Protein AF-0000000072271870 (afdb_homodimer)

Foldseek 3Di:
DPPPPPPDPLCQVVLVVPDDPLLVLLLVLQLVPQVFDFLVSSCVVVVHDSVVSVVSLVVCVVSVQKDWDFDPDPDDDDTGITIHGPDHDPVVVVQVVQVVVVVVLVVVCVVVVPCSLVVLLVLLLVVLCVVCVPVQQLPAAQVRLVVVVQVVCVVVPQPWDWDDDPDNQKIKTKRPAAPQQPHDVGPQSSNQSSNVSSQVNSCVRHQKHKDKDPCPDRRMIMIMIGHHPCPVVPPCPVPPPPPPPDD/DPPPPPPDPLCQVVLVVPDDPLLVLLLVLQLVPQVFDFLVSSCVVVVHDSVVSVVSLVVCVVSVQKDWDFDPDPDDDDTGITIHGPDHDPVVVLVVVLVVLVVVLVVCCVVVVPCSLVVLLVVLLVVLCVVCVPVQQLPAAQVRLVVVVQVVCVVVPQPWDWDDDPDNQKIKTKRPAAPSLVHDPVSVSSNQSSPVSSQVNSCVRHQKHKDKDPCPDRRMIMIMIGHHPCPVPPPPPVPPPPPPPDD

pLDDT: mean 76.89, std 19.09, range [25.81, 96.06]

Nearest PDB structures (foldseek):
  6pln-assembly2_B  TM=5.979E-01  e=1.619E-03  Pyrococcus furiosus
  3fm5-assembly3_B  TM=7.911E-01  e=1.709E-02  Rhodococcus jostii RHA1
  6xjf-assembly3_C  TM=6.102E-01  e=4.676E-03  Pyrococcus furiosus DSM 3638
  3r0a-assembly1_A  TM=6.113E-01  e=4.960E-03  Methanosarcina mazei
  6kf9-assembly1_G  TM=6.231E-01  e=2.164E-02  Thermococcus kodakarensis KOD1

Sequence (494 aa):
MGTHTEAMPSTTFAQTAVLSQRQRATLNALSAFPQGAQVSEIAASLGLHVNTVRGHLEELVTKNLVRTAPLPSTGRGRPVLMYHATSATPETVAQEYLSLISLLIQHIDLRQPDEIDEVAKVLGKQWAHSIFADHHLEELNGEQTLITLINYLRHLGFDPEVEKTQDPTTSMLQLRTCPFGSMAHAPLSFVCRAHEGMLSAVEKTGGISFELTPLSAPHQCSIVAQLHGNETIHRQRGEEHPHAGHRMGTHTEAMPSTTFAQTAVLSQRQRATLNALSAFPQGAQVSEIAASLGLHVNTVRGHLEELVTKNLVRTAPLPSTGRGRPVLMYHATSATPETVAQEYLSLISLLIQHIDLRQPDEIDEVAKVLGKQWAHSIFADHHLEELNGEQTLITLINYLRHLGFDPEVEKTQDPTTSMLQLRTCPFGSMAHAPLSFVCRAHEGMLSAVEKTGGISFELTPLSAPHQCSIVAQLHGNETIHRQRGEEHPHAGHR

Secondary structure (DSSP, 8-state):
-----------HHHHGGG--HHHHHHHHHHHT-TT-B-HHHHHHHHT--HHHHHHHHHHHHHTTSEEEEE----SSS-PPEEEEE-S--HHHHHHHHHHHHHHHHHHHHHHSGGGHHHHHHHHHHHHHHHHSGGGTGGGS-HHHHHHHHHHHHHHHT--EEEEE-SSTTEEEEEE---TTTTSTT--HHHHHHHHHHHHHHHHHHHTEEEEEEEEEETTEEEEEEEE--------------------/-----------HHHHGGG--HHHHHHHHHHHT-TT-B-HHHHHHHHT--HHHHHHHHHHHHHTTSEEEEE----SSS-PPEEEEE-S--HHHHHHHHHHHHHHHHHHHHHHSGGGHHHHHHHHHHHHHHHHHGGGTGGGS-HHHHHHHHHHHHHHHT--EEEEE-SSTTEEEEEE---TTTTS-HHHHHHHHHHHHHHHHHHHHHHTEEEEEEEEEETTEEEEEEEE--------------------

Solvent-accessible surface area (backbone atoms only — not comparable to full-atom values): 26876 Å² total; per-residue (Å²): 135,80,80,75,75,72,76,72,73,88,43,58,80,65,47,58,72,72,49,51,55,68,42,46,38,52,48,53,55,34,56,73,28,88,89,31,38,38,55,59,56,48,10,62,75,69,72,46,52,47,69,59,43,44,54,40,48,51,51,32,37,74,65,61,44,28,45,77,43,72,42,93,63,93,65,97,64,82,61,53,54,29,39,27,48,37,54,34,51,61,66,49,42,44,51,52,49,50,53,52,42,44,51,52,51,49,57,50,32,76,77,34,64,92,41,42,63,57,50,23,22,53,51,14,28,52,49,35,50,68,71,42,60,86,61,52,46,69,78,31,50,24,66,56,39,49,53,51,50,48,52,50,38,38,54,48,10,22,3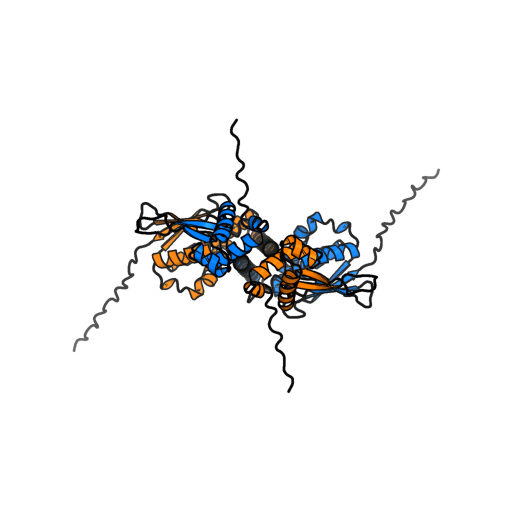5,61,40,80,38,83,49,93,49,87,51,35,38,35,33,40,23,67,31,42,76,67,53,67,43,85,85,43,58,51,69,48,54,49,33,14,51,47,17,22,47,53,48,52,27,77,40,12,46,28,44,70,47,76,41,75,61,74,39,93,47,15,32,35,35,41,37,38,52,43,76,80,71,67,75,64,69,71,70,67,74,71,65,78,73,74,77,72,133,134,81,81,74,76,71,78,71,76,85,44,54,71,64,46,58,72,71,48,50,55,67,42,45,33,50,48,53,54,35,54,73,28,87,90,30,39,39,57,61,55,48,10,61,74,67,72,50,55,48,69,59,43,45,54,40,49,52,52,33,36,75,62,60,44,28,43,76,42,69,42,93,61,91,65,98,65,80,61,52,54,29,39,27,49,37,54,35,52,61,66,50,45,43,50,51,48,50,51,52,42,40,51,53,51,50,55,49,32,74,76,34,64,92,41,42,63,58,51,23,23,53,52,13,29,53,49,35,49,69,71,43,60,86,62,52,47,70,77,32,50,25,68,55,39,49,51,52,49,48,52,50,38,38,54,49,11,24,34,62,40,83,41,84,48,93,49,88,50,35,37,35,32,39,23,68,32,43,78,61,51,86,46,58,67,71,54,33,53,44,49,50,36,13,51,48,18,22,45,53,50,53,25,76,39,13,48,28,46,72,47,75,42,74,61,75,40,93,46,15,32,36,36,40,36,38,55,44,76,80,70,69,77,66,70,73,72,69,77,71,71,76,77,76,73,84,122

Organism: Corynebacterium diphtheriae (strain ATCC 700971 / NCTC 13129 / Biotype gravis) (NCBI:txid257309)

Structure (mmCIF, N/CA/C/O backbone):
data_AF-0000000072271870-model_v1
#
loop_
_entity.id
_entity.type
_entity.pdbx_description
1 polymer 'HTH iclR-type domain-containing protein'
#
loop_
_atom_site.group_PDB
_atom_site.id
_atom_site.type_symbol
_atom_site.label_atom_id
_atom_site.label_alt_id
_atom_site.label_comp_id
_atom_site.label_asym_id
_atom_site.label_entity_id
_atom_site.label_seq_id
_atom_site.pdbx_PDB_ins_code
_atom_site.Cartn_x
_atom_site.Cartn_y
_atom_site.Cartn_z
_atom_site.occupancy
_atom_site.B_iso_or_equiv
_atom_site.auth_seq_id
_atom_site.auth_comp_id
_atom_site.auth_asym_id
_atom_site.auth_atom_id
_atom_site.pdbx_PDB_model_num
ATOM 1 N N . MET A 1 1 ? 20.297 26.078 -28.953 1 26.8 1 MET A N 1
ATOM 2 C CA . MET A 1 1 ? 20.266 24.625 -28.922 1 26.8 1 MET A CA 1
ATOM 3 C C . MET A 1 1 ? 19.828 24.125 -27.547 1 26.8 1 MET A C 1
ATOM 5 O O . MET A 1 1 ? 20.625 24.141 -26.594 1 26.8 1 MET A O 1
ATOM 9 N N . GLY A 1 2 ? 18.641 24.516 -27.031 1 28.64 2 GLY A N 1
ATOM 10 C CA . GLY A 1 2 ? 18.109 24.578 -25.672 1 28.64 2 GLY A CA 1
ATOM 11 C C . GLY A 1 2 ? 17.906 23.203 -25.062 1 28.64 2 GLY A C 1
ATOM 12 O O . GLY A 1 2 ? 17.156 22.375 -25.609 1 28.64 2 GLY A O 1
ATOM 13 N N . THR A 1 3 ? 19 22.609 -24.422 1 32.72 3 THR A N 1
ATOM 14 C CA . THR A 1 3 ? 19.062 21.266 -23.844 1 32.72 3 THR A CA 1
ATOM 15 C C . THR A 1 3 ? 17.906 21.047 -22.859 1 32.72 3 THR A C 1
ATOM 17 O O . THR A 1 3 ? 17.781 21.797 -21.891 1 32.72 3 THR A O 1
ATOM 20 N N . HIS A 1 4 ? 16.734 20.688 -23.375 1 29.8 4 HIS A N 1
ATOM 21 C CA . HIS A 1 4 ? 15.523 20.312 -22.641 1 29.8 4 HIS A CA 1
ATOM 22 C C . HIS A 1 4 ? 15.82 19.234 -21.609 1 29.8 4 HIS A C 1
ATOM 24 O O . HIS A 1 4 ? 16.016 18.062 -21.953 1 29.8 4 HIS A O 1
ATOM 30 N N . THR A 1 5 ? 16.516 19.609 -20.531 1 30.42 5 THR A N 1
ATOM 31 C CA . THR A 1 5 ? 16.797 18.672 -19.453 1 30.42 5 THR A CA 1
ATOM 32 C C . THR A 1 5 ? 15.5 18.031 -18.953 1 30.42 5 THR A C 1
ATOM 34 O O . THR A 1 5 ? 14.602 18.719 -18.484 1 30.42 5 THR A O 1
ATOM 37 N N . GLU A 1 6 ? 15.031 17.016 -19.625 1 28.62 6 GLU A N 1
ATOM 38 C CA . GLU A 1 6 ? 13.883 16.188 -19.297 1 28.62 6 GLU A CA 1
ATOM 39 C C . GLU A 1 6 ? 13.867 15.812 -17.828 1 28.62 6 GLU A C 1
ATOM 41 O O . GLU A 1 6 ? 14.836 15.234 -17.312 1 28.62 6 GLU A O 1
ATOM 46 N N . ALA A 1 7 ? 13.234 16.688 -17.047 1 31.2 7 ALA A N 1
ATOM 47 C CA . ALA A 1 7 ? 13.039 16.5 -15.609 1 31.2 7 ALA A CA 1
ATOM 48 C C . ALA A 1 7 ? 12.664 15.047 -15.297 1 31.2 7 ALA A C 1
ATOM 50 O O . ALA A 1 7 ? 11.719 14.508 -15.883 1 31.2 7 ALA A O 1
ATOM 51 N N . MET A 1 8 ? 13.672 14.156 -14.984 1 28.06 8 MET A N 1
ATOM 52 C CA . MET A 1 8 ? 13.539 12.75 -14.625 1 28.06 8 MET A CA 1
ATOM 53 C C . MET A 1 8 ? 12.359 12.539 -13.68 1 28.06 8 MET A C 1
ATOM 55 O O . MET A 1 8 ? 12.117 13.352 -12.789 1 28.06 8 MET A O 1
ATOM 59 N N . PRO A 1 9 ? 11.273 11.828 -13.922 1 30.44 9 PRO A N 1
ATOM 60 C CA . PRO A 1 9 ? 10.07 11.547 -13.141 1 30.44 9 PRO A CA 1
ATOM 61 C C . PRO A 1 9 ? 10.375 11.25 -11.672 1 30.44 9 PRO A C 1
ATOM 63 O O . PRO A 1 9 ? 11.461 10.766 -11.352 1 30.44 9 PRO A O 1
ATOM 66 N N . SER A 1 10 ? 9.977 12.047 -10.773 1 32.31 10 SER A N 1
ATOM 67 C CA . SER A 1 10 ? 10.188 11.977 -9.328 1 32.31 10 SER A CA 1
ATOM 68 C C . SER A 1 10 ? 10.047 10.547 -8.82 1 32.31 10 SER A C 1
ATOM 70 O O . SER A 1 10 ? 8.961 9.961 -8.883 1 32.31 10 SER A O 1
ATOM 72 N N . THR A 1 11 ? 10.984 9.664 -8.969 1 34.06 11 THR A N 1
ATOM 73 C CA . THR A 1 11 ? 11.469 8.328 -8.617 1 34.06 11 THR A CA 1
ATOM 74 C C . THR A 1 11 ? 11.281 8.055 -7.129 1 34.06 11 THR A C 1
ATOM 76 O O . THR A 1 11 ? 11.844 7.102 -6.594 1 34.06 11 THR A O 1
ATOM 79 N N . THR A 1 12 ? 10.516 8.781 -6.504 1 37.75 12 THR A N 1
ATOM 80 C CA . THR A 1 12 ? 10.727 8.68 -5.062 1 37.75 12 THR A CA 1
ATOM 81 C C . THR A 1 12 ? 10.438 7.27 -4.57 1 37.75 12 THR A C 1
ATOM 83 O O . THR A 1 12 ? 11.234 6.68 -3.844 1 37.75 12 THR A O 1
ATOM 86 N N . PHE A 1 13 ? 9.195 6.781 -4.742 1 37.28 13 PHE A N 1
ATOM 87 C CA . PHE A 1 13 ? 8.938 5.449 -4.207 1 37.28 13 PHE A CA 1
ATOM 88 C C . PHE A 1 13 ? 9.82 4.41 -4.883 1 37.28 13 PHE A C 1
ATOM 90 O O . PHE A 1 13 ? 10.352 3.512 -4.227 1 37.28 13 PHE A O 1
ATOM 97 N N . ALA A 1 14 ? 9.922 4.602 -6.258 1 39.66 14 ALA A N 1
ATOM 98 C CA . ALA A 1 14 ? 10.805 3.717 -7.012 1 39.66 14 ALA A CA 1
ATOM 99 C C . ALA A 1 14 ? 12.25 3.84 -6.527 1 39.66 14 ALA A C 1
ATOM 101 O O . ALA A 1 14 ? 13.023 2.883 -6.609 1 39.66 14 ALA A O 1
ATOM 102 N N . GLN A 1 15 ? 12.5 4.965 -6.141 1 40.19 15 GLN A N 1
ATOM 103 C CA . GLN A 1 15 ? 13.898 5.246 -5.82 1 40.19 15 GLN A CA 1
ATOM 104 C C . GLN A 1 15 ? 14.336 4.492 -4.57 1 40.19 15 GLN A C 1
ATOM 106 O O . GLN A 1 15 ? 15.531 4.23 -4.387 1 40.19 15 GLN A O 1
ATOM 111 N N . THR A 1 16 ? 13.391 4.191 -3.773 1 41.16 16 THR A N 1
ATOM 112 C CA . THR A 1 16 ? 13.852 3.43 -2.617 1 41.16 16 THR A CA 1
ATOM 113 C C . THR A 1 16 ? 14.367 2.059 -3.045 1 41.16 16 THR A C 1
ATOM 115 O O . THR A 1 16 ? 15.102 1.405 -2.301 1 41.16 16 THR A O 1
ATOM 118 N N . ALA A 1 17 ? 13.906 1.67 -4.215 1 43.19 17 ALA A N 1
ATOM 119 C CA . ALA A 1 17 ? 14.32 0.366 -4.727 1 43.19 17 ALA A CA 1
ATOM 120 C C . ALA A 1 17 ? 15.836 0.289 -4.875 1 43.19 17 ALA A C 1
ATOM 122 O O . ALA A 1 17 ? 16.422 -0.783 -4.727 1 43.19 17 ALA A O 1
ATOM 123 N N . VAL A 1 18 ? 16.453 1.408 -5.004 1 49.72 18 VAL A N 1
ATOM 124 C CA . VAL A 1 18 ? 17.875 1.332 -5.355 1 49.72 18 VAL A CA 1
ATOM 125 C C . VAL A 1 18 ? 18.719 1.724 -4.148 1 49.72 18 VAL A C 1
ATOM 127 O O . VAL A 1 18 ? 19.906 2.053 -4.293 1 49.72 18 VAL A O 1
ATOM 130 N N . LEU A 1 19 ? 18.172 1.54 -3.021 1 58.78 19 LEU A N 1
ATOM 131 C CA . LEU A 1 19 ? 18.984 1.944 -1.88 1 58.78 19 LEU A CA 1
ATOM 132 C C . LEU A 1 19 ? 19.844 0.788 -1.392 1 58.78 19 LEU A C 1
ATOM 134 O O . LEU A 1 19 ? 19.422 -0.368 -1.416 1 58.78 19 LEU A O 1
ATOM 138 N N . SER A 1 20 ? 21.125 1.148 -1.208 1 59.25 20 SER A N 1
ATOM 139 C CA . SER A 1 20 ? 21.953 0.177 -0.499 1 59.25 20 SER A CA 1
ATOM 140 C C . SER A 1 20 ? 21.359 -0.166 0.862 1 59.25 20 SER A C 1
ATOM 142 O O . SER A 1 20 ? 20.484 0.547 1.362 1 59.25 20 SER A O 1
ATOM 144 N N . GLN A 1 21 ? 21.781 -1.23 1.36 1 59.72 21 GLN A N 1
ATOM 145 C CA . GLN A 1 21 ? 21.328 -1.675 2.672 1 59.72 21 GLN A CA 1
ATOM 146 C C . GLN A 1 21 ? 21.594 -0.613 3.736 1 59.72 21 GLN A C 1
ATOM 148 O O . GLN A 1 21 ? 20.734 -0.368 4.594 1 59.72 21 GLN A O 1
ATOM 153 N N . ARG A 1 22 ? 22.766 -0.097 3.693 1 67.5 22 ARG A N 1
ATOM 154 C CA . ARG A 1 22 ? 23.156 0.912 4.676 1 67.5 22 ARG A CA 1
ATOM 155 C C . ARG A 1 22 ? 22.297 2.168 4.535 1 67.5 22 ARG A C 1
ATOM 157 O O . ARG A 1 22 ? 21.906 2.771 5.535 1 67.5 22 ARG A O 1
ATOM 164 N N . GLN A 1 23 ? 21.969 2.479 3.314 1 72.88 23 GLN A N 1
ATOM 165 C CA . GLN A 1 23 ? 21.109 3.627 3.055 1 72.88 23 GLN A CA 1
ATOM 166 C C . GLN A 1 23 ? 19.688 3.377 3.562 1 72.88 23 GLN A C 1
ATOM 168 O O . GLN A 1 23 ? 19.078 4.254 4.188 1 72.88 23 GLN A O 1
ATOM 173 N N . ARG A 1 24 ? 19.328 2.213 3.367 1 70.06 24 ARG A N 1
ATOM 174 C CA . ARG A 1 24 ? 17.984 1.857 3.838 1 70.06 24 ARG A CA 1
ATOM 175 C C . ARG A 1 24 ? 17.922 1.897 5.359 1 70.06 24 ARG A C 1
ATOM 177 O O . ARG A 1 24 ? 16.953 2.414 5.93 1 70.06 24 ARG A O 1
ATOM 184 N N . ALA A 1 25 ? 18.969 1.398 5.98 1 70.56 25 ALA A N 1
ATOM 185 C CA . ALA A 1 25 ? 19.016 1.412 7.438 1 70.56 25 ALA A CA 1
ATOM 186 C C . ALA A 1 25 ? 19 2.842 7.973 1 70.56 25 ALA A C 1
ATOM 188 O O . ALA A 1 25 ? 18.312 3.139 8.953 1 70.56 25 ALA A O 1
ATOM 189 N N . THR A 1 26 ? 19.734 3.625 7.312 1 81.69 26 THR A N 1
ATOM 190 C CA . THR A 1 26 ? 19.797 5.023 7.723 1 81.69 26 THR A CA 1
ATOM 191 C C . THR A 1 26 ? 18.438 5.707 7.551 1 81.69 26 THR A C 1
ATOM 193 O O . THR A 1 26 ? 17.984 6.43 8.438 1 81.69 26 THR A O 1
ATOM 196 N N . LEU A 1 27 ? 17.812 5.387 6.484 1 78.62 27 LEU A N 1
ATOM 197 C CA . LEU A 1 27 ? 16.5 5.973 6.203 1 78.62 27 LEU A CA 1
ATOM 198 C C . LEU A 1 27 ? 15.461 5.492 7.211 1 78.62 27 LEU A C 1
ATOM 200 O O . LEU A 1 27 ? 14.672 6.289 7.719 1 78.62 27 LEU A O 1
ATOM 204 N N . ASN A 1 28 ? 15.586 4.293 7.504 1 72.19 28 ASN A N 1
ATOM 205 C CA . ASN A 1 28 ? 14.672 3.732 8.492 1 72.19 28 ASN A CA 1
ATOM 206 C C . ASN A 1 28 ? 14.891 4.352 9.867 1 72.19 28 ASN A C 1
ATOM 208 O O . ASN A 1 28 ? 13.93 4.676 10.57 1 72.19 28 ASN A O 1
ATOM 212 N N . ALA A 1 29 ? 16.109 4.434 10.234 1 77.25 29 ALA A N 1
ATOM 213 C CA . ALA A 1 29 ? 16.422 5.062 11.516 1 77.25 29 ALA A CA 1
ATOM 214 C C . ALA A 1 29 ? 15.883 6.488 11.578 1 77.25 29 ALA A C 1
ATOM 216 O O . ALA A 1 29 ? 15.297 6.895 12.586 1 77.25 29 ALA A O 1
ATOM 217 N N . LEU A 1 30 ? 16.031 7.121 10.477 1 82.75 30 LEU A N 1
ATOM 218 C CA . LEU A 1 30 ? 15.594 8.508 10.422 1 82.75 30 LEU A CA 1
ATOM 219 C C . LEU A 1 30 ? 14.07 8.602 10.516 1 82.75 30 LEU A C 1
ATOM 221 O O . LEU A 1 30 ? 13.539 9.555 11.078 1 82.75 30 LEU A O 1
ATOM 225 N N . SER A 1 31 ? 13.406 7.594 10.008 1 73.81 31 SER A N 1
ATOM 226 C CA . SER A 1 31 ? 11.945 7.586 10 1 73.81 31 SER A CA 1
ATOM 227 C C . SER A 1 31 ? 11.391 7.5 11.414 1 73.81 31 SER A C 1
ATOM 229 O O . SER A 1 31 ? 10.234 7.836 11.656 1 73.81 31 SER A O 1
ATOM 231 N N . ALA A 1 32 ? 12.242 7.129 12.312 1 70.38 32 ALA A N 1
ATOM 232 C CA . ALA A 1 32 ? 11.828 7.031 13.711 1 70.38 32 ALA A CA 1
ATOM 233 C C . ALA A 1 32 ? 11.844 8.398 14.383 1 70.38 32 ALA A C 1
ATOM 235 O O . ALA A 1 32 ? 11.375 8.547 15.516 1 70.38 32 ALA A O 1
ATOM 236 N N . PHE A 1 33 ? 12.336 9.359 13.672 1 75.81 33 PHE A N 1
ATOM 237 C CA . PHE A 1 33 ? 12.391 10.727 14.172 1 75.81 33 PHE A CA 1
ATOM 238 C C . PHE A 1 33 ? 11.461 11.633 13.367 1 75.81 33 PHE A C 1
ATOM 240 O O . PHE A 1 33 ? 11.906 12.312 12.438 1 75.81 33 PHE A O 1
ATOM 247 N N . PRO A 1 34 ? 10.211 11.727 13.773 1 66.62 34 PRO A N 1
ATOM 248 C CA . PRO A 1 34 ? 9.242 12.5 12.992 1 66.62 34 PRO A CA 1
ATOM 249 C C . PRO A 1 34 ? 9.609 13.984 12.898 1 66.62 34 PRO A C 1
ATOM 251 O O . PRO A 1 34 ? 9.25 14.648 11.93 1 66.62 34 PRO A O 1
ATOM 254 N N . GLN A 1 35 ? 10.266 14.492 13.883 1 70.81 35 GLN A N 1
ATOM 255 C CA . GLN A 1 35 ? 10.648 15.898 13.867 1 70.81 35 GLN A CA 1
ATOM 256 C C . GLN A 1 35 ? 12.047 16.094 13.305 1 70.81 35 GLN A C 1
ATOM 258 O O . GLN A 1 35 ? 12.609 17.188 13.375 1 70.81 35 GLN A O 1
ATOM 263 N N . GLY A 1 36 ? 12.57 14.992 12.773 1 81.12 36 GLY A N 1
ATOM 264 C CA . GLY A 1 36 ? 13.945 15.039 12.289 1 81.12 36 GLY A CA 1
ATOM 265 C C . GLY A 1 36 ? 14.969 14.68 13.352 1 81.12 36 GLY A C 1
ATOM 266 O O . GLY A 1 36 ? 14.625 14.531 14.523 1 81.12 36 GLY A O 1
ATOM 267 N N . ALA A 1 37 ? 16.234 14.445 12.93 1 89.25 37 ALA A N 1
ATOM 268 C CA . ALA A 1 37 ? 17.297 14.055 13.844 1 89.25 37 ALA A CA 1
ATOM 269 C C . ALA A 1 37 ? 18.641 14.586 13.375 1 89.25 37 ALA A C 1
ATOM 271 O O . ALA A 1 37 ? 18.844 14.828 12.18 1 89.25 37 ALA A O 1
ATOM 272 N N . GLN A 1 38 ? 19.422 14.875 14.383 1 92.81 38 GLN A N 1
ATOM 273 C CA . GLN A 1 38 ? 20.812 15.188 14.078 1 92.81 38 GLN A CA 1
ATOM 274 C C . GLN A 1 38 ? 21.594 13.922 13.703 1 92.81 38 GLN A C 1
ATOM 276 O O . GLN A 1 38 ? 21.203 12.82 14.086 1 92.81 38 GLN A O 1
ATOM 281 N N . VAL A 1 39 ? 22.656 14.211 12.961 1 93.5 39 VAL A N 1
ATOM 282 C CA . VAL A 1 39 ? 23.469 13.094 12.508 1 93.5 39 VAL A CA 1
ATOM 283 C C . VAL A 1 39 ? 23.906 12.258 13.711 1 93.5 39 VAL A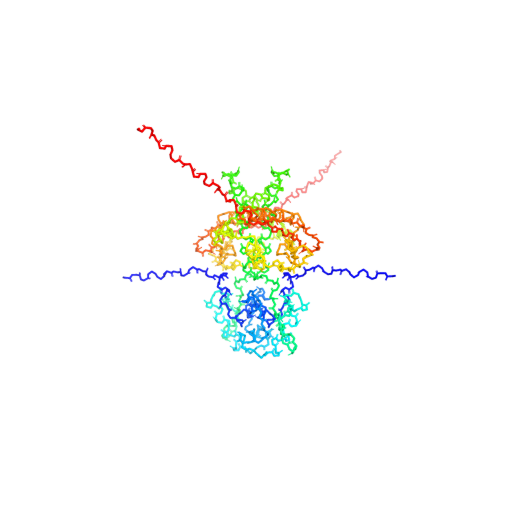 C 1
ATOM 285 O O . VAL A 1 39 ? 23.969 11.031 13.633 1 93.5 39 VAL A O 1
ATOM 288 N N . SER A 1 40 ? 24.141 12.859 14.836 1 93.62 40 SER A N 1
ATOM 289 C CA . SER A 1 40 ? 24.625 12.156 16.031 1 93.62 40 SER A CA 1
ATOM 290 C C . SER A 1 40 ? 23.547 11.234 16.594 1 93.62 40 SER A C 1
ATOM 292 O O . SER A 1 40 ? 23.844 10.125 17.031 1 93.62 40 SER A O 1
ATOM 294 N N . GLU A 1 41 ? 22.328 11.633 16.531 1 92.5 41 GLU A N 1
ATOM 295 C CA . GLU A 1 41 ? 21.219 10.836 17.016 1 92.5 41 GLU A CA 1
ATOM 296 C C . GLU A 1 41 ? 20.984 9.609 16.156 1 92.5 41 GLU A C 1
ATOM 298 O O . GLU A 1 41 ? 20.75 8.508 16.656 1 92.5 41 GLU A O 1
ATOM 303 N N . ILE A 1 42 ? 21.094 9.828 14.922 1 90.31 42 ILE A N 1
ATOM 304 C CA . ILE A 1 42 ? 20.891 8.734 13.969 1 90.31 42 ILE A CA 1
ATOM 305 C C . ILE A 1 42 ? 22.031 7.723 14.109 1 90.31 42 ILE A C 1
ATOM 307 O O . ILE A 1 42 ? 21.781 6.516 14.133 1 90.31 42 ILE A O 1
ATOM 311 N N . ALA A 1 43 ? 23.25 8.297 14.281 1 91.88 43 ALA A N 1
ATOM 312 C CA . ALA A 1 43 ? 24.422 7.441 14.453 1 91.88 43 ALA A CA 1
ATOM 313 C C . ALA A 1 43 ? 24.297 6.586 15.711 1 91.88 43 ALA A C 1
ATOM 315 O O . ALA A 1 43 ? 24.578 5.387 15.688 1 91.88 43 ALA A O 1
ATOM 316 N N . ALA A 1 44 ? 23.875 7.199 16.75 1 89.94 44 ALA A N 1
ATOM 317 C CA . ALA A 1 44 ? 23.688 6.496 18.016 1 89.94 44 ALA A CA 1
ATOM 318 C C . ALA A 1 44 ? 22.656 5.379 17.875 1 89.94 44 ALA A C 1
ATOM 320 O O . ALA A 1 44 ? 22.859 4.273 18.391 1 89.94 44 ALA A O 1
ATOM 321 N N . SER A 1 45 ? 21.625 5.656 17.188 1 83.31 45 SER A N 1
ATOM 322 C CA . SER A 1 45 ? 20.547 4.68 17.031 1 83.31 45 SER A CA 1
ATOM 323 C C . SER A 1 45 ? 21.016 3.48 16.203 1 83.31 45 SER A C 1
ATOM 325 O O . SER A 1 45 ? 20.516 2.367 16.391 1 83.31 45 SER A O 1
ATOM 327 N N . LEU A 1 46 ? 21.953 3.686 15.305 1 81.06 46 LEU A N 1
ATOM 328 C CA . LEU A 1 46 ? 22.422 2.635 14.406 1 81.06 46 LEU A CA 1
ATOM 329 C C . LEU A 1 46 ? 23.688 1.983 14.93 1 81.06 46 LEU A C 1
ATOM 331 O O . LEU A 1 46 ? 24.109 0.942 14.43 1 81.06 46 LEU A O 1
ATOM 335 N N . GLY A 1 47 ? 24.234 2.602 15.93 1 82.94 47 GLY A N 1
ATOM 336 C CA . GLY A 1 47 ? 25.516 2.117 16.422 1 82.94 47 GLY A CA 1
ATOM 337 C C . GLY A 1 47 ? 26.641 2.299 15.438 1 82.94 47 GLY A C 1
ATOM 338 O O . GLY A 1 47 ? 27.516 1.433 15.312 1 82.94 47 GLY A O 1
ATOM 339 N N . LEU A 1 48 ? 26.594 3.289 14.719 1 85.69 48 LEU A N 1
ATOM 340 C CA . LEU A 1 48 ? 27.609 3.607 13.727 1 85.69 48 LEU A CA 1
ATOM 341 C C . LEU A 1 48 ? 28.297 4.93 14.055 1 85.69 48 LEU A C 1
ATOM 343 O O . LEU A 1 48 ? 27.797 5.699 14.883 1 85.69 48 LEU A O 1
ATOM 347 N N . HIS A 1 49 ? 29.422 5.086 13.445 1 92.06 49 HIS A N 1
ATOM 348 C CA . HIS A 1 49 ? 30.109 6.355 13.602 1 92.06 49 HIS A CA 1
ATOM 349 C C . HIS A 1 49 ? 29.391 7.477 12.859 1 92.06 49 HIS A C 1
ATOM 351 O O . HIS A 1 49 ? 28.844 7.262 11.773 1 92.06 49 HIS A O 1
ATOM 357 N N . VAL A 1 50 ? 29.516 8.703 13.422 1 94.38 50 VAL A N 1
ATOM 358 C CA . VAL A 1 50 ? 28.812 9.875 12.898 1 94.38 50 VAL A CA 1
ATOM 359 C C . VAL A 1 50 ? 29.25 10.125 11.445 1 94.38 50 VAL A C 1
ATOM 361 O O . VAL A 1 50 ? 28.422 10.484 10.609 1 94.38 50 VAL A O 1
ATOM 364 N N . ASN A 1 51 ? 30.469 9.898 11.133 1 92.19 51 ASN A N 1
ATOM 365 C CA . ASN A 1 51 ? 30.969 10.156 9.789 1 92.19 51 ASN A CA 1
ATOM 366 C C . ASN A 1 51 ? 30.406 9.172 8.773 1 92.19 51 ASN A C 1
ATOM 368 O O . ASN A 1 51 ? 30.125 9.539 7.629 1 92.19 51 ASN A O 1
ATOM 372 N N . THR A 1 52 ? 30.266 8.031 9.203 1 88.88 52 THR A N 1
ATOM 373 C CA . THR A 1 52 ? 29.656 7.016 8.352 1 88.88 52 THR A CA 1
ATOM 374 C C . THR A 1 52 ? 28.203 7.363 8.039 1 88.88 52 THR A C 1
ATOM 376 O O . THR A 1 52 ? 27.781 7.316 6.883 1 88.88 52 THR A O 1
ATOM 379 N N . VAL A 1 53 ? 27.5 7.695 9.078 1 91.94 53 VAL A N 1
ATOM 380 C CA . VAL A 1 53 ? 26.094 8.031 8.938 1 91.94 53 VAL A CA 1
ATOM 381 C C . VAL A 1 53 ? 25.938 9.289 8.086 1 91.94 53 VAL A C 1
ATOM 383 O O . VAL A 1 53 ? 25.031 9.375 7.25 1 91.94 53 VAL A O 1
ATOM 386 N N . ARG A 1 54 ? 26.812 10.18 8.281 1 92.5 54 ARG A N 1
ATOM 387 C CA . ARG A 1 54 ? 26.781 11.406 7.492 1 92.5 54 ARG A CA 1
ATOM 388 C C . ARG A 1 54 ? 26.891 11.102 6.004 1 92.5 54 ARG A C 1
ATOM 390 O O . ARG A 1 54 ? 26.172 11.68 5.188 1 92.5 54 ARG A O 1
ATOM 397 N N . GLY A 1 55 ? 27.797 10.203 5.688 1 92.25 55 GLY A N 1
ATOM 398 C CA . GLY A 1 55 ? 27.938 9.781 4.301 1 92.25 55 GLY A CA 1
ATOM 399 C C . GLY A 1 55 ? 26.656 9.211 3.73 1 92.25 55 GLY A C 1
ATOM 400 O O . GLY A 1 55 ? 26.25 9.562 2.619 1 92.25 55 GLY A O 1
ATOM 401 N N . HIS A 1 56 ? 26.047 8.406 4.52 1 89.25 56 HIS A N 1
ATOM 402 C CA . HIS A 1 56 ? 24.781 7.816 4.086 1 89.25 56 HIS A CA 1
ATOM 403 C C . HIS A 1 56 ? 23.703 8.875 3.926 1 89.25 56 HIS A C 1
ATOM 405 O O . HIS A 1 56 ? 22.938 8.852 2.955 1 89.25 56 HIS A O 1
ATOM 411 N N . LEU A 1 57 ? 23.672 9.758 4.871 1 91.31 57 LEU A N 1
ATOM 412 C CA . LEU A 1 57 ? 22.672 10.82 4.844 1 91.31 57 LEU A CA 1
ATOM 413 C C . LEU A 1 57 ? 22.859 11.711 3.619 1 91.31 57 LEU A C 1
ATOM 415 O O . LEU A 1 57 ? 21.875 12.094 2.971 1 91.31 57 LEU A O 1
ATOM 419 N N . GLU A 1 58 ? 24.031 11.977 3.293 1 90.56 58 GLU A N 1
ATOM 420 C CA . GLU A 1 58 ? 24.312 12.797 2.115 1 90.56 58 GLU A CA 1
ATOM 421 C C . GLU A 1 58 ? 23.828 12.109 0.842 1 90.56 58 GLU A C 1
ATOM 423 O O . GLU A 1 58 ? 23.266 12.758 -0.047 1 90.56 58 GLU A O 1
ATOM 428 N N . GLU A 1 59 ? 24.031 10.859 0.838 1 86.81 59 GLU A N 1
ATOM 429 C CA . GLU A 1 59 ? 23.547 10.094 -0.309 1 86.81 59 GLU A CA 1
ATOM 430 C C . GLU A 1 59 ? 22.031 10.102 -0.38 1 86.81 59 GLU A C 1
ATOM 432 O O . GLU A 1 59 ? 21.453 10.258 -1.46 1 86.81 59 GLU A O 1
ATOM 437 N N . LEU A 1 60 ? 21.453 9.969 0.745 1 84.94 60 LEU A N 1
ATOM 438 C CA . LEU A 1 60 ? 20 9.938 0.814 1 84.94 60 LEU A CA 1
ATOM 439 C C . LEU A 1 60 ? 19.422 11.305 0.474 1 84.94 60 LEU A C 1
ATOM 441 O O . LEU A 1 60 ? 18.344 11.391 -0.12 1 84.94 60 LEU A O 1
ATOM 445 N N . VAL A 1 61 ? 20.141 12.344 0.798 1 82.44 61 VAL A N 1
ATOM 446 C CA . VAL A 1 61 ? 19.734 13.695 0.435 1 82.44 61 VAL A CA 1
ATOM 447 C C . VAL A 1 61 ? 19.781 13.859 -1.081 1 82.44 61 VAL A C 1
ATOM 449 O O . VAL A 1 61 ? 18.859 14.398 -1.689 1 82.44 61 VAL A O 1
ATOM 452 N N . THR A 1 62 ? 20.781 13.25 -1.636 1 79.88 62 THR A N 1
ATOM 453 C CA . THR A 1 62 ? 20.938 13.328 -3.084 1 79.88 62 THR A CA 1
ATOM 454 C C . THR A 1 62 ? 19.812 12.586 -3.791 1 79.88 62 THR A C 1
ATOM 456 O O . THR A 1 62 ? 19.359 13 -4.863 1 79.88 62 THR A O 1
ATOM 459 N N . LYS A 1 63 ? 19.344 11.594 -3.086 1 70.31 63 LYS A N 1
ATOM 460 C CA . LYS A 1 63 ? 18.266 10.789 -3.662 1 70.31 63 LYS A CA 1
ATOM 461 C C . LYS A 1 63 ? 16.906 11.344 -3.279 1 70.31 63 LYS A C 1
ATOM 463 O O . LYS A 1 63 ? 15.875 10.719 -3.553 1 70.31 63 LYS A O 1
ATOM 468 N N . ASN A 1 64 ? 16.859 12.445 -2.527 1 71.81 64 ASN A N 1
ATOM 469 C CA . ASN A 1 64 ? 15.656 13.148 -2.096 1 71.81 64 ASN A CA 1
ATOM 470 C C . ASN A 1 64 ? 14.82 12.289 -1.151 1 71.81 64 ASN A C 1
ATOM 472 O O . ASN A 1 64 ? 13.594 12.406 -1.12 1 71.81 64 ASN A O 1
ATOM 476 N N . LEU A 1 65 ? 15.492 11.438 -0.483 1 75.5 65 LEU A N 1
ATOM 477 C CA . LEU A 1 65 ? 14.82 10.625 0.521 1 75.5 65 LEU A CA 1
ATOM 478 C C . LEU A 1 65 ? 14.953 11.25 1.907 1 75.5 65 LEU A C 1
ATOM 480 O O . LEU A 1 65 ? 14.211 10.891 2.826 1 75.5 65 LEU A O 1
ATOM 484 N N . VAL A 1 66 ? 15.945 12.109 1.982 1 82.62 66 VAL A N 1
ATOM 485 C CA . VAL A 1 66 ? 16.203 12.844 3.217 1 82.62 66 VAL A CA 1
ATOM 486 C C . VAL A 1 66 ? 16.375 14.328 2.908 1 82.62 66 VAL A C 1
ATOM 488 O O . VAL A 1 66 ? 16.984 14.695 1.903 1 82.62 66 VAL A O 1
ATOM 491 N N . ARG A 1 67 ? 15.758 15.18 3.645 1 83.38 67 ARG A N 1
ATOM 492 C CA . ARG A 1 67 ? 15.977 16.625 3.564 1 83.38 67 ARG A CA 1
ATOM 493 C C . ARG A 1 67 ? 16.703 17.141 4.801 1 83.38 67 ARG A C 1
ATOM 495 O O . ARG A 1 67 ? 16.625 16.531 5.871 1 83.38 67 ARG A O 1
ATOM 502 N N . THR A 1 68 ? 17.438 18.25 4.543 1 86.19 68 THR A N 1
ATOM 503 C CA . THR A 1 68 ? 18.156 18.875 5.645 1 86.19 68 THR A CA 1
ATOM 504 C C . THR A 1 68 ? 17.547 20.25 5.965 1 86.19 68 THR A C 1
ATOM 506 O O . THR A 1 68 ? 17.016 20.922 5.082 1 86.19 68 THR A O 1
ATOM 509 N N . ALA A 1 69 ? 17.406 20.5 7.176 1 80.25 69 ALA A N 1
ATOM 510 C CA . ALA A 1 69 ? 17.031 21.844 7.633 1 80.25 69 ALA A CA 1
ATOM 511 C C . ALA A 1 69 ? 17.922 22.297 8.773 1 80.25 69 ALA A C 1
ATOM 513 O O . ALA A 1 69 ? 18.297 21.516 9.641 1 80.25 69 ALA A O 1
ATOM 514 N N . PRO A 1 70 ? 18.312 23.578 8.656 1 81.69 70 PRO A N 1
ATOM 515 C CA . PRO A 1 70 ? 19.141 24.078 9.766 1 81.69 70 PRO A CA 1
ATOM 516 C C . PRO A 1 70 ? 18.344 24.203 11.07 1 81.69 70 PRO A C 1
ATOM 518 O O . PRO A 1 70 ? 17.172 24.547 11.047 1 81.69 70 PRO A O 1
ATOM 521 N N . LEU A 1 71 ? 18.891 23.703 12.141 1 75.81 71 LEU A N 1
ATOM 522 C CA . LEU A 1 71 ? 18.328 24.016 13.453 1 75.81 71 LEU A CA 1
ATOM 523 C C . LEU A 1 71 ? 18.516 25.5 13.797 1 75.81 71 LEU A C 1
ATOM 525 O O . LEU A 1 71 ? 19.594 26.047 13.594 1 75.81 71 LEU A O 1
ATOM 529 N N . PRO A 1 72 ? 17.297 26.141 14.234 1 64.38 72 PRO A N 1
ATOM 530 C CA . PRO A 1 72 ? 17.469 27.547 14.602 1 64.38 72 PRO A CA 1
ATOM 531 C C . PRO A 1 72 ? 18.484 27.734 15.727 1 64.38 72 PRO A C 1
ATOM 533 O O . PRO A 1 72 ? 18.422 27.047 16.734 1 64.38 72 PRO A O 1
ATOM 536 N N . SER A 1 73 ? 19.656 27.891 15.516 1 64.25 73 SER A N 1
ATOM 537 C CA . SER A 1 73 ? 20.609 28.141 16.609 1 64.25 73 SER A CA 1
ATOM 538 C C . SER A 1 73 ? 20.953 29.625 16.719 1 64.25 73 SER A C 1
ATOM 540 O O . SER A 1 73 ? 20.984 30.328 15.711 1 64.25 73 SER A O 1
ATOM 542 N N . THR A 1 74 ? 20.641 30.203 17.922 1 59.5 74 THR A N 1
ATOM 543 C CA . THR A 1 74 ? 20.969 31.578 18.297 1 59.5 74 THR A CA 1
ATOM 544 C C . THR A 1 74 ? 22.484 31.797 18.297 1 59.5 74 THR A C 1
ATOM 546 O O . THR A 1 74 ? 22.953 32.938 18.359 1 59.5 74 THR A O 1
ATOM 549 N N . GLY A 1 75 ? 23.234 30.891 18.438 1 60.38 75 GLY A N 1
ATOM 550 C CA . GLY A 1 75 ? 24.625 31.234 18.719 1 60.38 75 GLY A CA 1
ATOM 551 C C . GLY A 1 75 ? 25.516 31.188 17.5 1 60.38 75 GLY A C 1
ATOM 552 O O . GLY A 1 75 ? 25.031 30.984 16.375 1 60.38 75 GLY A O 1
ATOM 553 N N . ARG A 1 76 ? 26.875 31.672 17.672 1 64.94 76 ARG A N 1
ATOM 554 C CA . ARG A 1 76 ? 28.031 31.688 16.781 1 64.94 76 ARG A CA 1
ATOM 555 C C . ARG A 1 76 ? 28.5 30.281 16.484 1 64.94 76 ARG A C 1
ATOM 557 O O . ARG A 1 76 ? 28.688 29.469 17.391 1 64.94 76 ARG A O 1
ATOM 564 N N . GLY A 1 77 ? 28.047 29.547 15.273 1 64.75 77 GLY A N 1
ATOM 565 C CA . GLY A 1 77 ? 28.562 28.266 14.828 1 64.75 77 GLY A CA 1
ATOM 566 C C . GLY A 1 77 ? 27.797 27.688 13.664 1 64.75 77 GLY A C 1
ATOM 567 O O . GLY A 1 77 ? 26.766 28.234 13.25 1 64.75 77 GLY A O 1
ATOM 568 N N . ARG A 1 78 ? 28.422 26.781 13.078 1 67.88 78 ARG A N 1
ATOM 569 C CA . ARG A 1 78 ? 27.797 26.094 11.945 1 67.88 78 ARG A CA 1
ATOM 570 C C . ARG A 1 78 ? 26.422 25.547 12.32 1 67.88 78 ARG A C 1
ATOM 572 O O . ARG A 1 78 ? 26.266 24.922 13.375 1 67.88 78 ARG A O 1
ATOM 579 N N . PRO A 1 79 ? 25.484 26.031 11.766 1 75.12 79 PRO A N 1
ATOM 580 C CA . PRO A 1 79 ? 24.125 25.578 12.109 1 75.12 79 PRO A CA 1
ATOM 581 C C . PRO A 1 79 ? 24.016 24.047 12.148 1 75.12 79 PRO A C 1
ATOM 583 O O . PRO A 1 79 ? 24.609 23.359 11.312 1 75.12 79 PRO A O 1
ATOM 586 N N . VAL A 1 80 ? 23.625 23.578 13.219 1 81.56 80 VAL A N 1
ATOM 587 C CA . VAL A 1 80 ? 23.344 22.156 13.344 1 81.56 80 VAL A CA 1
ATOM 588 C C . VAL A 1 80 ? 22.219 21.75 12.383 1 81.56 80 VAL A C 1
ATOM 590 O O . VAL A 1 80 ? 21.188 22.422 12.312 1 81.56 80 VAL A O 1
ATOM 593 N N . LEU A 1 81 ? 22.609 20.766 11.484 1 87.94 81 LEU A N 1
ATOM 594 C CA . LEU A 1 81 ? 21.641 20.328 10.484 1 87.94 81 LEU A CA 1
ATOM 595 C C . LEU A 1 81 ? 20.734 19.25 11.047 1 87.94 81 LEU A C 1
ATOM 597 O O . LEU A 1 81 ? 21.172 18.375 11.781 1 87.94 81 LEU A O 1
ATOM 601 N N . MET A 1 82 ? 19.484 19.484 10.812 1 89.12 82 MET A N 1
ATOM 602 C CA . MET A 1 82 ? 18.484 18.453 11.07 1 89.12 82 MET A CA 1
ATOM 603 C C . MET A 1 82 ? 18.125 17.703 9.789 1 89.12 82 MET A C 1
ATOM 605 O O . MET A 1 82 ? 17.953 18.328 8.734 1 89.12 82 MET A O 1
ATOM 609 N N . TYR A 1 83 ? 18.156 16.344 9.969 1 89.25 83 TYR A N 1
ATOM 610 C CA . TYR A 1 83 ? 17.781 15.492 8.844 1 89.25 83 TYR A CA 1
ATOM 611 C C . TYR A 1 83 ? 16.359 14.984 9 1 89.25 83 TYR A C 1
ATOM 613 O O . TYR A 1 83 ? 15.938 14.609 10.094 1 89.25 83 TYR A O 1
ATOM 621 N N . HIS A 1 84 ? 15.57 15.062 7.875 1 81.69 84 HIS A N 1
ATOM 622 C CA . HIS A 1 84 ? 14.188 14.594 7.855 1 81.69 84 HIS A CA 1
ATOM 623 C C . HIS A 1 84 ? 13.969 13.555 6.758 1 81.69 84 HIS A C 1
ATOM 625 O O . HIS A 1 84 ? 14.414 13.742 5.625 1 81.69 84 HIS A O 1
ATOM 631 N N . ALA A 1 85 ? 13.406 12.461 7.266 1 77.5 85 ALA A N 1
ATOM 632 C CA . ALA A 1 85 ? 12.969 11.555 6.211 1 77.5 85 ALA A CA 1
ATOM 633 C C . ALA A 1 85 ? 11.844 12.164 5.387 1 77.5 85 ALA A C 1
ATOM 635 O O . ALA A 1 85 ? 10.914 12.758 5.938 1 77.5 85 ALA A O 1
ATOM 636 N N . THR A 1 86 ? 12.008 12.188 4.043 1 69 86 THR A N 1
ATOM 637 C CA . THR A 1 86 ? 10.992 12.789 3.182 1 69 86 THR A CA 1
ATOM 638 C C . THR A 1 86 ? 9.922 11.766 2.816 1 69 86 THR A C 1
ATOM 640 O O . THR A 1 86 ? 8.891 12.117 2.232 1 69 86 THR A O 1
ATOM 643 N N . SER A 1 87 ? 10.242 10.469 3.232 1 65.12 87 SER A N 1
ATOM 644 C CA . SER A 1 87 ? 9.297 9.461 2.758 1 65.12 87 SER A CA 1
ATOM 645 C C . SER A 1 87 ? 8.664 8.703 3.922 1 65.12 87 SER A C 1
ATOM 647 O O . SER A 1 87 ? 9.305 8.516 4.961 1 65.12 87 SER A O 1
ATOM 649 N N . ALA A 1 88 ? 7.34 8.547 3.832 1 68.88 88 ALA A N 1
ATOM 650 C CA . ALA A 1 88 ? 6.637 7.676 4.762 1 68.88 88 ALA A CA 1
ATOM 651 C C . ALA A 1 88 ? 7.188 6.254 4.703 1 68.88 88 ALA A C 1
ATOM 653 O O . ALA A 1 88 ? 7.809 5.859 3.713 1 68.88 88 ALA A O 1
ATOM 654 N N . THR A 1 89 ? 7.078 5.625 5.836 1 69.12 89 THR A N 1
ATOM 655 C CA . THR A 1 89 ? 7.438 4.211 5.816 1 69.12 89 THR A CA 1
ATOM 656 C C . THR A 1 89 ? 6.52 3.432 4.879 1 69.12 89 THR A C 1
ATOM 658 O O . THR A 1 89 ? 5.371 3.822 4.66 1 69.12 89 THR A O 1
ATOM 661 N N . PRO A 1 90 ? 7.008 2.385 4.344 1 70.44 90 PRO A N 1
ATOM 662 C CA . PRO A 1 90 ? 6.164 1.539 3.496 1 70.44 90 PRO A CA 1
ATOM 663 C C . PRO A 1 90 ? 4.906 1.057 4.211 1 70.44 90 PRO A C 1
ATOM 665 O O . PRO A 1 90 ? 3.84 0.962 3.598 1 70.44 90 PRO A O 1
ATOM 668 N N . GLU A 1 91 ? 5.039 0.861 5.449 1 72.31 91 GLU A N 1
ATOM 669 C CA . GLU A 1 91 ? 3.9 0.398 6.238 1 72.31 91 GLU A CA 1
ATOM 670 C C . GLU A 1 91 ? 2.814 1.467 6.32 1 72.31 91 GLU A C 1
ATOM 672 O O . GLU A 1 91 ? 1.626 1.163 6.199 1 72.31 91 GLU A O 1
ATOM 677 N N . THR A 1 92 ? 3.268 2.613 6.523 1 75.94 92 THR A N 1
ATOM 678 C CA . THR A 1 92 ? 2.32 3.715 6.633 1 75.94 92 THR A CA 1
ATOM 679 C C . THR A 1 92 ? 1.6 3.945 5.309 1 75.94 92 THR A C 1
ATOM 681 O O . THR A 1 92 ? 0.381 4.125 5.281 1 75.94 92 THR A O 1
ATOM 684 N N . VAL A 1 93 ? 2.346 3.898 4.277 1 78.06 93 VAL A N 1
ATOM 685 C CA . VAL A 1 93 ? 1.774 4.086 2.949 1 78.06 93 VAL A CA 1
ATOM 686 C C . VAL A 1 93 ? 0.791 2.961 2.643 1 78.06 93 VAL A C 1
ATOM 688 O O . VAL A 1 93 ? -0.318 3.209 2.164 1 78.06 93 VAL A O 1
ATOM 691 N N . ALA A 1 94 ? 1.182 1.798 2.969 1 79.75 94 ALA A N 1
ATOM 692 C CA . ALA A 1 94 ? 0.32 0.638 2.756 1 79.75 94 ALA A CA 1
ATOM 693 C C . ALA A 1 94 ? -0.988 0.776 3.531 1 79.75 94 ALA A C 1
ATOM 695 O O . ALA A 1 94 ? -2.062 0.471 3.008 1 79.75 94 ALA A O 1
ATOM 696 N N . GLN A 1 95 ? -0.879 1.209 4.699 1 79.69 95 GLN A N 1
ATOM 697 C CA . GLN A 1 95 ? -2.068 1.389 5.527 1 79.69 95 GLN A CA 1
ATOM 698 C C . GLN A 1 95 ? -3.008 2.426 4.918 1 79.69 95 GLN A C 1
ATOM 700 O O . GLN A 1 95 ? -4.23 2.262 4.957 1 79.69 95 GLN A O 1
ATOM 705 N N . GLU A 1 96 ? -2.412 3.455 4.395 1 82.69 96 GLU A N 1
ATOM 706 C CA . GLU A 1 96 ? -3.223 4.488 3.758 1 82.69 96 GLU A CA 1
ATOM 707 C C . GLU A 1 96 ? -3.941 3.945 2.525 1 82.69 96 GLU A C 1
ATOM 709 O O . GLU A 1 96 ? -5.117 4.246 2.303 1 82.69 96 GLU A O 1
ATOM 714 N N . TYR A 1 97 ? -3.252 3.141 1.788 1 86.31 97 TYR A N 1
ATOM 715 C CA . TYR A 1 97 ? -3.861 2.533 0.61 1 86.31 97 TYR A CA 1
ATOM 716 C C . TYR A 1 97 ? -5.004 1.604 1.005 1 86.31 97 TYR A C 1
ATOM 718 O O . TYR A 1 97 ? -6.074 1.634 0.396 1 86.31 97 TYR A O 1
ATOM 726 N N . LEU A 1 98 ? -4.781 0.893 2.029 1 85.5 98 LEU A N 1
ATOM 727 C CA . LEU A 1 98 ? -5.801 -0.04 2.498 1 85.5 98 LEU A CA 1
ATOM 728 C C . LEU A 1 98 ? -7.023 0.707 3.02 1 85.5 98 LEU A C 1
ATOM 730 O O . LEU A 1 98 ? -8.156 0.26 2.83 1 85.5 98 LEU A O 1
ATOM 734 N N . SER A 1 99 ? -6.777 1.809 3.678 1 86.19 99 SER A N 1
ATOM 735 C CA . SER A 1 99 ? -7.887 2.635 4.148 1 86.19 99 SER A CA 1
ATOM 736 C C . SER A 1 99 ? -8.75 3.113 2.988 1 86.19 99 SER A C 1
ATOM 738 O O . SER A 1 99 ? -9.977 3.061 3.059 1 86.19 99 SER A O 1
ATOM 740 N N . LEU A 1 100 ? -8.109 3.574 1.955 1 90 100 LEU A N 1
ATOM 741 C CA . LEU A 1 100 ? -8.859 4.035 0.786 1 90 100 LEU A CA 1
ATOM 742 C C . LEU A 1 100 ? -9.594 2.875 0.119 1 90 100 LEU A C 1
ATOM 744 O O . LEU A 1 100 ? -10.75 3.012 -0.269 1 90 100 LEU A O 1
ATOM 748 N N . ILE A 1 101 ? -8.969 1.724 0.035 1 91.62 101 ILE A N 1
ATOM 749 C CA . ILE A 1 101 ? -9.586 0.529 -0.525 1 91.62 101 ILE A CA 1
ATOM 750 C C . ILE A 1 101 ? -10.852 0.188 0.262 1 91.62 101 ILE A C 1
ATOM 752 O O . ILE A 1 101 ? -11.914 -0.055 -0.324 1 91.62 101 ILE A O 1
ATOM 756 N N . SER A 1 102 ? -10.742 0.24 1.555 1 90.75 102 SER A N 1
ATOM 757 C CA . SER A 1 102 ? -11.875 -0.074 2.42 1 90.75 102 SER A CA 1
ATOM 758 C C . SER A 1 102 ? -13.023 0.9 2.199 1 90.75 102 SER A C 1
ATOM 760 O O . SER A 1 102 ? -14.188 0.49 2.117 1 90.75 102 SER A O 1
ATOM 762 N N . LEU A 1 103 ? -12.75 2.141 2.055 1 91.56 103 LEU A N 1
ATOM 763 C CA . LEU A 1 103 ? -13.773 3.156 1.844 1 91.56 103 LEU A CA 1
ATOM 764 C C . LEU A 1 103 ? -14.453 2.971 0.49 1 91.56 103 LEU A C 1
ATOM 766 O O . LEU A 1 103 ? -15.672 3.105 0.38 1 91.56 103 LEU A O 1
ATOM 770 N N . LEU A 1 104 ? -13.648 2.66 -0.494 1 93.94 104 LEU A N 1
ATOM 771 C CA . LEU A 1 104 ? -14.188 2.443 -1.832 1 93.94 104 L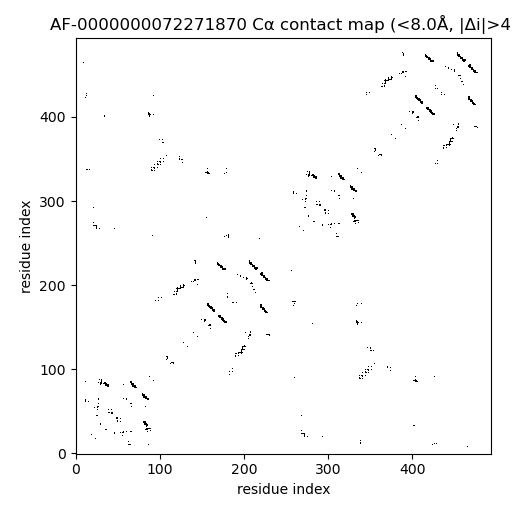EU A CA 1
ATOM 772 C C . LEU A 1 104 ? -15.109 1.226 -1.856 1 93.94 104 LEU A C 1
ATOM 774 O O . LEU A 1 104 ? -16.203 1.274 -2.434 1 93.94 104 LEU A O 1
ATOM 778 N N . ILE A 1 105 ? -14.711 0.18 -1.209 1 93.56 105 ILE A N 1
ATOM 779 C CA . ILE A 1 105 ? -15.5 -1.042 -1.142 1 93.56 105 ILE A CA 1
ATOM 780 C C . ILE A 1 105 ? -16.797 -0.772 -0.387 1 93.56 105 ILE A C 1
ATOM 782 O O . ILE A 1 105 ? -17.875 -1.221 -0.802 1 93.56 105 ILE A O 1
ATOM 786 N N . GLN A 1 106 ? -16.688 -0.045 0.687 1 91.75 106 GLN A N 1
ATOM 787 C CA . GLN A 1 106 ? -17.875 0.304 1.459 1 91.75 106 GLN A CA 1
ATOM 788 C C . GLN A 1 106 ? -18.859 1.127 0.625 1 91.75 106 GLN A C 1
ATOM 790 O O . GLN A 1 106 ? -20.062 0.92 0.697 1 91.75 106 GLN A O 1
ATOM 795 N N . HIS A 1 107 ? -18.328 2.053 -0.104 1 92.94 107 HIS A N 1
ATOM 796 C CA . HIS A 1 107 ? -19.172 2.871 -0.976 1 92.94 107 HIS A CA 1
ATOM 797 C C . HIS A 1 107 ? -19.906 2.012 -1.989 1 92.94 107 HIS A C 1
ATOM 799 O O . HIS A 1 107 ? -21.109 2.219 -2.225 1 92.94 107 HIS A O 1
ATOM 805 N N . ILE A 1 108 ? -19.25 1.035 -2.607 1 93.25 108 ILE A N 1
ATOM 806 C CA . ILE A 1 108 ? -19.859 0.135 -3.582 1 93.25 108 ILE A CA 1
ATOM 807 C C . ILE A 1 108 ? -20.891 -0.755 -2.893 1 93.25 108 ILE A C 1
ATOM 809 O O . ILE A 1 108 ? -22 -0.958 -3.412 1 93.25 108 ILE A O 1
ATOM 813 N N . ASP A 1 109 ? -20.516 -1.252 -1.713 1 91.69 109 ASP A N 1
ATOM 814 C CA . ASP A 1 109 ? -21.391 -2.152 -0.965 1 91.69 109 ASP A CA 1
ATOM 815 C C . ASP A 1 109 ? -22.703 -1.462 -0.59 1 91.69 109 ASP A C 1
ATOM 817 O O . ASP A 1 109 ? -23.766 -2.078 -0.631 1 91.69 109 ASP A O 1
ATOM 821 N N . LEU A 1 110 ? -22.656 -0.206 -0.215 1 89.44 110 LEU A N 1
ATOM 822 C CA . LEU A 1 110 ? -23.844 0.557 0.174 1 89.44 110 LEU A CA 1
ATOM 823 C C . LEU A 1 110 ? -24.781 0.74 -1.01 1 89.44 110 LEU A C 1
ATOM 825 O O . LEU A 1 110 ? -26.016 0.774 -0.837 1 89.44 110 LEU A O 1
ATOM 829 N N . ARG A 1 111 ? -24.297 0.741 -2.164 1 87.81 111 ARG A N 1
ATOM 830 C CA . ARG A 1 111 ? -25.094 1.014 -3.352 1 87.81 111 ARG A CA 1
ATOM 831 C C . ARG A 1 111 ? -25.516 -0.282 -4.039 1 87.81 111 ARG A C 1
ATOM 833 O O . ARG A 1 111 ? -26.5 -0.303 -4.793 1 87.81 111 ARG A O 1
ATOM 840 N N . GLN A 1 112 ? -24.688 -1.32 -3.826 1 86.5 112 GLN A N 1
ATOM 841 C CA . GLN A 1 112 ? -24.938 -2.631 -4.41 1 86.5 112 GLN A CA 1
ATOM 842 C C . GLN A 1 112 ? -24.781 -3.738 -3.369 1 86.5 112 GLN A C 1
ATOM 844 O O . GLN A 1 112 ? -24 -4.664 -3.555 1 86.5 112 GLN A O 1
ATOM 849 N N . PRO A 1 113 ? -25.562 -3.717 -2.324 1 81.69 113 PRO A N 1
ATOM 850 C CA . PRO A 1 113 ? -25.312 -4.629 -1.204 1 81.69 113 PRO A CA 1
ATOM 851 C C . PRO A 1 113 ? -25.469 -6.098 -1.596 1 81.69 113 PRO A C 1
ATOM 853 O O . PRO A 1 113 ? -24.688 -6.941 -1.124 1 81.69 113 PRO A O 1
ATOM 856 N N . ASP A 1 114 ? -26.297 -6.426 -2.436 1 88.75 114 ASP A N 1
ATOM 857 C CA . ASP A 1 114 ? -26.547 -7.824 -2.764 1 88.75 114 ASP A CA 1
ATOM 858 C C . ASP A 1 114 ? -25.641 -8.297 -3.895 1 88.75 114 ASP A C 1
ATOM 860 O O . ASP A 1 114 ? -25.656 -9.469 -4.262 1 88.75 114 ASP A O 1
ATOM 864 N N . GLU A 1 115 ? -24.75 -7.414 -4.34 1 92.44 115 GLU A N 1
ATOM 865 C CA . GLU A 1 115 ? -23.953 -7.766 -5.512 1 92.44 115 GLU A CA 1
ATOM 866 C C . GLU A 1 115 ? -22.469 -7.598 -5.234 1 92.44 115 GLU A C 1
ATOM 868 O O . GLU A 1 115 ? -21.641 -7.746 -6.137 1 92.44 115 GLU A O 1
ATOM 873 N N . ILE A 1 116 ? -22.125 -7.398 -4.031 1 92.81 116 ILE A N 1
ATOM 874 C CA . ILE A 1 116 ? -20.75 -7.027 -3.705 1 92.81 116 ILE A CA 1
ATOM 875 C C . ILE A 1 116 ? -19.812 -8.172 -4.062 1 92.81 116 ILE A C 1
ATOM 877 O O . ILE A 1 116 ? -18.703 -7.945 -4.555 1 92.81 116 ILE A O 1
ATOM 881 N N . ASP A 1 117 ? -20.281 -9.375 -3.842 1 92.81 117 ASP A N 1
ATOM 882 C CA . ASP A 1 117 ? -19.453 -10.531 -4.172 1 92.81 117 ASP A CA 1
ATOM 883 C C . ASP A 1 117 ? -19.219 -10.625 -5.676 1 92.81 117 ASP A C 1
ATOM 885 O O . ASP A 1 117 ? -18.109 -10.906 -6.121 1 92.81 117 ASP A O 1
ATOM 889 N N . GLU A 1 118 ? -20.234 -10.422 -6.371 1 95 118 GLU A N 1
ATOM 890 C CA . GLU A 1 118 ? -20.125 -10.477 -7.828 1 95 118 GLU A CA 1
ATOM 891 C C . GLU A 1 118 ? -19.234 -9.352 -8.359 1 95 118 GLU A C 1
ATOM 893 O O . GLU A 1 118 ? -18.469 -9.555 -9.297 1 95 118 GLU A O 1
ATOM 898 N N . VAL A 1 119 ? -19.406 -8.188 -7.801 1 95.19 119 VAL A N 1
ATOM 899 C CA . VAL A 1 119 ? -18.562 -7.066 -8.18 1 95.19 119 VAL A CA 1
ATOM 900 C C . VAL A 1 119 ? -17.094 -7.422 -7.938 1 95.19 119 VAL A C 1
ATOM 902 O O . VAL A 1 119 ? -16.234 -7.188 -8.797 1 95.19 119 VAL A O 1
ATOM 905 N N . ALA A 1 120 ? -16.828 -8.008 -6.77 1 95.75 120 ALA A N 1
ATOM 906 C CA . ALA A 1 120 ? -15.469 -8.406 -6.43 1 95.75 120 ALA A CA 1
ATOM 907 C C . ALA A 1 120 ? -14.906 -9.383 -7.465 1 95.75 120 ALA A C 1
ATOM 909 O O . ALA A 1 120 ? -13.773 -9.219 -7.926 1 95.75 120 ALA A O 1
ATOM 910 N N . LYS A 1 121 ? -15.711 -10.352 -7.887 1 95.56 121 LYS A N 1
ATOM 911 C CA . LYS A 1 121 ? -15.273 -11.352 -8.852 1 95.56 121 LYS A CA 1
ATOM 912 C C . LYS A 1 121 ? -15 -10.719 -10.219 1 95.56 121 LYS A C 1
ATOM 914 O O . LYS A 1 121 ? -14 -11.031 -10.867 1 95.56 121 LYS A O 1
ATOM 919 N N . VAL A 1 122 ? -15.867 -9.844 -10.594 1 95.38 122 VAL A N 1
ATOM 920 C CA . VAL A 1 122 ? -15.719 -9.172 -11.883 1 95.38 122 VAL A CA 1
ATOM 921 C C . VAL A 1 122 ? -14.453 -8.32 -11.875 1 95.38 122 VAL A C 1
ATOM 923 O O . VAL A 1 122 ? -13.68 -8.352 -12.836 1 95.38 122 VAL A O 1
ATOM 926 N N . LEU A 1 123 ? -14.242 -7.574 -10.836 1 95.25 123 LEU A N 1
ATOM 927 C CA . LEU A 1 123 ? -13.047 -6.754 -10.727 1 95.25 123 LEU A CA 1
ATOM 928 C C . LEU A 1 123 ? -11.797 -7.625 -10.68 1 95.25 123 LEU A C 1
ATOM 930 O O . LEU A 1 123 ? -10.75 -7.258 -11.227 1 95.25 123 LEU A O 1
ATOM 934 N N . GLY A 1 124 ? -11.898 -8.758 -9.961 1 95.69 124 GLY A N 1
ATOM 935 C CA . GLY A 1 124 ? -10.797 -9.711 -9.953 1 95.69 124 GLY A CA 1
ATOM 936 C C . GLY A 1 124 ? -10.414 -10.188 -11.336 1 95.69 124 GLY A C 1
ATOM 937 O O . GLY A 1 124 ? -9.227 -10.305 -11.656 1 95.69 124 GLY A O 1
ATOM 938 N N . LYS A 1 125 ? -11.398 -10.461 -12.172 1 94.75 125 LYS A N 1
ATOM 939 C CA . LYS A 1 125 ? -11.148 -10.883 -13.547 1 94.75 125 LYS A CA 1
ATOM 940 C C . LYS A 1 125 ? -10.43 -9.789 -14.336 1 94.75 125 LYS A C 1
ATOM 942 O O . LYS A 1 125 ? -9.477 -10.062 -15.07 1 94.75 125 LYS A O 1
ATOM 947 N N . GLN A 1 126 ? -10.891 -8.586 -14.141 1 93.19 126 GLN A N 1
ATOM 948 C CA . GLN A 1 126 ? -10.258 -7.449 -14.805 1 93.19 126 GLN A CA 1
ATOM 949 C C . GLN A 1 126 ? -8.812 -7.281 -14.336 1 93.19 126 GLN A C 1
ATOM 951 O O . GLN A 1 126 ? -7.926 -7.004 -15.141 1 93.19 126 GLN A O 1
ATOM 956 N N . TRP A 1 127 ? -8.617 -7.445 -13.078 1 91.31 127 TRP A N 1
ATOM 957 C CA . TRP A 1 127 ? -7.285 -7.348 -12.492 1 91.31 127 TRP A CA 1
ATOM 958 C C . TRP A 1 127 ? -6.336 -8.359 -13.117 1 91.31 127 TRP A C 1
ATOM 960 O O . TRP A 1 127 ? -5.215 -8.016 -13.5 1 91.31 127 TRP A O 1
ATOM 970 N N . ALA A 1 128 ? -6.809 -9.57 -13.281 1 91 128 ALA A N 1
ATOM 971 C CA . ALA A 1 128 ? -6.012 -10.641 -13.875 1 91 128 ALA A CA 1
ATOM 972 C C . ALA A 1 128 ? -5.562 -10.266 -15.289 1 91 128 ALA A C 1
ATOM 974 O O . ALA A 1 128 ? -4.422 -10.523 -15.672 1 91 128 ALA A O 1
ATOM 975 N N . HIS A 1 129 ? -6.469 -9.664 -16.016 1 87.44 129 HIS A N 1
ATOM 976 C CA . HIS A 1 129 ? -6.148 -9.266 -17.375 1 87.44 129 HIS A CA 1
ATOM 977 C C . HIS A 1 129 ? -5.016 -8.242 -17.406 1 87.44 129 HIS A C 1
ATOM 979 O O . HIS A 1 129 ? -4.137 -8.305 -18.266 1 87.44 129 HIS A O 1
ATOM 985 N N . SER A 1 130 ? -5.062 -7.367 -16.438 1 84.25 130 SER A N 1
ATOM 986 C CA . SER A 1 130 ? -4.016 -6.352 -16.375 1 84.25 130 SER A CA 1
ATOM 987 C C . SER A 1 130 ? -2.684 -6.965 -15.945 1 84.25 130 SER A C 1
ATOM 989 O O . SER A 1 130 ? -1.627 -6.574 -16.453 1 84.25 130 SER A O 1
ATOM 991 N N . ILE A 1 131 ? -2.717 -7.93 -15.117 1 83.12 131 ILE A N 1
ATOM 992 C CA . ILE A 1 131 ? -1.523 -8.547 -14.555 1 83.12 131 ILE A CA 1
ATOM 993 C C . ILE A 1 131 ? -0.903 -9.5 -15.57 1 83.12 131 ILE A C 1
ATOM 995 O O . ILE A 1 131 ? 0.319 -9.531 -15.734 1 83.12 131 ILE A O 1
ATOM 999 N N . PHE A 1 132 ? -1.708 -10.234 -16.312 1 85.69 132 PHE A N 1
ATOM 1000 C CA . PHE A 1 132 ? -1.201 -11.32 -17.141 1 85.69 132 PHE A CA 1
ATOM 1001 C C . PHE A 1 132 ? -1.26 -10.945 -18.609 1 85.69 132 PHE A C 1
ATOM 1003 O O . PHE A 1 132 ? -1.106 -11.805 -19.484 1 85.69 132 PHE A O 1
ATOM 1010 N N . ALA A 1 133 ? -1.5 -9.703 -18.828 1 81.56 133 ALA A N 1
ATOM 1011 C CA . ALA A 1 133 ? -1.608 -9.242 -20.219 1 81.56 133 ALA A CA 1
ATOM 1012 C C . ALA A 1 133 ? -0.372 -9.633 -21.016 1 81.56 133 ALA A C 1
ATOM 1014 O O . ALA A 1 133 ? -0.482 -10.062 -22.172 1 81.56 133 ALA A O 1
ATOM 1015 N N . ASP A 1 134 ? 0.771 -9.609 -20.391 1 78.94 134 ASP A N 1
ATOM 1016 C CA . ASP A 1 134 ? 2.014 -9.844 -21.125 1 78.94 134 ASP A CA 1
ATOM 1017 C C . ASP A 1 134 ? 2.479 -11.289 -20.969 1 78.94 134 ASP A C 1
ATOM 1019 O O . ASP A 1 134 ? 3.543 -11.656 -21.469 1 78.94 134 ASP A O 1
ATOM 1023 N N . HIS A 1 135 ? 1.725 -12.039 -20.328 1 82.38 135 HIS A N 1
ATOM 1024 C CA . HIS A 1 135 ? 2.17 -13.406 -20.062 1 82.38 135 HIS A CA 1
ATOM 1025 C C . HIS A 1 135 ? 1.611 -14.375 -21.094 1 82.38 135 HIS A C 1
ATOM 1027 O O . HIS A 1 135 ? 2.002 -15.547 -21.125 1 82.38 135 HIS A O 1
ATOM 1033 N N . HIS A 1 136 ? 0.804 -13.992 -22.047 1 82.5 136 HIS A N 1
ATOM 1034 C CA . HIS A 1 136 ? 0.249 -14.805 -23.125 1 82.5 136 HIS A CA 1
ATOM 1035 C C . HIS A 1 136 ? -0.227 -16.156 -22.594 1 82.5 136 HIS A C 1
ATOM 1037 O O . HIS A 1 136 ? 0.139 -17.203 -23.141 1 82.5 136 HIS A O 1
ATOM 1043 N N . LEU A 1 137 ? -1.066 -16.156 -21.625 1 86.19 137 LEU A N 1
ATOM 1044 C CA . LEU A 1 137 ? -1.529 -17.375 -20.953 1 86.19 137 LEU A CA 1
ATOM 1045 C C . LEU A 1 137 ? -2.195 -18.328 -21.938 1 86.19 137 LEU A C 1
ATOM 1047 O O . LEU A 1 137 ? -2.162 -19.547 -21.75 1 86.19 137 LEU A O 1
ATOM 1051 N N . GLU A 1 138 ? -2.785 -17.766 -22.969 1 83.25 138 GLU A N 1
ATOM 1052 C CA . GLU A 1 138 ? -3.469 -18.578 -23.984 1 83.25 138 GLU A CA 1
ATOM 1053 C C . GLU A 1 138 ? -2.492 -19.5 -24.703 1 83.25 138 GLU A C 1
ATOM 1055 O O . GLU A 1 138 ? -2.902 -20.484 -25.312 1 83.25 138 GLU A O 1
ATOM 1060 N N . GLU A 1 139 ? -1.26 -19.172 -24.641 1 86.88 139 GLU A N 1
ATOM 1061 C CA . GLU A 1 139 ? -0.24 -19.953 -25.328 1 86.88 139 GLU A CA 1
ATOM 1062 C C . GLU A 1 139 ? 0.359 -21.016 -24.391 1 86.88 139 GLU A C 1
ATOM 1064 O O . GLU A 1 139 ? 1.128 -21.859 -24.828 1 86.88 139 GLU A O 1
ATOM 1069 N N . LEU A 1 140 ? -0.049 -20.984 -23.188 1 88.38 140 LEU A N 1
ATOM 1070 C CA . LEU A 1 140 ? 0.54 -21.891 -22.203 1 88.38 140 LEU A CA 1
ATOM 1071 C C . LEU A 1 140 ? -0.369 -23.078 -21.938 1 88.38 140 LEU A C 1
ATOM 1073 O O . LEU A 1 140 ? -1.593 -22.969 -22.031 1 88.38 140 LEU A O 1
ATOM 1077 N N . ASN A 1 141 ? 0.255 -24.219 -21.703 1 88.12 141 ASN A N 1
ATOM 1078 C CA . ASN A 1 141 ? -0.538 -25.344 -21.203 1 88.12 141 ASN A CA 1
ATOM 1079 C C . ASN A 1 141 ? -0.812 -25.219 -19.719 1 88.12 141 ASN A C 1
ATOM 1081 O O . ASN A 1 141 ? -0.383 -24.25 -19.078 1 88.12 141 ASN A O 1
ATOM 1085 N N . GLY A 1 142 ? -1.527 -26.141 -19.156 1 90.12 142 GLY A N 1
ATOM 1086 C CA . GLY A 1 142 ? -1.946 -26.094 -17.766 1 90.12 142 GLY A CA 1
ATOM 1087 C C . GLY A 1 142 ? -0.784 -26 -16.797 1 90.12 142 GLY A C 1
ATOM 1088 O O . GLY A 1 142 ? -0.811 -25.219 -15.859 1 90.12 142 GLY A O 1
ATOM 1089 N N . GLU A 1 143 ? 0.197 -26.812 -17.047 1 88.25 143 GLU A N 1
ATOM 1090 C CA . GLU A 1 143 ? 1.361 -26.828 -16.172 1 88.25 143 GLU A CA 1
ATOM 1091 C C . GLU A 1 143 ? 2.113 -25.5 -16.203 1 88.25 143 GLU A C 1
ATOM 1093 O O . GLU A 1 143 ? 2.529 -25 -15.164 1 88.25 143 GLU A O 1
ATOM 1098 N N . GLN A 1 144 ? 2.264 -25.016 -17.375 1 88.56 144 GLN A N 1
ATOM 1099 C CA . GLN A 1 144 ? 2.943 -23.734 -17.547 1 88.56 144 GLN A CA 1
ATOM 1100 C C . GLN A 1 144 ? 2.156 -22.609 -16.891 1 88.56 144 GLN A C 1
ATOM 1102 O O . GLN A 1 144 ? 2.74 -21.703 -16.281 1 88.56 144 GLN A O 1
ATOM 1107 N N . THR A 1 145 ? 0.856 -22.688 -17.031 1 91.44 145 THR A N 1
ATOM 1108 C CA . THR A 1 145 ? -0.009 -21.703 -16.391 1 91.44 145 THR A CA 1
ATOM 1109 C C . THR A 1 145 ? 0.131 -21.75 -14.875 1 91.44 145 THR A C 1
ATOM 1111 O O . THR A 1 145 ? 0.22 -20.719 -14.219 1 91.44 145 THR A O 1
ATOM 1114 N N . LEU A 1 146 ? 0.191 -22.938 -14.359 1 90.5 146 LEU A N 1
ATOM 1115 C CA . LEU A 1 146 ? 0.342 -23.109 -12.922 1 90.5 146 LEU A CA 1
ATOM 1116 C C . LEU A 1 146 ? 1.654 -22.5 -12.438 1 90.5 146 LEU A C 1
ATOM 1118 O O . LEU A 1 146 ? 1.682 -21.812 -11.422 1 90.5 146 LEU A O 1
ATOM 1122 N N . ILE A 1 147 ? 2.684 -22.734 -13.156 1 88 147 ILE A N 1
ATOM 1123 C CA . ILE A 1 147 ? 3.996 -22.203 -12.797 1 88 147 ILE A CA 1
ATOM 1124 C C . ILE A 1 147 ? 3.967 -20.688 -12.828 1 88 147 ILE A C 1
ATOM 1126 O O . ILE A 1 147 ? 4.484 -20.016 -11.922 1 88 147 ILE A O 1
ATOM 1130 N N . THR A 1 148 ? 3.332 -20.188 -13.867 1 88 148 THR A N 1
ATOM 1131 C CA . THR A 1 148 ? 3.205 -18.734 -14 1 88 148 THR A CA 1
ATOM 1132 C C . THR A 1 148 ? 2.436 -18.156 -12.82 1 88 148 THR A C 1
ATOM 1134 O O . THR A 1 148 ? 2.84 -17.125 -12.258 1 88 148 THR A O 1
ATOM 1137 N N . LEU A 1 149 ? 1.364 -18.797 -12.438 1 90.25 149 LEU A N 1
ATOM 1138 C CA . LEU A 1 149 ? 0.558 -18.328 -11.312 1 90.25 149 LEU A CA 1
ATOM 1139 C C . LEU A 1 149 ? 1.359 -18.375 -10.016 1 90.25 149 LEU A C 1
ATOM 1141 O O . LEU A 1 149 ? 1.335 -17.422 -9.234 1 90.25 149 LEU A O 1
ATOM 1145 N N . ILE A 1 150 ? 2.064 -19.422 -9.789 1 87.56 150 ILE A N 1
ATOM 1146 C CA . ILE A 1 150 ? 2.859 -19.594 -8.578 1 87.56 150 ILE A CA 1
ATOM 1147 C C . ILE A 1 150 ? 3.9 -18.484 -8.477 1 87.56 150 ILE A C 1
ATOM 1149 O O . ILE A 1 150 ? 4.074 -17.875 -7.418 1 87.56 150 ILE A O 1
ATOM 1153 N N . ASN A 1 151 ? 4.512 -18.188 -9.57 1 82.94 151 ASN A N 1
ATOM 1154 C CA . ASN A 1 151 ? 5.52 -17.125 -9.602 1 82.94 151 ASN A CA 1
ATOM 1155 C C . ASN A 1 151 ? 4.91 -15.766 -9.297 1 82.94 151 ASN A C 1
ATOM 1157 O O . ASN A 1 151 ? 5.504 -14.961 -8.578 1 82.94 151 ASN A O 1
ATOM 1161 N N . TYR A 1 152 ? 3.801 -15.617 -9.859 1 84.75 152 TYR A N 1
ATOM 1162 C CA . TYR A 1 152 ? 3.105 -14.359 -9.617 1 84.75 152 TYR A CA 1
ATOM 1163 C C . TYR A 1 152 ? 2.723 -14.227 -8.148 1 84.75 152 TYR A C 1
ATOM 1165 O O . TYR A 1 152 ? 2.943 -13.172 -7.539 1 84.75 152 TYR A O 1
ATOM 1173 N N . LEU A 1 153 ? 2.15 -15.211 -7.574 1 86.19 153 LEU A N 1
ATOM 1174 C CA . LEU A 1 153 ? 1.748 -15.211 -6.172 1 86.19 153 LEU A CA 1
ATOM 1175 C C . LEU A 1 153 ? 2.953 -15.008 -5.262 1 86.19 153 LEU A C 1
ATOM 1177 O O . LEU A 1 153 ? 2.867 -14.289 -4.262 1 86.19 153 LEU A O 1
ATOM 1181 N N . ARG A 1 154 ? 4.008 -15.586 -5.602 1 79.75 154 ARG A N 1
ATOM 1182 C CA . ARG A 1 154 ? 5.246 -15.406 -4.852 1 79.75 154 ARG A CA 1
ATOM 1183 C C . ARG A 1 154 ? 5.715 -13.953 -4.91 1 79.75 154 ARG A C 1
ATOM 1185 O O . ARG A 1 154 ? 6.105 -13.383 -3.893 1 79.75 154 ARG A O 1
ATOM 1192 N N . HIS A 1 155 ? 5.605 -13.461 -6.062 1 75.94 155 HIS A N 1
ATOM 1193 C CA . HIS A 1 155 ? 6.012 -12.078 -6.27 1 75.94 155 HIS A CA 1
ATOM 1194 C C . HIS A 1 155 ? 5.176 -11.125 -5.422 1 75.94 155 HIS A C 1
ATOM 1196 O O . HIS A 1 155 ? 5.695 -10.148 -4.883 1 75.94 155 HIS A O 1
ATOM 1202 N N . LEU A 1 156 ? 4 -11.516 -5.238 1 78.94 156 LEU A N 1
ATOM 1203 C CA . LEU A 1 156 ? 3.088 -10.648 -4.5 1 78.94 156 LEU A CA 1
ATOM 1204 C C . LEU A 1 156 ? 3.215 -10.883 -2.998 1 78.94 156 LEU A C 1
ATOM 1206 O O . LEU A 1 156 ? 2.643 -10.133 -2.201 1 78.94 156 LEU A O 1
ATOM 1210 N N . GLY A 1 157 ? 3.898 -11.891 -2.67 1 77.5 157 GLY A N 1
ATOM 1211 C CA . GLY A 1 157 ? 4.137 -12.125 -1.255 1 77.5 157 GLY A CA 1
ATOM 1212 C C . GLY A 1 157 ? 3.146 -13.094 -0.634 1 77.5 157 GLY A C 1
ATOM 1213 O O . GLY A 1 157 ? 3.02 -13.156 0.59 1 77.5 157 GLY A O 1
ATOM 1214 N N . PHE A 1 158 ? 2.387 -13.891 -1.441 1 85 158 PHE A N 1
ATOM 1215 C CA . PHE A 1 158 ? 1.438 -14.852 -0.895 1 85 158 PHE A CA 1
ATOM 1216 C C . PHE A 1 158 ? 2.16 -16.094 -0.37 1 85 158 PHE A C 1
ATOM 1218 O O . PHE A 1 158 ? 1.585 -16.875 0.382 1 85 158 PHE A O 1
ATOM 1225 N N . ASP A 1 159 ? 3.379 -16.281 -0.818 1 81.31 159 ASP A N 1
ATOM 1226 C CA . ASP A 1 159 ? 4.258 -17.359 -0.365 1 81.31 159 ASP A CA 1
ATOM 1227 C C . ASP A 1 159 ? 3.613 -18.719 -0.58 1 81.31 159 ASP A C 1
ATOM 1229 O O . ASP A 1 159 ? 3.422 -19.484 0.374 1 81.31 159 ASP A O 1
ATOM 1233 N N . PRO A 1 160 ? 3.342 -19.078 -1.879 1 85.94 160 PRO A N 1
ATOM 1234 C CA . PRO A 1 160 ? 2.707 -20.359 -2.189 1 85.94 160 PRO A CA 1
ATOM 1235 C C . PRO A 1 160 ? 3.639 -21.547 -1.965 1 85.94 160 PRO A C 1
ATOM 1237 O O . PRO A 1 160 ? 4.805 -21.5 -2.367 1 85.94 160 PRO A O 1
ATOM 1240 N N . GLU A 1 161 ? 3.162 -22.484 -1.216 1 82.5 161 GLU A N 1
ATOM 1241 C CA . GLU A 1 161 ? 3.824 -23.766 -1.064 1 82.5 161 GLU A CA 1
ATOM 1242 C C . GLU A 1 161 ? 3.07 -24.875 -1.812 1 82.5 161 GLU A C 1
ATOM 1244 O O . GLU A 1 161 ? 1.882 -25.094 -1.567 1 82.5 161 GLU A O 1
ATOM 1249 N N . VAL A 1 162 ? 3.814 -25.531 -2.68 1 85.44 162 VAL A N 1
ATOM 1250 C CA . VAL A 1 162 ? 3.182 -26.547 -3.502 1 85.44 162 VAL A CA 1
ATOM 1251 C C . VAL A 1 162 ? 3.236 -27.891 -2.781 1 85.44 162 VAL A C 1
ATOM 1253 O O . VAL A 1 162 ? 4.301 -28.328 -2.334 1 85.44 162 VAL A O 1
ATOM 1256 N N . GLU A 1 163 ? 2.078 -28.375 -2.58 1 84.06 163 GLU A N 1
ATOM 1257 C CA . GLU A 1 163 ? 1.975 -29.734 -2.037 1 84.06 163 GLU A CA 1
ATOM 1258 C C . GLU A 1 163 ? 1.461 -30.719 -3.086 1 84.06 163 GLU A C 1
ATOM 1260 O O . GLU A 1 163 ? 0.42 -30.484 -3.705 1 84.06 163 GLU A O 1
ATOM 1265 N N . LYS A 1 164 ? 2.252 -31.672 -3.332 1 77.19 164 LYS A N 1
ATOM 1266 C CA . LYS A 1 164 ? 1.799 -32.688 -4.27 1 77.19 164 LYS A CA 1
ATOM 1267 C C . LYS A 1 164 ? 0.738 -33.594 -3.635 1 77.19 164 LYS A C 1
ATOM 1269 O O . LYS A 1 164 ? 0.813 -33.906 -2.443 1 77.19 164 LYS A O 1
ATOM 1274 N N . THR A 1 165 ? -0.202 -33.812 -4.488 1 84.88 165 THR A N 1
ATOM 1275 C CA . THR A 1 165 ? -1.265 -34.719 -4.062 1 84.88 165 THR A CA 1
ATOM 1276 C C . THR A 1 165 ? -1.073 -36.094 -4.68 1 84.88 165 THR A C 1
ATOM 1278 O O . THR A 1 165 ? -0.174 -36.312 -5.5 1 84.88 165 THR A O 1
ATOM 1281 N N . GLN A 1 166 ? -1.874 -37.094 -4.203 1 86.06 166 GLN A N 1
ATOM 1282 C CA . GLN A 1 166 ? -1.836 -38.438 -4.762 1 86.06 166 GLN A CA 1
ATOM 1283 C C . GLN A 1 166 ? -2.23 -38.438 -6.238 1 86.06 166 GLN A C 1
ATOM 1285 O O . GLN A 1 166 ? -1.724 -39.25 -7.023 1 86.06 166 GLN A O 1
ATOM 1290 N N . ASP A 1 167 ? -3.102 -37.562 -6.609 1 88.25 167 ASP A N 1
ATOM 1291 C CA . ASP A 1 167 ? -3.504 -37.344 -8 1 88.25 167 ASP A CA 1
ATOM 1292 C C . ASP A 1 167 ? -2.518 -36.438 -8.734 1 88.25 167 ASP A C 1
ATOM 1294 O O . ASP A 1 167 ? -2.377 -35.281 -8.391 1 88.25 167 ASP A O 1
ATOM 1298 N N . PRO A 1 168 ? -1.812 -37.031 -9.742 1 85.94 168 PRO A N 1
ATOM 1299 C CA . PRO A 1 168 ? -0.783 -36.281 -10.445 1 85.94 168 PRO A CA 1
ATOM 1300 C C . PRO A 1 168 ? -1.35 -35.062 -11.18 1 85.94 168 PRO A C 1
ATOM 1302 O O . PRO A 1 168 ? -0.601 -34.156 -11.547 1 85.94 168 PRO A O 1
ATOM 1305 N N . THR A 1 169 ? -2.602 -35.031 -11.438 1 89.38 169 THR A N 1
ATOM 1306 C CA . THR A 1 169 ? -3.203 -33.938 -12.172 1 89.38 169 THR A CA 1
ATOM 1307 C C . THR A 1 169 ? -3.668 -32.844 -11.211 1 89.38 169 THR A C 1
ATOM 1309 O O . THR A 1 169 ? -4.148 -31.797 -11.641 1 89.38 169 THR A O 1
ATOM 1312 N N . THR A 1 170 ? -3.498 -33.156 -9.922 1 92.56 170 THR A N 1
ATOM 1313 C CA . THR A 1 170 ? -3.969 -32.188 -8.93 1 92.56 170 THR A CA 1
ATOM 1314 C C . THR A 1 170 ? -2.814 -31.703 -8.055 1 92.56 170 THR A C 1
ATOM 1316 O O . THR A 1 170 ? -1.976 -32.5 -7.629 1 92.56 170 THR A O 1
ATOM 1319 N N . SER A 1 171 ? -2.703 -30.422 -7.871 1 92.38 171 SER A N 1
ATOM 1320 C CA . SER A 1 171 ? -1.744 -29.797 -6.957 1 92.38 171 SER A CA 1
ATOM 1321 C C . SER A 1 171 ? -2.443 -28.906 -5.941 1 92.38 171 SER A C 1
ATOM 1323 O O . SER A 1 171 ? -3.439 -28.25 -6.262 1 92.38 171 SER A O 1
ATOM 1325 N N . MET A 1 172 ? -1.944 -28.984 -4.785 1 92.81 172 MET A N 1
ATOM 1326 C CA . MET A 1 172 ? -2.438 -28.078 -3.75 1 92.81 172 MET A CA 1
ATOM 1327 C C . MET A 1 172 ? -1.417 -27 -3.447 1 92.81 172 MET A C 1
ATOM 1329 O O . MET A 1 172 ? -0.245 -27.281 -3.201 1 92.81 172 MET A O 1
ATOM 1333 N N . LEU A 1 173 ? -1.877 -25.766 -3.523 1 92.31 173 LEU A N 1
ATOM 1334 C CA . LEU A 1 173 ? -1.068 -24.609 -3.15 1 92.31 173 LEU A CA 1
ATOM 1335 C C . LEU A 1 173 ? -1.516 -24.047 -1.808 1 92.31 173 LEU A C 1
ATOM 1337 O O . LEU A 1 173 ? -2.66 -23.609 -1.664 1 92.31 173 LEU A O 1
ATOM 1341 N N . GLN A 1 174 ? -0.588 -24.094 -0.877 1 89.38 174 GLN A N 1
ATOM 1342 C CA . GLN A 1 174 ? -0.837 -23.422 0.394 1 89.38 174 GLN A CA 1
ATOM 1343 C C . GLN A 1 174 ? -0.235 -22.016 0.4 1 89.38 174 GLN A C 1
ATOM 1345 O O . GLN A 1 174 ? 0.984 -21.859 0.309 1 89.38 174 GLN A O 1
ATOM 1350 N N . LEU 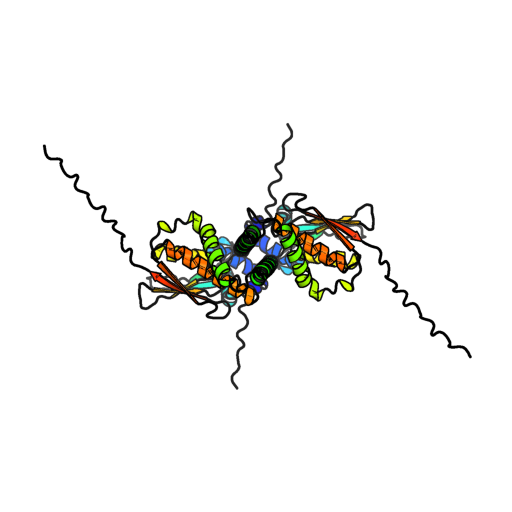A 1 175 ? -1.172 -21.047 0.442 1 88.5 175 LEU A N 1
ATOM 1351 C CA . LEU A 1 175 ? -0.704 -19.672 0.587 1 88.5 175 LEU A CA 1
ATOM 1352 C C . LEU A 1 175 ? -0.461 -19.344 2.055 1 88.5 175 LEU A C 1
ATOM 1354 O O . LEU A 1 175 ? -1.411 -19.188 2.826 1 88.5 175 LEU A O 1
ATOM 1358 N N . ARG A 1 176 ? 0.686 -19.094 2.414 1 80.81 176 ARG A N 1
ATOM 1359 C CA . ARG A 1 176 ? 1.056 -19 3.822 1 80.81 176 ARG A CA 1
ATOM 1360 C C . ARG A 1 176 ? 0.914 -17.578 4.336 1 80.81 176 ARG A C 1
ATOM 1362 O O . ARG A 1 176 ? 0.915 -17.344 5.547 1 80.81 176 ARG A O 1
ATOM 1369 N N . THR A 1 177 ? 0.789 -16.703 3.377 1 77.75 177 THR A N 1
ATOM 1370 C CA . THR A 1 177 ? 0.676 -15.289 3.752 1 77.75 177 THR A CA 1
ATOM 1371 C C . THR A 1 177 ? -0.3 -14.562 2.834 1 77.75 177 THR A C 1
ATOM 1373 O O . THR A 1 177 ? -0.424 -14.898 1.656 1 77.75 177 THR A O 1
ATOM 1376 N N . CYS A 1 178 ? -0.988 -13.625 3.398 1 81.25 178 CYS A N 1
ATOM 1377 C CA . CYS A 1 178 ? -1.794 -12.719 2.594 1 81.25 178 CYS A CA 1
ATOM 1378 C C . CYS A 1 178 ? -1.316 -11.281 2.756 1 81.25 178 CYS A C 1
ATOM 1380 O O . CYS A 1 178 ? -1.396 -10.711 3.848 1 81.25 178 CYS A O 1
ATOM 1382 N N . PRO A 1 179 ? -0.879 -10.695 1.711 1 77.56 179 PRO A N 1
ATOM 1383 C CA . PRO A 1 179 ? -0.409 -9.305 1.771 1 77.56 179 PRO A CA 1
ATOM 1384 C C . PRO A 1 179 ? -1.508 -8.328 2.182 1 77.56 179 PRO A C 1
ATOM 1386 O O . PRO A 1 179 ? -1.216 -7.199 2.582 1 77.56 179 PRO A O 1
ATOM 1389 N N . PHE A 1 180 ? -2.721 -8.727 2.055 1 77.69 180 PHE A N 1
ATOM 1390 C CA . PHE A 1 180 ? -3.838 -7.867 2.43 1 77.69 180 PHE A CA 1
ATOM 1391 C C . PHE A 1 180 ? -4.27 -8.141 3.867 1 77.69 180 PHE A C 1
ATOM 1393 O O . PHE A 1 180 ? -5.168 -7.477 4.387 1 77.69 180 PHE A O 1
ATOM 1400 N N . GLY A 1 181 ? -3.635 -9.094 4.469 1 68 181 GLY A N 1
ATOM 1401 C CA . GLY A 1 181 ? -4.09 -9.602 5.754 1 68 181 GLY A CA 1
ATOM 1402 C C . GLY A 1 181 ? -3.688 -8.711 6.918 1 68 181 GLY A C 1
ATOM 1403 O O . GLY A 1 181 ? -4.223 -8.852 8.023 1 68 181 GLY A O 1
ATOM 1404 N N . SER A 1 182 ? -2.75 -7.945 6.793 1 58.5 182 SER A N 1
ATOM 1405 C CA . SER A 1 182 ? -2.232 -7.195 7.93 1 58.5 182 SER A CA 1
ATOM 1406 C C . SER A 1 182 ? -3.166 -6.055 8.312 1 58.5 182 SER A C 1
ATOM 1408 O O . SER A 1 182 ? -2.98 -5.41 9.352 1 58.5 182 SER A O 1
ATOM 1410 N N . MET A 1 183 ? -4.109 -5.84 7.602 1 52.88 183 MET A N 1
ATOM 1411 C CA . MET A 1 183 ? -4.883 -4.645 7.926 1 52.88 183 MET A CA 1
ATOM 1412 C C . MET A 1 183 ? -6.023 -4.977 8.883 1 52.88 183 MET A C 1
ATOM 1414 O O . MET A 1 183 ? -6.766 -5.934 8.664 1 52.88 183 MET A O 1
ATOM 1418 N N . ALA A 1 184 ? -5.836 -4.453 10.008 1 51.53 184 ALA A N 1
ATOM 1419 C CA . ALA A 1 184 ? -6.992 -4.496 10.898 1 51.53 184 ALA A CA 1
ATOM 1420 C C . ALA A 1 184 ? -8.273 -4.145 10.156 1 51.53 184 ALA A C 1
ATOM 1422 O O . ALA A 1 184 ? -8.336 -3.137 9.445 1 51.53 184 ALA A O 1
ATOM 1423 N N . HIS A 1 185 ? -9.258 -5.094 10.109 1 57.34 185 HIS A N 1
ATOM 1424 C CA . HIS A 1 185 ? -10.586 -4.902 9.547 1 57.34 185 HIS A CA 1
ATOM 1425 C C . HIS A 1 185 ? -10.539 -4.867 8.023 1 57.34 185 HIS A C 1
ATOM 1427 O O . HIS A 1 185 ? -11.398 -4.25 7.383 1 57.34 185 HIS A O 1
ATOM 1433 N N . ALA A 1 186 ? -9.477 -5.359 7.473 1 62.72 186 ALA A N 1
ATOM 1434 C CA . ALA A 1 186 ? -9.367 -5.398 6.016 1 62.72 186 ALA A CA 1
ATOM 1435 C C . ALA A 1 186 ? -10.562 -6.113 5.395 1 62.72 186 ALA A C 1
ATOM 1437 O O . ALA A 1 186 ? -11.133 -7.027 5.996 1 62.72 186 ALA A O 1
ATOM 1438 N N . PRO A 1 187 ? -11.07 -5.367 4.328 1 74.44 187 PRO A N 1
ATOM 1439 C CA . PRO A 1 187 ? -12.18 -6.027 3.641 1 74.44 187 PRO A CA 1
ATOM 1440 C C . PRO A 1 187 ? -11.766 -7.332 2.963 1 74.44 187 PRO A C 1
ATOM 1442 O O . PRO A 1 187 ? -11.906 -7.473 1.744 1 74.44 187 PRO A O 1
ATOM 1445 N N . LEU A 1 188 ? -11.438 -8.281 3.826 1 78.5 188 LEU A N 1
ATOM 1446 C CA . LEU A 1 188 ? -10.82 -9.516 3.361 1 78.5 188 LEU A CA 1
ATOM 1447 C C . LEU A 1 188 ? -11.781 -10.312 2.49 1 78.5 188 LEU A C 1
ATOM 1449 O O . LEU A 1 188 ? -11.375 -10.914 1.491 1 78.5 188 LEU A O 1
ATOM 1453 N N . SER A 1 189 ? -13.047 -10.195 2.848 1 85.94 189 SER A N 1
ATOM 1454 C CA . SER A 1 189 ? -14.016 -10.953 2.07 1 85.94 189 SER A CA 1
ATOM 1455 C C . SER A 1 189 ? -14.047 -10.492 0.618 1 85.94 189 SER A C 1
ATOM 1457 O O . SER A 1 189 ? -14.078 -11.312 -0.302 1 85.94 189 SER A O 1
ATOM 1459 N N . PHE A 1 190 ? -14.031 -9.227 0.471 1 91.38 190 PHE A N 1
ATOM 1460 C CA . PHE A 1 190 ? -14.031 -8.672 -0.878 1 91.38 190 PHE A CA 1
ATOM 1461 C C . PHE A 1 190 ? -12.766 -9.062 -1.626 1 91.38 190 PHE A C 1
ATOM 1463 O O . PHE A 1 190 ? -12.828 -9.5 -2.777 1 91.38 190 PHE A O 1
ATOM 1470 N N . VAL A 1 191 ? -11.648 -8.922 -1.014 1 90.25 191 VAL A N 1
ATOM 1471 C CA . VAL A 1 191 ? -10.352 -9.188 -1.633 1 90.25 191 VAL A CA 1
ATOM 1472 C C . VAL A 1 191 ? -10.25 -10.664 -2 1 90.25 191 VAL A C 1
ATOM 1474 O O . VAL A 1 191 ? -9.781 -11.008 -3.09 1 90.25 191 VAL A O 1
ATOM 1477 N N . CYS A 1 192 ? -10.711 -11.477 -1.144 1 90.69 192 CYS A N 1
ATOM 1478 C CA . CYS A 1 192 ? -10.68 -12.914 -1.412 1 90.69 192 CYS A CA 1
ATOM 1479 C C . CYS A 1 192 ? -11.547 -13.258 -2.615 1 90.69 192 CYS A C 1
ATOM 1481 O O . CYS A 1 192 ? -11.148 -14.07 -3.459 1 90.69 192 CYS A O 1
ATOM 1483 N N . ARG A 1 193 ? -12.703 -12.664 -2.639 1 92.94 193 ARG A N 1
ATOM 1484 C CA . ARG A 1 193 ? -13.586 -12.883 -3.779 1 92.94 193 ARG A CA 1
ATOM 1485 C C . ARG A 1 193 ? -12.969 -12.352 -5.066 1 92.94 193 ARG A C 1
ATOM 1487 O O . ARG A 1 193 ? -13.133 -12.945 -6.133 1 92.94 193 ARG A O 1
ATOM 1494 N N . ALA A 1 194 ? -12.336 -11.211 -4.969 1 94.19 194 ALA A N 1
ATOM 1495 C CA . ALA A 1 194 ? -11.617 -10.688 -6.129 1 94.19 194 ALA A CA 1
ATOM 1496 C C . ALA A 1 194 ? -10.547 -11.664 -6.598 1 94.19 194 ALA A C 1
ATOM 1498 O O . ALA A 1 194 ? -10.383 -11.875 -7.801 1 94.19 194 ALA A O 1
ATOM 1499 N N . HIS A 1 195 ? -9.828 -12.273 -5.645 1 91.81 195 HIS A N 1
ATOM 1500 C CA . HIS A 1 195 ? -8.805 -13.25 -6 1 91.81 195 HIS A CA 1
ATOM 1501 C C . HIS A 1 195 ? -9.43 -14.484 -6.637 1 91.81 195 HIS A C 1
ATOM 1503 O O . HIS A 1 195 ? -8.844 -15.094 -7.539 1 91.81 195 HIS A O 1
ATOM 1509 N N . GLU A 1 196 ? -10.594 -14.852 -6.184 1 93.69 196 GLU A N 1
ATOM 1510 C CA . GLU A 1 196 ? -11.336 -15.914 -6.852 1 93.69 196 GLU A CA 1
ATOM 1511 C C . GLU A 1 196 ? -11.609 -15.562 -8.312 1 93.69 196 GLU A C 1
ATOM 1513 O O . GLU A 1 196 ? -11.461 -16.406 -9.195 1 93.69 196 GLU A O 1
ATOM 1518 N N . GLY A 1 197 ? -12.031 -14.375 -8.484 1 95.06 197 GLY A N 1
ATOM 1519 C CA . GLY A 1 197 ? -12.227 -13.891 -9.844 1 95.06 197 GLY A CA 1
ATOM 1520 C C . GLY A 1 197 ? -10.969 -13.93 -10.68 1 95.06 197 GLY A C 1
ATOM 1521 O O . GLY A 1 197 ? -11 -14.312 -11.852 1 95.06 197 GLY A O 1
ATOM 1522 N N . MET A 1 198 ? -9.891 -13.516 -10.125 1 93.75 198 MET A N 1
ATOM 1523 C CA . MET A 1 198 ? -8.609 -13.547 -10.82 1 93.75 198 MET A CA 1
ATOM 1524 C C . MET A 1 198 ? -8.266 -14.961 -11.273 1 93.75 198 MET A C 1
ATOM 1526 O O . MET A 1 198 ? -7.887 -15.172 -12.43 1 93.75 198 MET A O 1
ATOM 1530 N N . LEU A 1 199 ? -8.453 -15.938 -10.391 1 94.38 199 LEU A N 1
ATOM 1531 C CA . LEU A 1 199 ? -8.156 -17.328 -10.703 1 94.38 199 LEU A CA 1
ATOM 1532 C C . LEU A 1 199 ? -9.055 -17.844 -11.82 1 94.38 199 LEU A C 1
ATOM 1534 O O . LEU A 1 199 ? -8.609 -18.578 -12.703 1 94.38 199 LEU A O 1
ATOM 1538 N N . SER A 1 200 ? -10.273 -17.438 -11.805 1 93.81 200 SER A N 1
ATOM 1539 C CA . SER A 1 200 ? -11.227 -17.844 -12.836 1 93.81 200 SER A CA 1
ATOM 1540 C C . SER A 1 200 ? -10.805 -17.344 -14.211 1 93.81 200 SER A C 1
ATOM 1542 O O . SER A 1 200 ? -10.969 -18.031 -15.211 1 93.81 200 SER A O 1
ATOM 1544 N N . ALA A 1 201 ? -10.281 -16.172 -14.211 1 92.75 201 ALA A N 1
ATOM 1545 C CA . ALA A 1 201 ? -9.797 -15.602 -15.477 1 92.75 201 ALA A CA 1
ATOM 1546 C C . ALA A 1 201 ? -8.602 -16.391 -16 1 92.75 201 ALA A C 1
ATOM 1548 O O . ALA A 1 201 ? -8.492 -16.641 -17.203 1 92.75 201 ALA A O 1
ATOM 1549 N N . VAL A 1 202 ? -7.754 -16.781 -15.148 1 90.12 202 VAL A N 1
ATOM 1550 C CA . VAL A 1 202 ? -6.566 -17.531 -15.516 1 90.12 202 VAL A CA 1
ATOM 1551 C C . VAL A 1 202 ? -6.977 -18.922 -16.016 1 90.12 202 VAL A C 1
ATOM 1553 O O . VAL A 1 202 ? -6.422 -19.422 -17 1 90.12 202 VAL A O 1
ATOM 1556 N N . GLU A 1 203 ? -7.934 -19.516 -15.406 1 89.88 203 GLU A N 1
ATOM 1557 C CA . GLU A 1 203 ? -8.469 -20.828 -15.773 1 89.88 203 GLU A CA 1
ATOM 1558 C C . GLU A 1 203 ? -8.945 -20.844 -17.219 1 89.88 203 GLU A C 1
ATOM 1560 O O . GLU A 1 203 ? -8.711 -21.812 -17.953 1 89.88 203 GLU A O 1
ATOM 1565 N N . LYS A 1 204 ? -9.594 -19.844 -17.625 1 77.94 204 LYS A N 1
ATOM 1566 C CA . LYS A 1 204 ? -10.227 -19.797 -18.938 1 77.94 204 LYS A CA 1
ATOM 1567 C C . LYS A 1 204 ? -9.188 -19.828 -20.062 1 77.94 204 LYS A C 1
ATOM 1569 O O . LYS A 1 204 ? -9.484 -20.25 -21.172 1 77.94 204 LYS A O 1
ATOM 1574 N N . THR A 1 205 ? -7.902 -19.656 -19.797 1 71.5 205 THR A N 1
ATOM 1575 C CA . THR A 1 205 ? -6.922 -19.484 -20.859 1 71.5 205 THR A CA 1
ATOM 1576 C C . THR A 1 205 ? -5.906 -20.625 -20.859 1 71.5 205 THR A C 1
ATOM 1578 O O . THR A 1 205 ? -5.18 -20.828 -21.828 1 71.5 205 THR A O 1
ATOM 1581 N N . GLY A 1 206 ? -5.887 -21.609 -19.875 1 72.38 206 GLY A N 1
ATOM 1582 C CA . GLY A 1 206 ? -4.633 -22.328 -19.734 1 72.38 206 GLY A CA 1
ATOM 1583 C C . GLY A 1 206 ? -4.82 -23.828 -19.578 1 72.38 206 GLY A C 1
ATOM 1584 O O . GLY A 1 206 ? -3.85 -24.562 -19.391 1 72.38 206 GLY A O 1
ATOM 1585 N N . GLY A 1 207 ? -6.117 -24.469 -19.719 1 84.44 207 GLY A N 1
ATOM 1586 C CA . GLY A 1 207 ? -6.27 -25.906 -19.531 1 84.44 207 GLY A CA 1
ATOM 1587 C C . GLY A 1 207 ? -6.141 -26.328 -18.078 1 84.44 207 GLY A C 1
ATOM 1588 O O . GLY A 1 207 ? -5.605 -27.406 -17.781 1 84.44 207 GLY A O 1
ATOM 1589 N N . ILE A 1 208 ? -6.422 -25.453 -17.188 1 92.5 208 ILE A N 1
ATOM 1590 C CA . ILE A 1 208 ? -6.297 -25.688 -15.758 1 92.5 208 ILE A CA 1
ATOM 1591 C C . ILE A 1 208 ? -7.492 -25.062 -15.031 1 92.5 208 ILE A C 1
ATOM 1593 O O . ILE A 1 208 ? -8.07 -24.078 -15.5 1 92.5 208 ILE A O 1
ATOM 1597 N N . SER A 1 209 ? -7.988 -25.719 -13.977 1 94.19 209 SER A N 1
ATOM 1598 C CA . SER A 1 209 ? -9.031 -25.156 -13.133 1 94.19 209 SER A CA 1
ATOM 1599 C C . SER A 1 209 ? -8.531 -24.953 -11.703 1 94.19 209 SER A C 1
ATOM 1601 O O . SER A 1 209 ? -7.621 -25.656 -11.25 1 94.19 209 SER A O 1
ATOM 1603 N N . PHE A 1 210 ? -9.125 -23.953 -11 1 95.38 210 PHE A N 1
ATOM 1604 C CA . PHE A 1 210 ? -8.727 -23.609 -9.641 1 95.38 210 PHE A CA 1
ATOM 1605 C C . PHE A 1 210 ? -9.93 -23.594 -8.711 1 95.38 210 PHE A C 1
ATOM 1607 O O . PHE A 1 210 ? -11.023 -23.188 -9.109 1 95.38 210 PHE A O 1
ATOM 1614 N N . GLU A 1 211 ? -9.719 -24.031 -7.516 1 94.19 211 GLU A N 1
ATOM 1615 C CA . GLU A 1 211 ? -10.656 -23.828 -6.418 1 94.19 211 GLU A CA 1
ATOM 1616 C C . GLU A 1 211 ? -9.977 -23.172 -5.223 1 94.19 211 GLU A C 1
ATOM 1618 O O . GLU A 1 211 ? -9.055 -23.734 -4.633 1 94.19 211 GLU A O 1
ATOM 1623 N N . LEU A 1 212 ? -10.5 -21.984 -4.918 1 95.06 212 LEU A N 1
ATOM 1624 C CA . LEU A 1 212 ? -9.93 -21.234 -3.809 1 95.06 212 LEU A CA 1
ATOM 1625 C C . LEU A 1 212 ? -10.711 -21.484 -2.523 1 95.06 212 LEU A C 1
ATOM 1627 O O . LEU A 1 212 ? -11.945 -21.438 -2.523 1 95.06 212 LEU A O 1
ATOM 1631 N N . THR A 1 213 ? -10.039 -21.828 -1.461 1 93.31 213 THR A N 1
ATOM 1632 C CA . THR A 1 213 ? -10.586 -21.844 -0.109 1 93.31 213 THR A CA 1
ATOM 1633 C C . THR A 1 213 ? -10.008 -20.703 0.722 1 93.31 213 THR A C 1
ATOM 1635 O O . THR A 1 213 ? -8.875 -20.797 1.2 1 93.31 213 THR A O 1
ATOM 1638 N N . PRO A 1 214 ? -10.812 -19.703 0.881 1 88.81 214 PRO A N 1
ATOM 1639 C CA . PRO A 1 214 ? -10.297 -18.516 1.584 1 88.81 214 PRO A CA 1
ATOM 1640 C C . PRO A 1 214 ? -10.125 -18.766 3.082 1 88.81 214 PRO A C 1
ATOM 1642 O O . PRO A 1 214 ? -10.93 -19.469 3.695 1 88.81 214 PRO A O 1
ATOM 1645 N N . LEU A 1 215 ? -9.086 -18.188 3.594 1 83 215 LEU A N 1
ATOM 1646 C CA . LEU A 1 215 ? -8.844 -18.125 5.031 1 83 215 LEU A CA 1
ATOM 1647 C C . LEU A 1 215 ? -8.992 -19.5 5.672 1 83 215 LEU A C 1
ATOM 1649 O O . LEU A 1 215 ? -9.695 -19.641 6.672 1 83 215 LEU A O 1
ATOM 1653 N N . SER A 1 216 ? -8.344 -20.484 5 1 82.69 216 SER A N 1
ATOM 1654 C CA . SER A 1 216 ? -8.297 -21.844 5.551 1 82.69 216 SER A CA 1
ATOM 1655 C C . SER A 1 216 ? -7.562 -21.859 6.887 1 82.69 216 SER A C 1
ATOM 1657 O O . SER A 1 216 ? -7.746 -22.781 7.684 1 82.69 216 SER A O 1
ATOM 1659 N N . ALA A 1 217 ? -6.723 -20.906 7.176 1 79.94 217 ALA A N 1
ATOM 1660 C CA . ALA A 1 217 ? -6.062 -20.531 8.43 1 79.94 217 ALA A CA 1
ATOM 1661 C C . ALA A 1 217 ? -5.867 -19.031 8.523 1 79.94 217 ALA A C 1
ATOM 1663 O O . ALA A 1 217 ? -6.102 -18.297 7.551 1 79.94 217 ALA A O 1
ATOM 1664 N N . PRO A 1 218 ? -5.695 -18.578 9.703 1 75.69 218 PRO A N 1
ATOM 1665 C CA . PRO A 1 218 ? -5.516 -17.125 9.797 1 75.69 218 PRO A CA 1
ATOM 1666 C C . PRO A 1 218 ? -4.52 -16.578 8.773 1 75.69 218 PRO A C 1
ATOM 1668 O O . PRO A 1 218 ? -3.359 -17 8.758 1 75.69 218 PRO A O 1
ATOM 1671 N N . HIS A 1 219 ? -4.965 -15.781 7.84 1 75.5 219 HIS A N 1
ATOM 1672 C CA . HIS A 1 219 ? -4.188 -15.086 6.82 1 75.5 219 HIS A CA 1
ATOM 1673 C C . HIS A 1 219 ? -3.65 -16.062 5.777 1 75.5 219 HIS A C 1
ATOM 1675 O O . HIS A 1 219 ? -2.67 -15.758 5.09 1 75.5 219 HIS A O 1
ATOM 1681 N N . GLN A 1 220 ? -4.25 -17.219 5.801 1 83.38 220 GLN A N 1
ATOM 1682 C CA . GLN A 1 220 ? -3.816 -18.219 4.828 1 83.38 220 GLN A CA 1
ATOM 1683 C C . GLN A 1 220 ? -4.984 -18.703 3.969 1 83.38 220 GLN A C 1
ATOM 1685 O O . GLN A 1 220 ? -6.121 -18.781 4.445 1 83.38 220 GLN A O 1
ATOM 1690 N N . CYS A 1 221 ? -4.648 -18.938 2.775 1 90.31 221 CYS A N 1
ATOM 1691 C CA . CYS A 1 221 ? -5.609 -19.5 1.838 1 90.31 221 CYS A CA 1
ATOM 1692 C C . CYS A 1 221 ? -5.012 -20.703 1.1 1 90.31 221 CYS A C 1
ATOM 1694 O O . CYS A 1 221 ? -3.795 -20.891 1.114 1 90.31 221 CYS A O 1
ATOM 1696 N N . SER A 1 222 ? -5.895 -21.516 0.615 1 94.19 222 SER A N 1
ATOM 1697 C CA . SER A 1 222 ? -5.422 -22.641 -0.179 1 94.19 222 SER A CA 1
ATOM 1698 C C . SER A 1 222 ? -6.086 -22.672 -1.552 1 94.19 222 SER A C 1
ATOM 1700 O O . SER A 1 222 ? -7.227 -22.219 -1.703 1 94.19 222 SER A O 1
ATOM 1702 N N . ILE A 1 223 ? -5.301 -23.109 -2.516 1 95.56 223 ILE A N 1
ATOM 1703 C CA . ILE A 1 223 ? -5.797 -23.266 -3.879 1 95.56 223 ILE A CA 1
ATOM 1704 C C . ILE A 1 223 ? -5.566 -24.703 -4.355 1 95.56 223 ILE A C 1
ATOM 1706 O O . ILE A 1 223 ? -4.461 -25.234 -4.227 1 95.56 223 ILE A O 1
ATOM 1710 N N . VAL A 1 224 ? -6.602 -25.328 -4.836 1 95.31 224 VAL A N 1
ATOM 1711 C CA . VAL A 1 224 ? -6.457 -26.609 -5.527 1 95.31 224 VAL A CA 1
ATOM 1712 C C . VAL A 1 224 ? -6.426 -26.375 -7.039 1 95.31 224 VAL A C 1
ATOM 1714 O O . VAL A 1 224 ? -7.336 -25.766 -7.598 1 95.31 224 VAL A O 1
ATOM 1717 N N . ALA A 1 225 ? -5.352 -26.797 -7.605 1 94.81 225 ALA A N 1
ATOM 1718 C CA . ALA A 1 225 ? -5.191 -26.688 -9.055 1 94.81 225 ALA A CA 1
ATOM 1719 C C . ALA A 1 225 ? -5.367 -28.062 -9.719 1 94.81 225 ALA A C 1
ATOM 1721 O O . ALA A 1 225 ? -4.734 -29.031 -9.32 1 94.81 225 ALA A O 1
ATOM 1722 N N . GLN A 1 226 ? -6.25 -28.125 -10.711 1 93.62 226 GLN A N 1
ATOM 1723 C CA . GLN A 1 226 ? -6.488 -29.344 -11.469 1 93.62 226 GLN A CA 1
ATOM 1724 C C . GLN A 1 226 ? -6.113 -29.172 -12.938 1 93.62 226 GLN A C 1
ATOM 1726 O O . GLN A 1 226 ? -6.691 -28.328 -13.633 1 93.62 226 GLN A O 1
ATOM 1731 N N . LEU A 1 227 ? -5.121 -29.906 -13.414 1 91.12 227 LEU A N 1
ATOM 1732 C CA . LEU A 1 227 ? -4.711 -29.875 -14.812 1 91.12 227 LEU A CA 1
ATOM 1733 C C . LEU A 1 227 ? -5.68 -30.672 -15.68 1 91.12 227 LEU A C 1
ATOM 1735 O O . LEU A 1 227 ? -6.141 -31.75 -15.289 1 91.12 227 LEU A O 1
ATOM 1739 N N . HIS A 1 228 ? -6.102 -29.938 -16.734 1 87.06 228 HIS A N 1
ATOM 1740 C CA . HIS A 1 228 ? -6.988 -30.609 -17.672 1 87.06 228 HIS A CA 1
ATOM 1741 C C . HIS A 1 228 ? -6.234 -31.062 -18.922 1 87.06 228 HIS A C 1
ATOM 1743 O O . HIS A 1 228 ? -5.277 -30.406 -19.344 1 87.06 228 HIS A O 1
ATOM 1749 N N . GLY A 1 229 ? -5.965 -32.281 -19.109 1 67.38 229 GLY A N 1
ATOM 1750 C CA . GLY A 1 229 ? -5.289 -32.812 -20.281 1 67.38 229 GLY A CA 1
ATOM 1751 C C . GLY A 1 229 ? -5.547 -32.031 -21.547 1 67.38 229 GLY A C 1
ATOM 1752 O O . GLY A 1 229 ? -6.531 -31.297 -21.641 1 67.38 229 GLY A O 1
ATOM 1753 N N . ASN A 1 230 ? -4.484 -31.5 -22.188 1 55.38 230 ASN A N 1
ATOM 1754 C CA . ASN A 1 230 ? -4.551 -30.875 -23.516 1 55.38 230 ASN A CA 1
ATOM 1755 C C . ASN A 1 230 ? -5.574 -31.578 -24.406 1 55.38 230 ASN A C 1
ATOM 1757 O O . ASN A 1 230 ? -5.336 -32.688 -24.875 1 55.38 230 ASN A O 1
ATOM 1761 N N . GLU A 1 231 ? -6.785 -31.844 -24 1 45.44 231 GLU A N 1
ATOM 1762 C CA . GLU A 1 231 ? -7.516 -32.281 -25.188 1 45.44 231 GLU A CA 1
ATOM 1763 C C . GLU A 1 231 ? -7.27 -31.328 -26.359 1 45.44 231 GLU A C 1
ATOM 1765 O O . GLU A 1 231 ? -7.535 -30.125 -26.266 1 45.44 231 GLU A O 1
ATOM 1770 N N . THR A 1 232 ? -6.152 -31.453 -27 1 40.34 232 THR A N 1
ATOM 1771 C CA . THR A 1 232 ? -5.941 -30.875 -28.312 1 40.34 232 THR A CA 1
ATOM 1772 C C . THR A 1 232 ? -7.273 -30.688 -29.047 1 40.34 232 THR A C 1
ATOM 1774 O O . THR A 1 232 ? -8 -31.656 -29.266 1 40.34 232 THR A O 1
ATOM 1777 N N . ILE A 1 233 ? -7.945 -29.656 -28.688 1 40.19 233 ILE A N 1
ATOM 1778 C CA . ILE A 1 233 ? -8.984 -29.312 -29.641 1 40.19 233 ILE A CA 1
ATOM 1779 C C . ILE A 1 233 ? -8.469 -29.562 -31.062 1 40.19 233 ILE A C 1
ATOM 1781 O O . ILE A 1 233 ? -7.672 -28.781 -31.578 1 40.19 233 ILE A O 1
ATOM 1785 N N . HIS A 1 234 ? -7.93 -30.703 -31.312 1 37.06 234 HIS A N 1
ATOM 1786 C CA . HIS A 1 234 ? -7.77 -31 -32.719 1 37.06 234 HIS A CA 1
ATOM 1787 C C . HIS A 1 234 ? -9 -30.562 -33.531 1 37.06 234 HIS A C 1
ATOM 1789 O O . HIS A 1 234 ? -10.07 -31.156 -33.375 1 37.06 234 HIS A O 1
ATOM 1795 N N . ARG A 1 235 ? -9.164 -29.25 -33.562 1 36.72 235 ARG A N 1
ATOM 1796 C CA . ARG A 1 235 ? -10.031 -28.875 -34.656 1 36.72 235 ARG A CA 1
ATOM 1797 C C . ARG A 1 235 ? -9.797 -29.766 -35.875 1 36.72 235 ARG A C 1
ATOM 1799 O O . ARG A 1 235 ? -8.695 -29.828 -36.406 1 36.72 235 ARG A O 1
ATOM 1806 N N . GLN A 1 236 ? -10.398 -30.875 -35.844 1 36.88 236 GLN A N 1
ATOM 1807 C CA . GLN A 1 236 ? -10.57 -31.656 -37.062 1 36.88 236 GLN A CA 1
ATOM 1808 C C . GLN A 1 236 ? -10.789 -30.75 -38.281 1 36.88 236 GLN A C 1
ATOM 1810 O O . GLN A 1 236 ? -11.836 -30.094 -38.406 1 36.88 236 GLN A O 1
ATOM 1815 N N . ARG A 1 237 ? -9.789 -29.812 -38.5 1 36 237 ARG A N 1
ATOM 1816 C CA . ARG A 1 237 ? -9.875 -29.297 -39.875 1 36 237 ARG A CA 1
ATOM 1817 C C . ARG A 1 237 ? -10.312 -30.391 -40.844 1 36 237 ARG A C 1
ATOM 1819 O O . ARG A 1 237 ? -9.586 -31.359 -41.062 1 36 237 ARG A O 1
ATOM 1826 N N . GLY A 1 238 ? -11.508 -30.781 -40.625 1 33.59 238 GLY A N 1
ATOM 1827 C CA . GLY A 1 238 ? -12.117 -31.594 -41.656 1 33.59 238 GLY A CA 1
ATOM 1828 C C . GLY A 1 238 ? -11.617 -31.266 -43.031 1 33.59 238 GLY A C 1
ATOM 1829 O O . GLY A 1 238 ? -11.617 -30.094 -43.438 1 33.59 238 GLY A O 1
ATOM 1830 N N . GLU A 1 239 ? -10.414 -31.812 -43.406 1 37.94 239 GLU A N 1
ATOM 1831 C CA . GLU A 1 239 ? -10.008 -31.906 -44.812 1 37.94 239 GLU A CA 1
ATOM 1832 C C . GLU A 1 239 ? -11.219 -32.031 -45.719 1 37.94 239 GLU A C 1
ATOM 1834 O O . GLU A 1 239 ? -11.875 -33.062 -45.75 1 37.94 239 GLU A O 1
ATOM 1839 N N . GLU A 1 240 ? -12.016 -31.016 -45.625 1 38.38 240 GLU A N 1
ATOM 1840 C CA . GLU A 1 240 ? -13.008 -31 -46.688 1 38.38 240 GLU A CA 1
ATOM 1841 C C . GLU A 1 240 ? -12.383 -31.359 -48.031 1 38.38 240 GLU A C 1
ATOM 1843 O O . GLU A 1 240 ? -11.469 -30.688 -48.5 1 38.38 240 GLU A O 1
ATOM 1848 N N . HIS A 1 241 ? -12.141 -32.656 -48.219 1 39.03 241 HIS A N 1
ATOM 1849 C CA . HIS A 1 241 ? -11.836 -33.25 -49.531 1 39.03 241 HIS A CA 1
ATOM 1850 C C . HIS A 1 241 ? -12.586 -32.562 -50.656 1 39.03 241 HIS A C 1
ATOM 1852 O O . HIS A 1 241 ? -13.812 -32.469 -50.625 1 39.03 241 HIS A O 1
ATOM 1858 N N . PRO A 1 242 ? -11.859 -31.547 -51.25 1 41.53 242 PRO A N 1
ATOM 1859 C CA . PRO A 1 242 ? -12.508 -30.953 -52.438 1 41.53 242 PRO A CA 1
ATOM 1860 C C . PRO A 1 242 ? -13.234 -31.984 -53.281 1 41.53 242 PRO A C 1
ATOM 1862 O O . PRO A 1 242 ? -12.695 -33.062 -53.562 1 41.53 242 PRO A O 1
ATOM 1865 N N . HIS A 1 243 ? -14.5 -32.188 -52.938 1 36.12 243 HIS A N 1
ATOM 1866 C CA . HIS A 1 243 ? -15.336 -33.062 -53.781 1 36.12 243 HIS A CA 1
ATOM 1867 C C . HIS A 1 243 ? -14.992 -32.906 -55.25 1 36.12 243 HIS A C 1
ATOM 1869 O O . HIS A 1 243 ? -14.992 -31.797 -55.781 1 36.12 243 HIS A O 1
ATOM 1875 N N . ALA A 1 244 ? -14.125 -33.75 -55.781 1 38.12 244 ALA A N 1
ATOM 1876 C CA . ALA A 1 244 ? -13.852 -34.031 -57.188 1 38.12 244 ALA A CA 1
ATOM 1877 C C . ALA A 1 244 ? -15.133 -33.938 -58.031 1 38.12 244 ALA A C 1
ATOM 1879 O O . ALA A 1 244 ? -16.016 -34.781 -57.844 1 38.12 244 ALA A O 1
ATOM 1880 N N . GLY A 1 245 ? -15.664 -32.75 -58.125 1 28.81 245 GLY A N 1
ATOM 1881 C CA . GLY A 1 245 ? -16.719 -32.688 -59.125 1 28.81 245 GLY A CA 1
ATOM 1882 C C . GLY A 1 245 ? -16.438 -33.562 -60.344 1 28.81 245 GLY A C 1
ATOM 1883 O O . GLY A 1 245 ? -15.383 -33.406 -60.969 1 28.81 245 GLY A O 1
ATOM 1884 N N . HIS A 1 246 ? -16.984 -34.875 -60.344 1 30.94 246 HIS A N 1
ATOM 1885 C CA . HIS A 1 246 ? -17.125 -35.875 -61.375 1 30.94 246 HIS A CA 1
ATOM 1886 C C . HIS A 1 246 ? -17.156 -35.281 -62.781 1 30.94 246 HIS A C 1
ATOM 1888 O O . HIS A 1 246 ? -17.422 -34.094 -62.938 1 30.94 246 HIS A O 1
ATOM 1894 N N . ARG A 1 247 ? -18.188 -35.812 -63.625 1 25.98 247 ARG A N 1
ATOM 1895 C CA . ARG A 1 247 ? -18.453 -35.812 -65.062 1 25.98 247 ARG A CA 1
ATOM 1896 C C . ARG A 1 247 ? -18.734 -34.375 -65.562 1 25.98 247 ARG A C 1
ATOM 1898 O O . ARG A 1 247 ? -19.438 -33.625 -64.875 1 25.98 247 ARG A O 1
ATOM 1905 N N . MET B 1 1 ? -5.238 -31.203 30.844 1 27.31 1 MET B N 1
ATOM 1906 C CA . MET B 1 1 ? -5.043 -29.766 31.016 1 27.31 1 MET B CA 1
ATOM 1907 C C . MET B 1 1 ? -4.445 -29.141 29.766 1 27.31 1 MET B C 1
ATOM 1909 O O . MET B 1 1 ? -3.248 -29.266 29.5 1 27.31 1 MET B O 1
ATOM 1913 N N . GLY B 1 2 ? -5.102 -29.281 28.578 1 28.39 2 GLY B N 1
ATOM 1914 C CA . GLY B 1 2 ? -4.652 -29.141 27.203 1 28.39 2 GLY B CA 1
ATOM 1915 C C . GLY B 1 2 ? -4.254 -27.719 26.844 1 28.39 2 GLY B C 1
ATOM 1916 O O . GLY B 1 2 ? -5.059 -26.797 26.969 1 28.39 2 GLY B O 1
ATOM 1917 N N . THR B 1 3 ? -2.924 -27.344 27.109 1 32.72 3 THR B N 1
ATOM 1918 C CA . THR B 1 3 ? -2.363 -26.016 26.906 1 32.72 3 THR B CA 1
ATOM 1919 C C . THR B 1 3 ? -2.615 -25.516 25.484 1 32.72 3 THR B C 1
ATOM 1921 O O . THR B 1 3 ? -2.195 -26.156 24.516 1 32.72 3 THR B O 1
ATOM 1924 N N . HIS B 1 4 ? -3.795 -24.953 25.25 1 29.52 4 HIS B N 1
ATOM 1925 C CA . HIS B 1 4 ? -4.223 -24.297 24.031 1 29.52 4 HIS B CA 1
ATOM 1926 C C . HIS B 1 4 ? -3.205 -23.25 23.578 1 29.52 4 HIS B C 1
ATOM 1928 O O . HIS B 1 4 ? -3.109 -22.172 24.172 1 29.52 4 HIS B O 1
ATOM 1934 N N . THR B 1 5 ? -2.053 -23.719 23.109 1 30.56 5 THR B N 1
ATOM 1935 C CA . THR B 1 5 ? -1.06 -22.781 22.609 1 30.56 5 THR B CA 1
ATOM 1936 C C . THR B 1 5 ? -1.678 -21.844 21.562 1 30.56 5 THR B C 1
ATOM 1938 O O . THR B 1 5 ? -2.172 -22.297 20.531 1 30.56 5 THR B O 1
ATOM 1941 N N . GLU B 1 6 ? -2.303 -20.812 22 1 28.56 6 GLU B N 1
ATOM 1942 C CA . GLU B 1 6 ? -2.891 -19.719 21.219 1 28.56 6 GLU B CA 1
ATOM 1943 C C . GLU B 1 6 ? -1.953 -19.25 20.109 1 28.56 6 GLU B C 1
ATOM 1945 O O . GLU B 1 6 ? -0.813 -18.859 20.375 1 28.56 6 GLU B O 1
ATOM 1950 N N . ALA B 1 7 ? -2.082 -19.953 18.984 1 31.28 7 ALA B N 1
ATOM 1951 C CA . ALA B 1 7 ? -1.328 -19.609 17.781 1 31.28 7 ALA B CA 1
ATOM 1952 C C . ALA B 1 7 ? -1.282 -18.094 17.578 1 31.28 7 ALA B C 1
ATOM 1954 O O . ALA B 1 7 ? -2.322 -17.438 17.562 1 31.28 7 ALA B O 1
ATOM 1955 N N . MET B 1 8 ? -0.21 -17.391 18.094 1 28.14 8 MET B N 1
ATOM 1956 C CA . MET B 1 8 ? 0.05 -15.961 17.984 1 28.14 8 MET B CA 1
ATOM 1957 C C . MET B 1 8 ? -0.255 -15.461 16.578 1 28.14 8 MET B C 1
ATOM 1959 O O . MET B 1 8 ? 0.017 -16.141 15.602 1 28.14 8 MET B O 1
ATOM 1963 N N . PRO B 1 9 ? -1.16 -14.555 16.25 1 29.84 9 PRO B N 1
ATOM 1964 C CA . PRO B 1 9 ? -1.596 -13.984 14.977 1 29.84 9 PRO B CA 1
ATOM 1965 C C . PRO B 1 9 ? -0.427 -13.633 14.062 1 29.84 9 PRO B C 1
ATOM 1967 O O . PRO B 1 9 ? 0.659 -13.297 14.539 1 29.84 9 PRO B O 1
ATOM 1970 N N . SER B 1 10 ? -0.259 -14.297 12.992 1 31.81 10 SER B N 1
ATOM 1971 C CA . SER B 1 10 ? 0.815 -14.18 12.016 1 31.81 10 SER B CA 1
ATOM 1972 C C . SER B 1 10 ? 1.136 -12.719 11.711 1 31.81 10 SER B C 1
ATOM 1974 O O . SER B 1 10 ? 0.283 -11.977 11.219 1 31.81 10 SER B O 1
ATOM 1976 N N . THR B 1 11 ? 1.899 -12 12.5 1 33.78 11 THR B N 1
ATOM 1977 C CA . THR B 1 11 ? 2.623 -10.742 12.641 1 33.78 11 THR B CA 1
ATOM 1978 C C . THR B 1 11 ? 3.377 -10.398 11.359 1 33.78 11 THR B C 1
ATOM 1980 O O . THR B 1 11 ? 4.254 -9.531 11.359 1 33.78 11 THR B O 1
ATOM 1983 N N . THR B 1 12 ? 3.029 -10.938 10.32 1 36.59 12 THR B N 1
ATOM 1984 C CA . THR B 1 12 ? 4.047 -10.867 9.273 1 36.59 12 THR B CA 1
ATOM 1985 C C . THR B 1 12 ? 4.301 -9.414 8.867 1 36.59 12 THR B C 1
ATOM 1987 O O . THR B 1 12 ? 5.453 -8.984 8.789 1 36.59 12 THR B O 1
ATOM 1990 N N . PHE B 1 13 ? 3.309 -8.711 8.359 1 36.75 13 PHE B N 1
ATOM 1991 C CA . PHE B 1 13 ? 3.604 -7.359 7.902 1 36.75 13 PHE B CA 1
ATOM 1992 C C . PHE B 1 13 ? 4.043 -6.48 9.07 1 36.75 13 PHE B C 1
ATOM 1994 O O . PHE B 1 13 ? 4.973 -5.68 8.938 1 36.75 13 PHE B O 1
ATOM 2001 N N . ALA B 1 14 ? 3.246 -6.645 10.203 1 38.84 14 ALA B N 1
ATOM 2002 C CA . ALA B 1 14 ? 3.619 -5.926 11.422 1 38.84 14 ALA B CA 1
ATOM 2003 C C . ALA B 1 14 ? 5.02 -6.324 11.883 1 38.84 14 ALA B C 1
ATOM 2005 O O . ALA B 1 14 ? 5.734 -5.516 12.477 1 38.84 14 ALA B O 1
ATOM 2006 N N . GLN B 1 15 ? 5.254 -7.484 11.609 1 39.84 15 GLN B N 1
ATOM 2007 C CA . GLN B 1 15 ? 6.5 -8.016 12.156 1 39.84 15 GLN B CA 1
ATOM 2008 C C . GLN B 1 15 ? 7.711 -7.375 11.484 1 39.84 15 GLN B C 1
ATOM 2010 O O . GLN B 1 15 ? 8.805 -7.367 12.047 1 39.84 15 GLN B O 1
ATOM 2015 N N . THR B 1 16 ? 7.477 -6.895 10.297 1 40.69 16 THR B N 1
ATOM 2016 C CA . THR B 1 16 ? 8.641 -6.223 9.727 1 40.69 16 THR B CA 1
ATOM 2017 C C . THR B 1 16 ? 8.984 -4.965 10.523 1 40.69 16 THR B C 1
ATOM 2019 O O . THR B 1 16 ? 10.102 -4.465 10.438 1 40.69 16 THR B O 1
ATOM 2022 N N . ALA B 1 17 ? 7.941 -4.48 11.211 1 43.34 17 ALA B N 1
ATOM 2023 C CA . ALA B 1 17 ? 8.148 -3.275 12.008 1 43.34 17 ALA B CA 1
ATOM 2024 C C . ALA B 1 17 ? 9.242 -3.492 13.047 1 43.34 17 ALA B C 1
ATOM 2026 O O . ALA B 1 17 ? 9.945 -2.551 13.422 1 43.34 17 ALA B O 1
ATOM 2027 N N . VAL B 1 18 ? 9.461 -4.715 13.383 1 49.78 18 VAL B N 1
ATOM 2028 C CA . VAL B 1 18 ? 10.352 -4.898 14.523 1 49.78 18 VAL B CA 1
ATOM 2029 C C . VAL B 1 18 ? 11.68 -5.48 14.047 1 49.78 18 VAL B C 1
ATOM 2031 O O . VAL B 1 18 ? 12.453 -6.023 14.844 1 49.78 18 VAL B O 1
ATOM 2034 N N . LEU B 1 19 ? 11.938 -5.238 12.82 1 58.62 19 LEU B N 1
ATOM 2035 C CA . LEU B 1 19 ? 13.203 -5.82 12.375 1 58.62 19 LEU B CA 1
ATOM 2036 C C . LEU B 1 19 ? 14.359 -4.867 12.641 1 58.62 19 LEU B C 1
ATOM 2038 O O . LEU B 1 19 ? 14.211 -3.65 12.508 1 58.62 19 LEU B O 1
ATOM 2042 N N . SER B 1 20 ? 15.391 -5.473 13.234 1 59.47 20 SER B N 1
ATOM 2043 C CA . SER B 1 20 ? 16.625 -4.695 13.289 1 59.47 20 SER B CA 1
ATOM 2044 C C . SER B 1 20 ? 17.062 -4.273 11.891 1 59.47 20 SER B C 1
ATOM 2046 O O . SER B 1 20 ? 16.594 -4.812 10.891 1 59.47 20 SER B O 1
ATOM 2048 N N . GLN B 1 21 ? 17.875 -3.35 11.891 1 59.81 21 GLN B N 1
ATOM 2049 C CA . GLN B 1 21 ? 18.406 -2.854 10.625 1 59.81 21 GLN B CA 1
ATOM 2050 C C . GLN B 1 21 ? 19.094 -3.973 9.836 1 59.81 21 GLN B C 1
ATOM 2052 O O . GLN B 1 21 ? 18.938 -4.062 8.617 1 59.81 21 GLN B O 1
ATOM 2057 N N . ARG B 1 22 ? 19.844 -4.723 10.547 1 67.19 22 ARG B N 1
ATOM 2058 C CA . ARG B 1 22 ? 20.578 -5.812 9.906 1 67.19 22 ARG B CA 1
ATOM 2059 C C . ARG B 1 22 ? 19.625 -6.867 9.359 1 67.19 22 ARG B C 1
ATOM 2061 O O . ARG B 1 22 ? 19.844 -7.398 8.266 1 67.19 22 ARG B O 1
ATOM 2068 N N . GLN B 1 23 ? 18.562 -7.086 10.07 1 72.88 23 GLN B N 1
ATOM 2069 C CA . GLN B 1 23 ? 17.547 -8.031 9.625 1 72.88 23 GLN B CA 1
ATOM 2070 C C . GLN B 1 23 ? 16.828 -7.516 8.383 1 72.88 23 GLN B C 1
ATOM 2072 O O . GLN B 1 23 ? 16.609 -8.266 7.43 1 72.88 23 GLN B O 1
ATOM 2077 N N . ARG B 1 24 ? 16.625 -6.309 8.453 1 69.88 24 ARG B N 1
ATOM 2078 C CA . ARG B 1 24 ? 15.953 -5.703 7.305 1 69.88 24 ARG B CA 1
ATOM 2079 C C . ARG B 1 24 ? 16.828 -5.758 6.062 1 69.88 24 ARG B C 1
ATOM 2081 O O . ARG B 1 24 ? 16.359 -6.078 4.969 1 69.88 24 ARG B O 1
ATOM 2088 N N . ALA B 1 25 ? 18.094 -5.492 6.262 1 70.31 25 ALA B N 1
ATOM 2089 C CA . ALA B 1 25 ? 19.031 -5.543 5.145 1 70.31 25 ALA B CA 1
ATOM 2090 C C . ALA B 1 25 ? 19.125 -6.953 4.562 1 70.31 25 ALA B C 1
ATOM 2092 O O . ALA B 1 25 ? 19.141 -7.125 3.342 1 70.31 25 ALA B O 1
ATOM 2093 N N . THR B 1 26 ? 19.141 -7.859 5.441 1 81.62 26 THR B N 1
ATOM 2094 C CA . THR B 1 26 ? 19.203 -9.25 5.008 1 81.62 26 THR B CA 1
ATOM 2095 C C . THR B 1 26 ? 17.938 -9.641 4.242 1 81.62 26 THR B C 1
ATOM 2097 O O . THR B 1 26 ? 18.016 -10.273 3.188 1 81.62 26 THR B O 1
ATOM 2100 N N . LEU B 1 27 ? 16.859 -9.188 4.73 1 78.75 27 LEU B N 1
ATOM 2101 C CA . LEU B 1 27 ? 15.578 -9.492 4.086 1 78.75 27 LEU B CA 1
ATOM 2102 C C . LEU B 1 27 ? 15.492 -8.836 2.715 1 78.75 27 LEU B C 1
ATOM 2104 O O . LEU B 1 27 ? 15.062 -9.461 1.745 1 78.75 27 LEU B O 1
ATOM 2108 N N . ASN B 1 28 ? 15.977 -7.691 2.693 1 72.12 28 ASN B N 1
ATOM 2109 C CA . ASN B 1 28 ? 15.984 -6.98 1.421 1 72.12 28 ASN B CA 1
ATOM 2110 C C . ASN B 1 28 ? 16.906 -7.66 0.405 1 72.12 28 ASN B C 1
ATOM 2112 O O . ASN B 1 28 ? 16.547 -7.793 -0.766 1 72.12 28 ASN B O 1
ATOM 2116 N N . ALA B 1 29 ? 18.047 -7.996 0.862 1 76.94 29 ALA B N 1
ATOM 2117 C CA . ALA B 1 29 ? 18.984 -8.703 -0.016 1 76.94 29 ALA B CA 1
ATOM 2118 C C . ALA B 1 29 ? 18.359 -9.992 -0.55 1 76.94 29 ALA B C 1
ATOM 2120 O O . ALA B 1 29 ? 18.469 -10.297 -1.74 1 76.94 29 ALA B O 1
ATOM 2121 N N . LEU B 1 30 ? 17.672 -10.617 0.331 1 82.88 30 LEU B N 1
ATOM 2122 C CA . LEU B 1 30 ? 17.062 -11.883 -0.046 1 82.88 30 LEU B CA 1
ATOM 2123 C C . LEU B 1 30 ? 15.945 -11.672 -1.059 1 82.88 30 LEU B C 1
ATOM 2125 O O . LEU B 1 30 ? 15.727 -12.508 -1.933 1 82.88 30 LEU B O 1
ATOM 2129 N N . SER B 1 31 ? 15.297 -10.531 -0.957 1 73.94 31 SER B N 1
ATOM 2130 C CA . SER B 1 31 ? 14.18 -10.234 -1.845 1 73.94 31 SER B CA 1
ATOM 2131 C C . SER B 1 31 ? 14.648 -10.062 -3.285 1 73.94 31 SER B C 1
ATOM 2133 O O . SER B 1 31 ? 13.852 -10.164 -4.219 1 73.94 31 SER B O 1
ATOM 2135 N N . ALA B 1 32 ? 15.906 -9.883 -3.424 1 70.38 32 ALA B N 1
ATOM 2136 C CA . ALA B 1 32 ? 16.469 -9.734 -4.762 1 70.38 32 ALA B CA 1
ATOM 2137 C C . ALA B 1 32 ? 16.672 -11.086 -5.434 1 70.38 32 ALA B C 1
ATOM 2139 O O . ALA B 1 32 ? 16.984 -11.156 -6.621 1 70.38 32 ALA B O 1
ATOM 2140 N N . PHE B 1 33 ? 16.438 -12.117 -4.691 1 76 33 PHE B N 1
ATOM 2141 C CA . PHE B 1 33 ? 16.562 -13.477 -5.203 1 76 33 PHE B CA 1
ATOM 2142 C C . PHE B 1 33 ? 15.195 -14.164 -5.238 1 76 33 PHE B C 1
ATOM 2144 O O . PHE B 1 33 ? 14.844 -14.898 -4.316 1 76 33 PHE B O 1
ATOM 2151 N N . PRO B 1 34 ? 14.469 -14.016 -6.332 1 66.31 34 PRO B N 1
ATOM 2152 C CA . PRO B 1 34 ? 13.109 -14.562 -6.391 1 66.31 34 PRO B CA 1
ATOM 2153 C C . PRO B 1 34 ? 13.086 -16.078 -6.262 1 66.31 34 PRO B C 1
ATOM 2155 O O . PRO B 1 34 ? 12.094 -16.641 -5.789 1 66.31 34 PRO B O 1
ATOM 2158 N N . GLN B 1 35 ? 14.117 -16.734 -6.691 1 70.94 35 GLN B N 1
ATOM 2159 C CA . GLN B 1 35 ? 14.156 -18.188 -6.605 1 70.94 35 GLN B CA 1
ATOM 2160 C C . GLN B 1 35 ? 14.852 -18.641 -5.324 1 70.94 35 GLN B C 1
ATOM 2162 O O . GLN B 1 35 ? 15.125 -19.828 -5.156 1 70.94 35 GLN B O 1
ATOM 2167 N N . GLY B 1 36 ? 15.117 -17.672 -4.469 1 81.31 36 GLY B N 1
ATOM 2168 C CA . GLY B 1 36 ? 15.852 -17.969 -3.256 1 81.31 36 GLY B CA 1
ATOM 2169 C C . GLY B 1 36 ? 17.359 -17.859 -3.428 1 81.31 36 GLY B C 1
ATOM 2170 O O . GLY B 1 36 ? 17.844 -17.672 -4.543 1 81.31 36 GLY B O 1
ATOM 2171 N N . ALA B 1 37 ? 18.109 -17.875 -2.303 1 89.31 37 ALA B N 1
ATOM 2172 C CA . ALA B 1 37 ? 19.562 -17.734 -2.33 1 89.31 37 ALA B CA 1
ATOM 2173 C C . ALA B 1 37 ? 20.203 -18.516 -1.197 1 89.31 37 ALA B C 1
ATOM 2175 O O . ALA B 1 37 ? 19.578 -18.766 -0.167 1 89.31 37 ALA B O 1
ATOM 2176 N N . GLN B 1 38 ? 21.391 -18.969 -1.548 1 92.94 38 GLN B N 1
ATOM 2177 C CA . GLN B 1 38 ? 22.219 -19.547 -0.49 1 92.94 38 GLN B CA 1
ATOM 2178 C C . GLN B 1 38 ? 22.797 -18.469 0.414 1 92.94 38 GLN B C 1
ATOM 2180 O O . GLN B 1 38 ? 22.922 -17.312 0.004 1 92.94 38 GLN B O 1
ATOM 2185 N N . VAL B 1 39 ? 23.094 -18.953 1.61 1 93.44 39 VAL B N 1
ATOM 2186 C CA . VAL B 1 39 ? 23.625 -18.016 2.588 1 93.44 39 VAL B CA 1
ATOM 2187 C C . VAL B 1 39 ? 24.844 -17.312 2.006 1 93.44 39 VAL B C 1
ATOM 2189 O O . VAL B 1 39 ? 25.047 -16.109 2.238 1 93.44 39 VAL B O 1
ATOM 2192 N N . SER B 1 40 ? 25.625 -17.953 1.212 1 93.56 40 SER B N 1
ATOM 2193 C CA . SER B 1 40 ? 26.844 -17.391 0.645 1 93.56 40 SER B CA 1
ATOM 2194 C C . SER B 1 40 ? 26.531 -16.281 -0.352 1 93.56 40 SER B C 1
ATOM 2196 O O . SER B 1 40 ? 27.219 -15.258 -0.403 1 93.56 40 SER B O 1
ATOM 2198 N N . GLU B 1 41 ? 25.5 -16.438 -1.082 1 92.44 41 GLU B N 1
ATOM 2199 C CA . GLU B 1 41 ? 25.078 -15.438 -2.066 1 92.44 41 GLU B CA 1
ATOM 2200 C C . GLU B 1 41 ? 24.578 -14.164 -1.39 1 92.44 41 GLU B C 1
ATOM 2202 O O . GLU B 1 41 ? 24.891 -13.055 -1.816 1 92.44 41 GLU B O 1
ATOM 2207 N N . ILE B 1 42 ? 23.859 -14.383 -0.385 1 90.25 42 ILE B N 1
ATOM 2208 C CA . ILE B 1 42 ? 23.297 -13.258 0.36 1 90.25 42 ILE B CA 1
ATOM 2209 C C . ILE B 1 42 ? 24.438 -12.492 1.049 1 90.25 42 ILE B C 1
ATOM 2211 O O . ILE B 1 42 ? 24.469 -11.258 1.017 1 90.25 42 ILE B O 1
ATOM 2215 N N . ALA B 1 43 ? 25.375 -13.289 1.6 1 91.69 43 ALA B N 1
ATOM 2216 C CA . ALA B 1 43 ? 26.531 -12.688 2.27 1 91.69 43 ALA B CA 1
ATOM 2217 C C . ALA B 1 43 ? 27.359 -11.852 1.298 1 91.69 43 ALA B C 1
ATOM 2219 O O . ALA B 1 43 ? 27.75 -10.734 1.618 1 91.69 43 ALA B O 1
ATOM 2220 N N . ALA B 1 44 ? 27.547 -12.391 0.167 1 89.69 44 ALA B N 1
ATOM 2221 C CA . ALA B 1 44 ? 28.328 -11.695 -0.861 1 89.69 44 ALA B CA 1
ATOM 2222 C C . ALA B 1 44 ? 27.641 -10.391 -1.266 1 89.69 44 ALA B C 1
ATOM 2224 O O . ALA B 1 44 ? 28.297 -9.359 -1.422 1 89.69 44 ALA B O 1
ATOM 2225 N N . SER B 1 45 ? 26.375 -10.445 -1.38 1 83.19 45 SER B N 1
ATOM 2226 C CA . SER B 1 45 ? 25.609 -9.273 -1.806 1 83.19 45 SER B CA 1
ATOM 2227 C C . SER B 1 45 ? 25.656 -8.18 -0.75 1 83.19 45 SER B C 1
ATOM 2229 O O . SER B 1 45 ? 25.594 -6.988 -1.079 1 83.19 45 SER B O 1
ATOM 2231 N N . LEU B 1 46 ? 25.797 -8.547 0.508 1 81.06 46 LEU B N 1
ATOM 2232 C CA . LEU B 1 46 ? 25.766 -7.594 1.61 1 81.06 46 LEU B CA 1
ATOM 2233 C C . LEU B 1 46 ? 27.188 -7.223 2.047 1 81.06 46 LEU B C 1
ATOM 2235 O O . LEU B 1 46 ? 27.375 -6.277 2.814 1 81.06 46 LEU B O 1
ATOM 2239 N N . GLY B 1 47 ? 28.109 -7.957 1.517 1 82.69 47 GLY B N 1
ATOM 2240 C CA . GLY B 1 47 ? 29.484 -7.75 1.957 1 82.69 47 GLY B CA 1
ATOM 2241 C C . GLY B 1 47 ? 29.703 -8.133 3.406 1 82.69 47 GLY B C 1
ATOM 2242 O O . GLY B 1 47 ? 30.438 -7.457 4.129 1 82.69 47 GLY B O 1
ATOM 2243 N N . LEU B 1 48 ? 29.062 -9.078 3.838 1 85.38 48 LEU B N 1
ATOM 2244 C CA . LEU B 1 48 ? 29.172 -9.578 5.207 1 85.38 48 LEU B CA 1
ATOM 2245 C C . LEU B 1 48 ? 29.672 -11.016 5.223 1 85.38 48 LEU B C 1
ATOM 2247 O O . LEU B 1 48 ? 29.688 -11.688 4.188 1 85.38 48 LEU B O 1
ATOM 2251 N N . HIS B 1 49 ? 30.125 -11.375 6.371 1 92.06 49 HIS B N 1
ATOM 2252 C CA . HIS B 1 49 ? 30.547 -12.766 6.543 1 92.06 49 HIS B CA 1
ATOM 2253 C C . HIS B 1 49 ? 29.344 -13.703 6.559 1 92.06 49 HIS B C 1
ATOM 2255 O O . HIS B 1 49 ? 28.297 -13.359 7.109 1 92.06 49 HIS B O 1
ATOM 2261 N N . VAL B 1 50 ? 29.578 -14.945 6.051 1 94.31 50 VAL B N 1
ATOM 2262 C CA . VAL B 1 50 ? 28.516 -15.938 5.914 1 94.31 50 VAL B CA 1
ATOM 2263 C C . VAL B 1 50 ? 27.906 -16.234 7.281 1 94.31 50 VAL B C 1
ATOM 2265 O O . VAL B 1 50 ? 26.688 -16.406 7.402 1 94.31 50 VAL B O 1
ATOM 2268 N N . ASN B 1 51 ? 28.672 -16.25 8.305 1 92.25 51 ASN B N 1
ATOM 2269 C CA . ASN B 1 51 ? 28.188 -16.578 9.641 1 92.25 51 ASN B CA 1
ATOM 2270 C C . ASN B 1 51 ? 27.281 -15.477 10.195 1 92.25 51 ASN B C 1
ATOM 2272 O O . ASN B 1 51 ? 26.297 -15.766 10.875 1 92.25 51 ASN B O 1
ATOM 2276 N N . THR B 1 52 ? 27.641 -14.344 9.891 1 89.12 52 THR B N 1
ATOM 2277 C CA . THR B 1 52 ? 26.828 -13.211 10.305 1 89.12 52 THR B CA 1
ATOM 2278 C C . THR B 1 52 ? 25.453 -13.25 9.625 1 89.12 52 THR B C 1
ATOM 2280 O O . THR B 1 52 ? 24.422 -13.102 10.281 1 89.12 52 THR B O 1
ATOM 2283 N N . VAL B 1 53 ? 25.516 -13.461 8.344 1 92 53 VAL B N 1
ATOM 2284 C CA . VAL B 1 53 ? 24.281 -13.508 7.559 1 92 53 VAL B CA 1
ATOM 2285 C C . VAL B 1 53 ? 23.438 -14.688 8 1 92 53 VAL B C 1
ATOM 2287 O O . VAL B 1 53 ? 22.203 -14.578 8.102 1 92 53 VAL B O 1
ATOM 2290 N N . ARG B 1 54 ? 24.078 -15.758 8.281 1 92.44 54 ARG B N 1
ATOM 2291 C CA . ARG B 1 54 ? 23.344 -16.938 8.75 1 92.44 54 ARG B CA 1
ATOM 2292 C C . ARG B 1 54 ? 22.562 -16.625 10.023 1 92.44 54 ARG B C 1
ATOM 2294 O O . ARG B 1 54 ? 21.406 -17.031 10.164 1 92.44 54 ARG B O 1
ATOM 2301 N N . GLY B 1 55 ? 23.219 -15.906 10.914 1 92.25 55 GLY B N 1
ATOM 2302 C CA . GLY B 1 55 ? 22.531 -15.492 12.125 1 92.25 55 GLY B CA 1
ATOM 2303 C C . GLY B 1 55 ? 21.297 -14.656 11.852 1 92.25 55 GLY B C 1
ATOM 2304 O O . GLY B 1 55 ? 20.234 -14.898 12.445 1 92.25 55 GLY B O 1
ATOM 2305 N N . HIS B 1 56 ? 21.453 -13.766 10.953 1 89.44 56 HIS B N 1
ATOM 2306 C CA . HIS B 1 56 ? 20.312 -12.922 10.586 1 89.44 56 HIS B CA 1
ATOM 2307 C C . HIS B 1 56 ? 19.203 -13.742 9.938 1 89.44 56 HIS B C 1
ATOM 2309 O O . HIS B 1 56 ? 18.031 -13.547 10.242 1 89.44 56 HIS B O 1
ATOM 2315 N N . LEU B 1 57 ? 19.625 -14.625 9.086 1 91.31 57 LEU B N 1
ATOM 2316 C CA . LEU B 1 57 ? 18.656 -15.461 8.383 1 91.31 57 LEU B CA 1
ATOM 2317 C C . LEU B 1 57 ? 17.891 -16.344 9.367 1 91.31 57 LEU B C 1
ATOM 2319 O O . LEU B 1 57 ? 16.672 -16.516 9.242 1 91.31 57 LEU B O 1
ATOM 2323 N N . GLU B 1 58 ? 18.562 -16.828 10.312 1 90.56 58 GLU B N 1
ATOM 2324 C CA . GLU B 1 58 ? 17.906 -17.656 11.312 1 90.56 58 GLU B CA 1
ATOM 2325 C C . GLU B 1 58 ? 16.875 -16.859 12.094 1 90.56 58 GLU B C 1
ATOM 2327 O O . GLU B 1 58 ? 15.781 -17.375 12.391 1 90.56 58 GLU B O 1
ATOM 2332 N N . GLU B 1 59 ? 17.219 -15.672 12.352 1 87.12 59 GLU B N 1
ATOM 2333 C CA . GLU B 1 59 ? 16.281 -14.805 13.047 1 87.12 59 GLU B CA 1
ATOM 2334 C C . GLU B 1 59 ? 15.055 -14.508 12.172 1 87.12 59 GLU B C 1
ATOM 2336 O O . GLU B 1 59 ? 13.922 -14.516 12.648 1 87.12 59 GLU B O 1
ATOM 2341 N N . LEU B 1 60 ? 15.328 -14.289 10.953 1 85.19 60 LEU B N 1
ATOM 2342 C CA . LEU B 1 60 ? 14.258 -13.969 10.016 1 85.19 60 LEU B CA 1
ATOM 2343 C C . LEU B 1 60 ? 13.367 -15.18 9.773 1 85.19 60 LEU B C 1
ATOM 2345 O O . LEU B 1 60 ? 12.156 -15.039 9.57 1 85.19 60 LEU B O 1
ATOM 2349 N N . VAL B 1 61 ? 13.945 -16.344 9.859 1 82.5 61 VAL B N 1
ATOM 2350 C CA . VAL B 1 61 ? 13.18 -17.578 9.75 1 82.5 61 VAL B CA 1
ATOM 2351 C C . VAL B 1 61 ? 12.258 -17.734 10.961 1 82.5 61 VAL B C 1
ATOM 2353 O O . VAL B 1 61 ? 11.078 -18.062 10.812 1 82.5 61 VAL B O 1
ATOM 2356 N N . THR B 1 62 ? 12.789 -17.312 12.062 1 80.38 62 THR B N 1
ATOM 2357 C CA . THR B 1 62 ? 12 -17.391 13.289 1 80.38 62 THR B CA 1
ATOM 2358 C C . THR B 1 62 ? 10.82 -16.422 13.234 1 80.38 62 THR B C 1
ATOM 2360 O O . THR B 1 62 ? 9.742 -16.703 13.766 1 80.38 62 THR B O 1
ATOM 2363 N N . LYS B 1 63 ? 11.062 -15.367 12.492 1 70.94 63 LYS B N 1
ATOM 2364 C CA . LYS B 1 63 ? 10.016 -14.352 12.375 1 7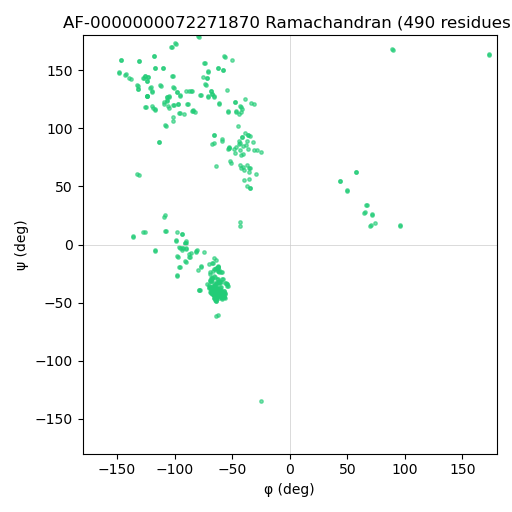0.94 63 LYS B CA 1
ATOM 2365 C C . LYS B 1 63 ? 9.109 -14.633 11.18 1 70.94 63 LYS B C 1
ATOM 2367 O O . LYS B 1 63 ? 8.258 -13.812 10.836 1 70.94 63 LYS B O 1
ATOM 2372 N N . ASN B 1 64 ? 9.367 -15.742 10.461 1 72.31 64 ASN B N 1
ATOM 2373 C CA . ASN B 1 64 ? 8.586 -16.188 9.312 1 72.31 64 ASN B CA 1
ATOM 2374 C C . ASN B 1 64 ? 8.68 -15.203 8.156 1 72.31 64 ASN B C 1
ATOM 2376 O O . ASN B 1 64 ? 7.73 -15.062 7.375 1 72.31 64 ASN B O 1
ATOM 2380 N N . LEU B 1 65 ? 9.75 -14.516 8.117 1 75.75 65 LEU B N 1
ATOM 2381 C CA . LEU B 1 65 ? 9.992 -13.602 7.008 1 75.75 65 LEU B CA 1
ATOM 2382 C C . LEU B 1 65 ? 10.852 -14.266 5.938 1 75.75 65 LEU B C 1
ATOM 2384 O O . LEU B 1 65 ? 10.914 -13.789 4.801 1 75.75 65 LEU B O 1
ATOM 2388 N N . VAL B 1 66 ? 11.508 -15.305 6.383 1 82.75 66 VAL B N 1
ATOM 2389 C CA . VAL B 1 66 ? 12.352 -16.094 5.496 1 82.75 66 VAL B CA 1
ATOM 2390 C C . VAL B 1 66 ? 12.039 -17.578 5.676 1 82.75 66 VAL B C 1
ATOM 2392 O O . VAL B 1 66 ? 11.82 -18.047 6.797 1 82.75 66 VAL B O 1
ATOM 2395 N N . ARG B 1 67 ? 11.891 -18.312 4.621 1 83.81 67 ARG B N 1
ATOM 2396 C CA . ARG B 1 67 ? 11.758 -19.766 4.656 1 83.81 67 ARG B CA 1
ATOM 2397 C C . ARG B 1 67 ? 13 -20.438 4.074 1 83.81 67 ARG B C 1
ATOM 2399 O O . ARG B 1 67 ? 13.703 -19.859 3.256 1 83.81 67 ARG B O 1
ATOM 2406 N N . THR B 1 68 ? 13.211 -21.672 4.598 1 86.19 68 THR B N 1
ATOM 2407 C CA . THR B 1 68 ? 14.328 -22.469 4.098 1 86.19 68 THR B CA 1
ATOM 2408 C C . THR B 1 68 ? 13.836 -23.688 3.33 1 86.19 68 THR B C 1
ATOM 2410 O O . THR B 1 68 ? 12.758 -24.219 3.623 1 86.19 68 THR B O 1
ATOM 2413 N N . ALA B 1 69 ? 14.422 -23.938 2.27 1 80.25 69 ALA B N 1
ATOM 2414 C CA . ALA B 1 69 ? 14.188 -25.172 1.536 1 80.25 69 ALA B CA 1
ATOM 2415 C C . ALA B 1 69 ? 15.5 -25.828 1.143 1 80.25 69 ALA B C 1
ATOM 2417 O O . ALA B 1 69 ? 16.453 -25.156 0.766 1 80.25 69 ALA B O 1
ATOM 2418 N N . PRO B 1 70 ? 15.508 -27.156 1.339 1 81.62 70 PRO B N 1
ATOM 2419 C CA . PRO B 1 70 ? 16.734 -27.828 0.918 1 81.62 70 PRO B CA 1
ATOM 2420 C C . PRO B 1 70 ? 16.922 -27.828 -0.597 1 81.62 70 PRO B C 1
ATOM 2422 O O . PRO B 1 70 ? 15.945 -27.922 -1.345 1 81.62 70 PRO B O 1
ATOM 2425 N N . LEU B 1 71 ? 18.078 -27.484 -1.065 1 75.81 71 LEU B N 1
ATOM 2426 C CA . LEU B 1 71 ? 18.406 -27.703 -2.469 1 75.81 71 LEU B CA 1
ATOM 2427 C C . LEU B 1 71 ? 18.516 -29.188 -2.771 1 75.81 71 LEU B C 1
ATOM 2429 O O . LEU B 1 71 ? 19.141 -29.938 -2.012 1 75.81 71 LEU B O 1
ATOM 2433 N N . PRO B 1 72 ? 17.734 -29.594 -3.928 1 64.5 72 PRO B N 1
ATOM 2434 C CA . PRO B 1 72 ? 17.844 -31.016 -4.258 1 64.5 72 PRO B CA 1
ATOM 2435 C C . PRO B 1 72 ? 19.297 -31.438 -4.543 1 64.5 72 PRO B C 1
ATOM 2437 O O . PRO B 1 72 ? 20 -30.75 -5.293 1 64.5 72 PRO B O 1
ATOM 2440 N N . SER B 1 73 ? 20.031 -31.844 -3.674 1 64.12 73 SER B N 1
ATOM 2441 C CA . SER B 1 73 ? 21.391 -32.312 -3.982 1 64.12 73 SER B CA 1
ATOM 2442 C C . SER B 1 73 ? 21.453 -33.812 -4.008 1 64.12 73 SER B C 1
ATOM 2444 O O . SER B 1 73 ? 20.75 -34.5 -3.268 1 64.12 73 SER B O 1
ATOM 2446 N N . THR B 1 74 ? 21.844 -34.375 -5.215 1 59.59 74 THR B N 1
ATOM 2447 C CA . THR B 1 74 ? 22.078 -35.781 -5.441 1 59.59 74 THR B CA 1
ATOM 2448 C C . THR B 1 74 ? 23.219 -36.312 -4.559 1 59.59 74 THR B C 1
ATOM 2450 O O . THR B 1 74 ? 23.422 -37.531 -4.445 1 59.59 74 THR B O 1
ATOM 2453 N N . GLY B 1 75 ? 24.047 -35.562 -4.105 1 60.47 75 GLY B N 1
ATOM 2454 C CA . GLY B 1 75 ? 25.219 -36.188 -3.523 1 60.47 75 GLY B CA 1
ATOM 2455 C C . GLY B 1 75 ? 25.156 -36.281 -2.012 1 60.47 75 GLY B C 1
ATOM 2456 O O . GLY B 1 75 ? 24.125 -35.969 -1.406 1 60.47 75 GLY B O 1
ATOM 2457 N N . ARG B 1 76 ? 26.219 -37.031 -1.375 1 65.06 76 ARG B N 1
ATOM 2458 C CA . ARG B 1 76 ? 26.562 -37.25 0.025 1 65.06 76 ARG B CA 1
ATOM 2459 C C . ARG B 1 76 ? 26.984 -35.969 0.701 1 65.06 76 ARG B C 1
ATOM 2461 O O . ARG B 1 76 ? 27.812 -35.219 0.176 1 65.06 76 ARG B O 1
ATOM 2468 N N . GLY B 1 77 ? 26.016 -35.125 1.458 1 64.75 77 GLY B N 1
ATOM 2469 C CA . GLY B 1 77 ? 26.359 -33.969 2.256 1 64.75 77 GLY B CA 1
ATOM 2470 C C . GLY B 1 77 ? 25.141 -33.219 2.762 1 64.75 77 GLY B C 1
ATOM 2471 O O . GLY B 1 77 ? 24 -33.531 2.4 1 64.75 77 GLY B O 1
ATOM 2472 N N . ARG B 1 78 ? 25.422 -32.438 3.689 1 67.81 78 ARG B N 1
ATOM 2473 C CA . ARG B 1 78 ? 24.359 -31.609 4.266 1 67.81 78 ARG B CA 1
ATOM 2474 C C . ARG B 1 78 ? 23.641 -30.812 3.189 1 67.81 78 ARG B C 1
ATOM 2476 O O . ARG B 1 78 ? 24.266 -30.188 2.338 1 67.81 78 ARG B O 1
ATOM 2483 N N . PRO B 1 79 ? 22.5 -31.078 3.01 1 75.12 79 PRO B N 1
ATOM 2484 C CA . PRO B 1 79 ? 21.75 -30.359 1.968 1 75.12 79 PRO B CA 1
ATOM 2485 C C . PRO B 1 79 ? 21.953 -28.844 2.029 1 75.12 79 PRO B C 1
ATOM 2487 O O . PRO B 1 79 ? 22.016 -28.281 3.119 1 75.12 79 PRO B O 1
ATOM 2490 N N . VAL B 1 80 ? 22.391 -28.328 0.998 1 81.62 80 VAL B N 1
ATOM 2491 C CA . VAL B 1 80 ? 22.5 -26.875 0.878 1 81.62 80 VAL B CA 1
ATOM 2492 C C . VAL B 1 80 ? 21.125 -26.25 0.994 1 81.62 80 VAL B C 1
ATOM 2494 O O . VAL B 1 80 ? 20.172 -26.688 0.343 1 81.62 80 VAL B O 1
ATOM 2497 N N . LEU B 1 81 ? 21.031 -25.328 2.035 1 87.88 81 LEU B N 1
ATOM 2498 C CA . LEU B 1 81 ? 19.75 -24.688 2.279 1 87.88 81 LEU B CA 1
ATOM 2499 C C . LEU B 1 81 ? 19.578 -23.453 1.393 1 87.88 81 LEU B C 1
ATOM 2501 O O . LEU B 1 81 ? 20.531 -22.703 1.186 1 87.88 81 LEU B O 1
ATOM 2505 N N . MET B 1 82 ? 18.438 -23.422 0.796 1 89.12 82 MET B N 1
ATOM 2506 C CA . MET B 1 82 ? 18 -22.219 0.094 1 89.12 82 MET B CA 1
ATOM 2507 C C . MET B 1 82 ? 17.062 -21.391 0.966 1 89.12 82 MET B C 1
ATOM 2509 O O . MET B 1 82 ? 16.172 -21.953 1.621 1 89.12 82 MET B O 1
ATOM 2513 N N . TYR B 1 83 ? 17.422 -20.062 0.99 1 89.38 83 TYR B N 1
ATOM 2514 C CA . TYR B 1 83 ? 16.578 -19.141 1.736 1 89.38 83 TYR B CA 1
ATOM 2515 C C . TYR B 1 83 ? 15.664 -18.359 0.802 1 89.38 83 TYR B C 1
ATOM 2517 O O . TYR B 1 83 ? 16.094 -17.938 -0.278 1 89.38 83 TYR B O 1
ATOM 2525 N N . HIS B 1 84 ? 14.359 -18.25 1.205 1 81.88 84 HIS B N 1
ATOM 2526 C CA . HIS B 1 84 ? 13.367 -17.516 0.431 1 81.88 84 HIS B CA 1
ATOM 2527 C C . HIS B 1 84 ? 12.695 -16.438 1.274 1 81.88 84 HIS B C 1
ATOM 2529 O O . HIS B 1 84 ? 12.305 -16.688 2.414 1 81.88 84 HIS B O 1
ATOM 2535 N N . ALA B 1 85 ? 12.766 -15.258 0.642 1 77.62 85 ALA B N 1
ATOM 2536 C CA . ALA B 1 85 ? 11.938 -14.258 1.306 1 77.62 85 ALA B CA 1
ATOM 2537 C C . ALA B 1 85 ? 10.453 -14.617 1.198 1 77.62 85 ALA B C 1
ATOM 2539 O O . ALA B 1 85 ? 9.984 -15.023 0.135 1 77.62 85 ALA B O 1
ATOM 2540 N N . THR B 1 86 ? 9.75 -14.664 2.352 1 69.25 86 THR B N 1
ATOM 2541 C CA . THR B 1 86 ? 8.336 -15.023 2.348 1 69.25 86 THR B CA 1
ATOM 2542 C C . THR B 1 86 ? 7.461 -13.805 2.096 1 69.25 86 THR B C 1
ATOM 2544 O O . THR B 1 86 ? 6.25 -13.93 1.907 1 69.25 86 THR B O 1
ATOM 2547 N N . SER B 1 87 ? 8.172 -12.602 2.08 1 65.06 87 SER B N 1
ATOM 2548 C CA . SER B 1 87 ? 7.332 -11.414 1.977 1 65.06 87 SER B CA 1
ATOM 2549 C C . SER B 1 87 ? 7.668 -10.609 0.727 1 65.06 87 SER B C 1
ATOM 2551 O O . SER B 1 87 ? 8.812 -10.594 0.277 1 65.06 87 SER B O 1
ATOM 2553 N N . ALA B 1 88 ? 6.594 -10.188 0.037 1 68.38 88 ALA B N 1
ATOM 2554 C CA . ALA B 1 88 ? 6.758 -9.25 -1.065 1 68.38 88 ALA B CA 1
ATOM 2555 C C . ALA B 1 88 ? 7.438 -7.965 -0.592 1 68.38 88 ALA B C 1
ATOM 2557 O O . ALA B 1 88 ? 7.418 -7.648 0.6 1 68.38 88 ALA B O 1
ATOM 2558 N N . THR B 1 89 ? 8.141 -7.398 -1.513 1 68.88 89 THR B N 1
ATOM 2559 C CA . THR B 1 89 ? 8.688 -6.082 -1.186 1 68.88 89 THR B CA 1
ATOM 2560 C C . THR B 1 89 ? 7.559 -5.086 -0.916 1 68.88 89 THR B C 1
ATOM 2562 O O . THR B 1 89 ? 6.453 -5.234 -1.44 1 68.88 89 THR B O 1
ATOM 2565 N N . PRO B 1 90 ? 7.828 -4.141 -0.13 1 70.31 90 PRO B N 1
ATOM 2566 C CA . PRO B 1 90 ? 6.828 -3.094 0.109 1 70.31 90 PRO B CA 1
ATOM 2567 C C . PRO B 1 90 ? 6.355 -2.422 -1.179 1 70.31 90 PRO B C 1
ATOM 2569 O O . PRO B 1 90 ? 5.176 -2.086 -1.308 1 70.31 90 PRO B O 1
ATOM 2572 N N . GLU B 1 91 ? 7.258 -2.332 -2.082 1 72.38 91 GLU B N 1
ATOM 2573 C CA . GLU B 1 91 ? 6.918 -1.712 -3.359 1 72.38 91 GLU B CA 1
ATOM 2574 C C . GLU B 1 91 ? 5.914 -2.557 -4.137 1 72.38 91 GLU B C 1
ATOM 2576 O O . GLU B 1 91 ? 4.969 -2.025 -4.723 1 72.38 91 GLU B O 1
ATOM 2581 N N . THR B 1 92 ? 6.168 -3.777 -4.113 1 75.5 92 THR B N 1
ATOM 2582 C CA . THR B 1 92 ? 5.277 -4.684 -4.832 1 75.5 92 THR B CA 1
ATOM 2583 C C . THR B 1 92 ? 3.887 -4.684 -4.203 1 75.5 92 THR B C 1
ATOM 2585 O O . THR B 1 92 ? 2.881 -4.625 -4.914 1 75.5 92 THR B O 1
ATOM 2588 N N . VAL B 1 93 ? 3.863 -4.707 -2.945 1 77.75 93 VAL B N 1
ATOM 2589 C CA . VAL B 1 93 ? 2.594 -4.691 -2.225 1 77.75 93 VAL B CA 1
ATOM 2590 C C . VAL B 1 93 ? 1.861 -3.381 -2.496 1 77.75 93 VAL B C 1
ATOM 2592 O O . VAL B 1 93 ? 0.663 -3.381 -2.789 1 77.75 93 VAL B O 1
ATOM 2595 N N . ALA B 1 94 ? 2.574 -2.338 -2.453 1 80.12 94 ALA B N 1
ATOM 2596 C CA . ALA B 1 94 ? 1.997 -1.024 -2.723 1 80.12 94 ALA B CA 1
ATOM 2597 C C . ALA B 1 94 ? 1.396 -0.968 -4.125 1 80.12 94 ALA B C 1
ATOM 2599 O O . ALA B 1 94 ? 0.296 -0.442 -4.312 1 80.12 94 ALA B O 1
ATOM 2600 N N . GLN B 1 95 ? 2.092 -1.499 -5.027 1 80.75 95 GLN B N 1
ATOM 2601 C CA . GLN B 1 95 ? 1.612 -1.494 -6.406 1 80.75 95 GLN B CA 1
ATOM 2602 C C . GLN B 1 95 ? 0.321 -2.295 -6.543 1 80.75 95 GLN B C 1
ATOM 2604 O O . GLN B 1 95 ? -0.578 -1.912 -7.293 1 80.75 95 GLN B O 1
ATOM 2609 N N . GLU B 1 96 ? 0.275 -3.359 -5.828 1 83 96 GLU B N 1
ATOM 2610 C CA . GLU B 1 96 ? -0.938 -4.172 -5.855 1 83 96 GLU B CA 1
ATOM 2611 C C . GLU B 1 96 ? -2.123 -3.416 -5.266 1 83 96 GLU B C 1
ATOM 2613 O O . GLU B 1 96 ? -3.232 -3.471 -5.801 1 83 96 GLU B O 1
ATOM 2618 N N . TYR B 1 97 ? -1.853 -2.711 -4.227 1 86.5 97 TYR B N 1
ATOM 2619 C CA . TYR B 1 97 ? -2.912 -1.923 -3.607 1 86.5 97 TYR B CA 1
ATOM 2620 C C . TYR B 1 97 ? -3.381 -0.812 -4.539 1 86.5 97 TYR B C 1
ATOM 2622 O O . TYR B 1 97 ? -4.582 -0.588 -4.695 1 86.5 97 TYR B O 1
ATOM 2630 N N . LEU B 1 98 ? -2.451 -0.202 -5.195 1 87.19 98 LEU B N 1
ATOM 2631 C CA . LEU B 1 98 ? -2.789 0.869 -6.129 1 87.19 98 LEU B CA 1
ATOM 2632 C C . LEU B 1 98 ? -3.6 0.33 -7.305 1 87.19 98 LEU B C 1
ATOM 2634 O O . LEU B 1 98 ? -4.52 0.995 -7.785 1 87.19 98 LEU B O 1
ATOM 2638 N N . SER B 1 99 ? -3.238 -0.852 -7.734 1 87.56 99 SER B N 1
ATOM 2639 C CA . SER B 1 99 ? -3.988 -1.482 -8.812 1 87.56 99 SER B CA 1
ATOM 2640 C C . SER B 1 99 ? -5.441 -1.718 -8.414 1 87.56 99 SER B C 1
ATOM 2642 O O . SER B 1 99 ? -6.355 -1.441 -9.195 1 87.56 99 SER B O 1
ATOM 2644 N N . LEU B 1 100 ? -5.641 -2.229 -7.238 1 90.31 100 LEU B N 1
ATOM 2645 C CA . LEU B 1 100 ? -7 -2.469 -6.766 1 90.31 100 LEU B CA 1
ATOM 2646 C C . LEU B 1 100 ? -7.758 -1.157 -6.59 1 90.31 100 LEU B C 1
ATOM 2648 O O . LEU B 1 100 ? -8.922 -1.053 -6.973 1 90.31 100 LEU B O 1
ATOM 2652 N N . ILE B 1 101 ? -7.102 -0.131 -6.074 1 92.44 101 ILE B N 1
ATOM 2653 C CA . ILE B 1 101 ? -7.703 1.19 -5.926 1 92.44 101 ILE B CA 1
ATOM 2654 C C . ILE B 1 101 ? -8.156 1.707 -7.289 1 92.44 101 ILE B C 1
ATOM 2656 O O . ILE B 1 101 ? -9.281 2.184 -7.438 1 92.44 101 ILE B O 1
ATOM 2660 N N . SER B 1 102 ? -7.289 1.535 -8.258 1 92.19 102 SER B N 1
ATOM 2661 C CA . SER B 1 102 ? -7.594 1.993 -9.609 1 92.19 102 SER B CA 1
ATOM 2662 C C . SER B 1 102 ? -8.82 1.277 -10.172 1 92.19 102 SER B C 1
ATOM 2664 O O . SER B 1 102 ? -9.703 1.909 -10.758 1 92.19 102 SER B O 1
ATOM 2666 N N . LEU B 1 103 ? -8.938 0.024 -9.977 1 92.44 103 LEU B N 1
ATOM 2667 C CA . LEU B 1 103 ? -10.055 -0.762 -10.477 1 92.44 103 LEU B CA 1
ATOM 2668 C C . LEU B 1 103 ? -11.352 -0.368 -9.773 1 92.44 103 LEU B C 1
ATOM 2670 O O . LEU B 1 103 ? -12.406 -0.267 -10.406 1 92.44 103 LEU B O 1
ATOM 2674 N N . LEU B 1 104 ? -11.258 -0.156 -8.484 1 94.44 104 LEU B N 1
ATOM 2675 C CA . LEU B 1 104 ? -12.43 0.242 -7.715 1 94.44 104 LEU B CA 1
ATOM 2676 C C . LEU B 1 104 ? -12.938 1.609 -8.156 1 94.44 104 LEU B C 1
ATOM 2678 O O . LEU B 1 104 ? -14.141 1.802 -8.336 1 94.44 104 LEU B O 1
ATOM 2682 N N . ILE B 1 105 ? -12.031 2.531 -8.383 1 94.25 105 ILE B N 1
ATOM 2683 C CA . ILE B 1 105 ? -12.391 3.869 -8.836 1 94.25 105 ILE B CA 1
ATOM 2684 C C . ILE B 1 105 ? -13.016 3.793 -10.227 1 94.25 105 ILE B C 1
ATOM 2686 O O . ILE B 1 105 ? -14.023 4.449 -10.5 1 94.25 105 ILE B O 1
ATOM 2690 N N . GLN B 1 106 ? -12.422 2.99 -11.07 1 92.38 106 GLN B N 1
ATOM 2691 C CA . GLN B 1 106 ? -12.961 2.816 -12.414 1 92.38 106 GLN B CA 1
ATOM 2692 C C . GLN B 1 106 ? -14.375 2.238 -12.367 1 92.38 106 GLN B C 1
ATOM 2694 O O . GLN B 1 106 ? -15.242 2.654 -13.141 1 92.38 106 GLN B O 1
ATOM 2699 N N . HIS B 1 107 ? -14.578 1.289 -11.531 1 93.12 107 HIS B N 1
ATOM 2700 C CA . HIS B 1 107 ? -15.898 0.69 -11.375 1 93.12 107 HIS B CA 1
ATOM 2701 C C . HIS B 1 107 ? -16.922 1.732 -10.953 1 93.12 107 HIS B C 1
ATOM 2703 O O . HIS B 1 107 ? -18.047 1.758 -11.477 1 93.12 107 HIS B O 1
ATOM 2709 N N . ILE B 1 108 ? -16.609 2.6 -10 1 93.44 108 ILE B N 1
ATOM 2710 C CA . ILE B 1 108 ? -17.5 3.654 -9.531 1 93.44 108 ILE B CA 1
ATOM 2711 C C . ILE B 1 108 ? -17.734 4.668 -10.648 1 93.44 108 ILE B C 1
ATOM 2713 O O . ILE B 1 108 ? -18.875 5.098 -10.867 1 93.44 108 ILE B O 1
ATOM 2717 N N . ASP B 1 109 ? -16.641 5.02 -11.328 1 91.88 109 ASP B N 1
ATOM 2718 C CA . ASP B 1 109 ? -16.719 6.012 -12.398 1 91.88 109 ASP B CA 1
ATOM 2719 C C . ASP B 1 109 ? -17.656 5.547 -13.516 1 91.88 109 ASP B C 1
ATOM 2721 O O . ASP B 1 109 ? -18.406 6.348 -14.078 1 91.88 109 ASP B O 1
ATOM 2725 N N . LEU B 1 110 ? -17.625 4.285 -13.883 1 89.62 110 LEU B N 1
ATOM 2726 C CA . LEU B 1 110 ? -18.469 3.725 -14.945 1 89.62 110 LEU B CA 1
ATOM 2727 C C . LEU B 1 110 ? -19.938 3.787 -14.562 1 89.62 110 LEU B C 1
ATOM 2729 O O . LEU B 1 110 ? -20.797 3.955 -15.43 1 89.62 110 LEU B O 1
ATOM 2733 N N . ARG B 1 111 ? -20.25 3.762 -13.336 1 88.19 111 ARG B N 1
ATOM 2734 C CA . ARG B 1 111 ? -21.625 3.705 -12.875 1 88.19 111 ARG B CA 1
ATOM 2735 C C . ARG B 1 111 ? -22.141 5.094 -12.492 1 88.19 111 ARG B C 1
ATOM 2737 O O . ARG B 1 111 ? -23.344 5.328 -12.461 1 88.19 111 ARG B O 1
ATOM 2744 N N . GLN B 1 112 ? -21.172 5.957 -12.086 1 87.06 112 GLN B N 1
ATOM 2745 C CA . GLN B 1 112 ? -21.5 7.324 -11.695 1 87.06 112 GLN B CA 1
ATOM 2746 C C . GLN B 1 112 ? -20.578 8.328 -12.383 1 87.06 112 GLN B C 1
ATOM 2748 O O . GLN B 1 112 ? -19.906 9.117 -11.711 1 87.06 112 GLN B O 1
ATOM 2753 N N . PRO B 1 113 ? -20.547 8.383 -13.688 1 82.12 113 PRO B N 1
ATOM 2754 C CA . PRO B 1 113 ? -19.531 9.164 -14.391 1 82.12 113 PRO B CA 1
ATOM 2755 C C . PRO B 1 113 ? -19.625 10.664 -14.094 1 82.12 113 PRO B C 1
ATOM 2757 O O . PRO B 1 113 ? -18.609 11.336 -13.977 1 82.12 113 PRO B O 1
ATOM 2760 N N . ASP B 1 114 ? -20.734 11.172 -13.883 1 89.06 114 ASP B N 1
ATOM 2761 C CA . ASP B 1 114 ? -20.891 12.609 -13.695 1 89.06 114 ASP B CA 1
ATOM 2762 C C . ASP B 1 114 ? -20.766 12.992 -12.227 1 89.06 114 ASP B C 1
ATOM 2764 O O . ASP B 1 114 ? -20.781 14.18 -11.883 1 89.06 114 ASP B O 1
ATOM 2768 N N . GLU B 1 115 ? -20.516 12.008 -11.391 1 92.56 115 GLU B N 1
ATOM 2769 C CA . GLU B 1 115 ? -20.5 12.289 -9.961 1 92.56 115 GLU B CA 1
ATOM 2770 C C . GLU B 1 115 ? -19.188 11.844 -9.312 1 92.56 115 GLU B C 1
ATOM 2772 O O . GLU B 1 115 ? -19.047 11.898 -8.094 1 92.56 115 GLU B O 1
ATOM 2777 N N . ILE B 1 116 ? -18.266 11.516 -10.102 1 92.69 116 ILE B N 1
ATOM 2778 C CA . ILE B 1 116 ? -17.062 10.883 -9.586 1 92.69 116 ILE B CA 1
ATOM 2779 C C . ILE B 1 116 ? -16.312 11.852 -8.672 1 92.69 116 ILE B C 1
ATOM 2781 O O . ILE B 1 116 ? -15.781 11.453 -7.637 1 92.69 116 ILE B O 1
ATOM 2785 N N . ASP B 1 117 ? -16.328 13.102 -9.062 1 92.94 117 ASP B N 1
ATOM 2786 C CA . ASP B 1 117 ? -15.648 14.102 -8.242 1 92.94 117 ASP B CA 1
ATOM 2787 C C . ASP B 1 117 ? -16.328 14.258 -6.887 1 92.94 117 ASP B C 1
ATOM 2789 O O . ASP B 1 117 ? -15.672 14.359 -5.852 1 92.94 117 ASP B O 1
ATOM 2793 N N . GLU B 1 118 ? -17.578 14.297 -6.93 1 95 118 GLU B N 1
ATOM 2794 C CA . GLU B 1 118 ? -18.344 14.43 -5.695 1 95 118 GLU B CA 1
ATOM 2795 C C . GLU B 1 118 ? -18.172 13.195 -4.805 1 95 118 GLU B C 1
ATOM 2797 O O . GLU B 1 118 ? -18.078 13.32 -3.584 1 95 118 GLU B O 1
ATOM 2802 N N . VAL B 1 119 ? -18.203 12.047 -5.43 1 95.25 119 VAL B N 1
ATOM 2803 C CA . VAL B 1 119 ? -17.969 10.812 -4.684 1 95.25 119 VAL B CA 1
ATOM 2804 C C . VAL B 1 119 ? -16.609 10.867 -3.998 1 95.25 119 VAL B C 1
ATOM 2806 O O . VAL B 1 119 ? -16.5 10.539 -2.814 1 95.25 119 VAL B O 1
ATOM 2809 N N . ALA B 1 120 ? -15.609 11.312 -4.742 1 96.06 120 ALA B N 1
ATOM 2810 C CA . ALA B 1 120 ? -14.258 11.422 -4.195 1 96.06 120 ALA B CA 1
ATOM 2811 C C . ALA B 1 120 ? -14.234 12.344 -2.977 1 96.06 120 ALA B C 1
ATOM 2813 O O . ALA B 1 120 ? -13.656 12 -1.944 1 96.06 120 ALA B O 1
ATOM 2814 N N . LYS B 1 121 ? -14.922 13.484 -3.057 1 95.62 121 LYS B N 1
ATOM 2815 C CA . LYS B 1 121 ? -14.945 14.453 -1.962 1 95.62 121 LYS B CA 1
ATOM 2816 C C . LYS B 1 121 ? -15.656 13.875 -0.738 1 95.62 121 LYS B C 1
ATOM 2818 O O . LYS B 1 121 ? -15.188 14.047 0.391 1 95.62 121 LYS B O 1
ATOM 2823 N N . VAL B 1 122 ? -16.734 13.203 -0.999 1 95.31 122 VAL B N 1
ATOM 2824 C CA . VAL B 1 122 ? -17.5 12.609 0.092 1 95.31 122 VAL B CA 1
ATOM 2825 C C . VAL B 1 122 ? -16.672 11.539 0.786 1 95.31 122 VAL B C 1
ATOM 2827 O O . VAL B 1 122 ? -16.609 11.492 2.018 1 95.31 122 VAL B O 1
ATOM 2830 N N . LEU B 1 123 ? -16.031 10.688 0.034 1 95.25 123 LEU B N 1
ATOM 2831 C CA . LEU B 1 123 ? -15.188 9.648 0.605 1 95.25 123 LEU B CA 1
ATOM 2832 C C . LEU B 1 123 ? -14.008 10.266 1.349 1 95.25 123 LEU B C 1
ATOM 2834 O O . LEU B 1 123 ? -13.578 9.75 2.383 1 95.25 123 LEU B O 1
ATOM 2838 N N . GLY B 1 124 ? -13.445 11.344 0.774 1 95.81 124 GLY B N 1
ATOM 2839 C CA . GLY B 1 124 ? -12.391 12.07 1.464 1 95.81 124 GLY B CA 1
ATOM 2840 C C . GLY B 1 124 ? -12.805 12.562 2.836 1 95.81 124 GLY B C 1
ATOM 2841 O O . GLY B 1 124 ? -12.031 12.469 3.793 1 95.81 124 GLY B O 1
ATOM 2842 N N . LYS B 1 125 ? -14.016 13.078 2.951 1 94.69 125 LYS B N 1
ATOM 2843 C CA . LYS B 1 125 ? -14.531 13.539 4.234 1 94.69 125 LYS B CA 1
ATOM 2844 C C . LYS B 1 125 ? -14.641 12.383 5.23 1 94.69 125 LYS B C 1
ATOM 2846 O O . LYS B 1 125 ? -14.266 12.523 6.395 1 94.69 125 LYS B O 1
ATOM 2851 N N . GLN B 1 126 ? -15.133 11.281 4.723 1 93.12 126 GLN B N 1
ATOM 2852 C CA . GLN B 1 126 ? -15.234 10.094 5.57 1 93.12 126 GLN B CA 1
ATOM 2853 C C . GLN B 1 126 ? -13.859 9.625 6.027 1 93.12 126 GLN B C 1
ATOM 2855 O O . GLN B 1 126 ? -13.68 9.242 7.188 1 93.12 126 GLN B O 1
ATOM 2860 N N . TRP B 1 127 ? -12.938 9.648 5.156 1 91.38 127 TRP B N 1
ATOM 2861 C CA . TRP B 1 127 ? -11.562 9.258 5.449 1 91.38 127 TRP B CA 1
ATOM 2862 C C . TRP B 1 127 ? -10.977 10.117 6.562 1 91.38 127 TRP B C 1
ATOM 2864 O O . TRP B 1 127 ? -10.383 9.602 7.512 1 91.38 127 TRP B O 1
ATOM 2874 N N . ALA B 1 128 ? -11.219 11.406 6.484 1 91 128 ALA B N 1
ATOM 2875 C CA . ALA B 1 128 ? -10.734 12.352 7.492 1 91 128 ALA B CA 1
ATOM 2876 C C . ALA B 1 128 ? -11.273 12 8.875 1 91 128 ALA B C 1
ATOM 2878 O O . ALA B 1 128 ? -10.547 12.07 9.867 1 91 128 ALA B O 1
ATOM 2879 N N . HIS B 1 129 ? -12.516 11.633 8.898 1 87.25 129 HIS B N 1
ATOM 2880 C CA . HIS B 1 129 ? -13.141 11.273 10.172 1 87.25 129 HIS B CA 1
ATOM 2881 C C . HIS B 1 129 ? -12.453 10.062 10.797 1 87.25 129 HIS B C 1
ATOM 2883 O O . HIS B 1 129 ? -12.258 10.023 12.016 1 87.25 129 HIS B O 1
ATOM 2889 N N . SER B 1 130 ? -12.117 9.156 9.953 1 83.75 130 SER B N 1
ATOM 2890 C CA . SER B 1 130 ? -11.445 7.961 10.461 1 83.75 130 SER B CA 1
ATOM 2891 C C . SER B 1 130 ? -10.031 8.273 10.93 1 83.75 130 SER B C 1
ATOM 2893 O O . SER B 1 130 ? -9.57 7.727 11.93 1 83.75 130 SER B O 1
ATOM 2895 N N . ILE B 1 131 ? -9.383 9.164 10.289 1 83.19 131 ILE B N 1
ATOM 2896 C CA . ILE B 1 131 ? -7.992 9.5 10.57 1 83.19 131 ILE B CA 1
ATOM 2897 C C . ILE B 1 131 ? -7.918 10.398 11.805 1 83.19 131 ILE B C 1
ATOM 2899 O O . ILE B 1 131 ? -7.051 10.211 12.664 1 83.19 131 ILE B O 1
ATOM 2903 N N . PHE B 1 132 ? -8.836 11.312 11.953 1 85.5 132 PHE B N 1
ATOM 2904 C CA . PHE B 1 132 ? -8.703 12.352 12.977 1 85.5 132 PHE B CA 1
ATOM 2905 C C . PHE B 1 132 ? -9.68 12.109 14.117 1 85.5 132 PHE B C 1
ATOM 2907 O O . PHE B 1 132 ? -9.891 12.977 14.961 1 85.5 132 PHE B O 1
ATOM 2914 N N . ALA B 1 133 ? -10.258 10.953 14.094 1 81.25 133 ALA B N 1
ATOM 2915 C CA . ALA B 1 133 ? -11.234 10.625 15.133 1 81.25 133 ALA B CA 1
ATOM 2916 C C . ALA B 1 133 ? -10.641 10.828 16.531 1 81.25 133 ALA B C 1
ATOM 2918 O O . ALA B 1 133 ? -11.305 11.359 17.422 1 81.25 133 ALA B O 1
ATOM 2919 N N . ASP B 1 134 ? -9.383 10.539 16.672 1 79.31 134 ASP B N 1
ATOM 2920 C CA . ASP B 1 134 ? -8.773 10.586 18 1 79.31 134 ASP B CA 1
ATOM 2921 C C . ASP B 1 134 ? -8.023 11.898 18.219 1 79.31 134 ASP B C 1
ATOM 2923 O O . ASP B 1 134 ? -7.398 12.094 19.25 1 79.31 134 ASP B O 1
ATOM 2927 N N . HIS B 1 135 ? -8.086 12.727 17.297 1 82.25 135 HIS B N 1
ATOM 2928 C CA . HIS B 1 135 ? -7.309 13.953 17.406 1 82.25 135 HIS B CA 1
ATOM 2929 C C . HIS B 1 135 ? -8.148 15.094 17.969 1 82.25 135 HIS B C 1
ATOM 2931 O O . HIS B 1 135 ? -7.625 16.156 18.297 1 82.25 135 HIS B O 1
ATOM 2937 N N . HIS B 1 136 ? -9.422 14.953 18.25 1 82.44 136 HIS B N 1
ATOM 2938 C CA . HIS B 1 136 ? -10.32 15.938 18.844 1 82.44 136 HIS B CA 1
ATOM 2939 C C . HIS B 1 136 ? -10.125 17.312 18.219 1 82.44 136 HIS B C 1
ATOM 2941 O O . HIS B 1 136 ? -9.953 18.312 18.922 1 82.44 136 HIS B O 1
ATOM 2947 N N . LEU B 1 137 ? -10.227 17.391 16.938 1 86 137 LEU B N 1
ATOM 2948 C CA . LEU B 1 137 ? -9.961 18.609 16.172 1 86 137 LEU B CA 1
ATOM 2949 C C . LEU B 1 137 ? -10.867 19.75 16.641 1 86 137 LEU B C 1
ATOM 2951 O O . LEU B 1 137 ? -10.492 20.922 16.562 1 86 137 LEU B O 1
ATOM 2955 N N . GLU B 1 138 ? -12.047 19.422 17.125 1 83.25 138 GLU B N 1
ATOM 2956 C CA . GLU B 1 138 ? -13.008 20.422 17.578 1 83.25 138 GLU B CA 1
ATOM 2957 C C . GLU B 1 138 ? -12.469 21.188 18.781 1 83.25 138 GLU B C 1
ATOM 2959 O O . GLU B 1 138 ? -12.953 22.281 19.094 1 83.25 138 GLU B O 1
ATOM 2964 N N . GLU B 1 139 ? -11.531 20.609 19.422 1 86.81 139 GLU B N 1
ATOM 2965 C CA . GLU B 1 139 ? -10.961 21.25 20.609 1 86.81 139 GLU B CA 1
ATOM 2966 C C . GLU B 1 139 ? -9.742 22.094 20.266 1 86.81 139 GLU B C 1
ATOM 2968 O O . GLU B 1 139 ? -9.219 22.828 21.109 1 86.81 139 GLU B O 1
ATOM 2973 N N . LEU B 1 140 ? -9.367 22.078 19.031 1 88.38 140 LEU B N 1
ATOM 2974 C CA . LEU B 1 140 ? -8.156 22.766 18.625 1 88.38 140 LEU B CA 1
ATOM 2975 C C . LEU B 1 140 ? -8.484 24.094 17.938 1 88.38 140 LEU B C 1
ATOM 2977 O O . LEU B 1 140 ? -9.531 24.219 17.297 1 88.38 140 LEU B O 1
ATOM 2981 N N . ASN B 1 141 ? -7.629 25.062 18.172 1 88.19 141 ASN B N 1
ATOM 2982 C CA . ASN B 1 141 ? -7.746 26.281 17.359 1 88.19 141 ASN B CA 1
ATOM 2983 C C . ASN B 1 141 ? -7.117 26.094 15.984 1 88.19 141 ASN B C 1
ATOM 2985 O O . ASN B 1 141 ? -6.598 25.031 15.664 1 88.19 141 ASN B O 1
ATOM 2989 N N . GLY B 1 142 ? -7.168 27.109 15.156 1 90.06 142 GLY B N 1
ATOM 2990 C CA . GLY B 1 142 ? -6.699 27.031 13.781 1 90.06 142 GLY B CA 1
ATOM 2991 C C . GLY B 1 142 ? -5.234 26.656 13.672 1 90.06 142 GLY B C 1
ATOM 2992 O O . GLY B 1 142 ? -4.871 25.812 12.852 1 90.06 142 GLY B O 1
ATOM 2993 N N . GLU B 1 143 ? -4.438 27.266 14.492 1 88.06 143 GLU B N 1
ATOM 2994 C CA . GLU B 1 143 ? -3.002 27 14.453 1 88.06 143 GLU B CA 1
ATOM 2995 C C . GLU B 1 143 ? -2.695 25.562 14.859 1 88.06 143 GLU B C 1
ATOM 2997 O O . GLU B 1 143 ? -1.867 24.891 14.234 1 88.06 143 GLU B O 1
ATOM 3002 N N . GLN B 1 144 ? -3.359 25.156 15.867 1 88.44 144 GLN B N 1
ATOM 3003 C CA . GLN B 1 144 ? -3.176 23.781 16.344 1 88.44 144 GLN B CA 1
ATOM 3004 C C . GLN B 1 144 ? -3.646 22.766 15.297 1 88.44 144 GLN B C 1
ATOM 3006 O O . GLN B 1 144 ? -3.012 21.734 15.094 1 88.44 144 GLN B O 1
ATOM 3011 N N . THR B 1 145 ? -4.73 23.109 14.641 1 91.19 145 THR B N 1
ATOM 3012 C CA . THR B 1 145 ? -5.242 22.266 13.57 1 91.19 145 THR B CA 1
ATOM 3013 C C . THR B 1 145 ? -4.242 22.172 12.422 1 91.19 145 THR B C 1
ATOM 3015 O O . THR B 1 145 ? -3.996 21.078 11.891 1 91.19 145 THR B O 1
ATOM 3018 N N . LEU B 1 146 ? -3.668 23.266 12.109 1 90.19 146 LEU B N 1
ATOM 3019 C CA . LEU B 1 146 ? -2.678 23.297 11.039 1 90.19 146 LEU B CA 1
ATOM 3020 C C . LEU B 1 146 ? -1.478 22.422 11.375 1 90.19 146 LEU B C 1
ATOM 3022 O O . LEU B 1 146 ? -1.008 21.656 10.531 1 90.19 146 LEU B O 1
ATOM 3026 N N . ILE B 1 147 ? -1.032 22.516 12.578 1 87.75 147 ILE B N 1
ATOM 3027 C CA . ILE B 1 147 ? 0.107 21.719 13.023 1 87.75 147 ILE B CA 1
ATOM 3028 C C . ILE B 1 147 ? -0.242 20.234 12.961 1 87.75 147 ILE B C 1
ATOM 3030 O O . ILE B 1 147 ? 0.561 19.422 12.492 1 87.75 147 ILE B O 1
ATOM 3034 N N . THR B 1 148 ? -1.448 19.953 13.398 1 87.62 148 THR B N 1
ATOM 3035 C CA . THR B 1 148 ? -1.914 18.562 13.359 1 87.62 148 THR B CA 1
ATOM 3036 C C . THR B 1 148 ? -1.956 18.047 11.93 1 87.62 148 THR B C 1
ATOM 3038 O O . THR B 1 148 ? -1.505 16.938 11.656 1 87.62 148 THR B O 1
ATOM 3041 N N . LEU B 1 149 ? -2.447 18.844 11.023 1 90.06 149 LEU B N 1
ATOM 3042 C CA . LEU B 1 149 ? -2.521 18.469 9.617 1 90.06 149 LEU B CA 1
ATOM 3043 C C . LEU B 1 149 ? -1.128 18.25 9.039 1 90.06 149 LEU B C 1
ATOM 3045 O O . LEU B 1 149 ? -0.883 17.266 8.336 1 90.06 149 LEU B O 1
ATOM 3049 N N . ILE B 1 150 ? -0.233 19.125 9.328 1 87.19 150 ILE B N 1
ATOM 3050 C CA . ILE B 1 150 ? 1.132 19.062 8.812 1 87.19 150 ILE B CA 1
ATOM 3051 C C . ILE B 1 150 ? 1.79 17.766 9.289 1 87.19 150 ILE B C 1
ATOM 3053 O O . ILE B 1 150 ? 2.422 17.062 8.5 1 87.19 150 ILE B O 1
ATOM 3057 N N . ASN B 1 151 ? 1.576 17.438 10.508 1 82.69 151 ASN B N 1
ATOM 3058 C CA . ASN B 1 151 ? 2.146 16.219 11.062 1 82.69 151 ASN B CA 1
ATOM 3059 C C . ASN B 1 151 ? 1.569 14.977 10.398 1 82.69 151 ASN B C 1
ATOM 3061 O O . ASN B 1 151 ? 2.297 14.016 10.117 1 82.69 151 ASN B O 1
ATOM 3065 N N . TYR B 1 152 ? 0.338 15.086 10.195 1 84.5 152 TYR B N 1
ATOM 3066 C CA . TYR B 1 152 ? -0.321 13.969 9.531 1 84.5 152 TYR B CA 1
ATOM 3067 C C . TYR B 1 152 ? 0.203 13.789 8.109 1 84.5 152 TYR B C 1
ATOM 3069 O O . TYR B 1 152 ? 0.523 12.68 7.691 1 84.5 152 TYR B O 1
ATOM 3077 N N . LEU B 1 153 ? 0.289 14.82 7.359 1 86.12 153 LEU B N 1
ATOM 3078 C CA . 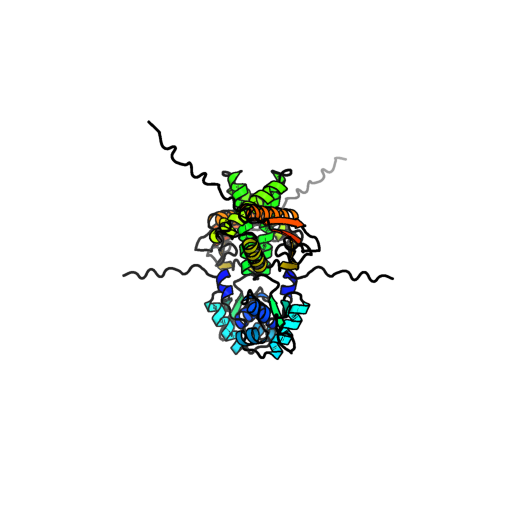LEU B 1 153 ? 0.787 14.789 5.988 1 86.12 153 LEU B CA 1
ATOM 3079 C C . LEU B 1 153 ? 2.227 14.289 5.945 1 86.12 153 LEU B C 1
ATOM 3081 O O . LEU B 1 153 ? 2.596 13.523 5.051 1 86.12 153 LEU B O 1
ATOM 3085 N N . ARG B 1 154 ? 2.975 14.68 6.879 1 79.69 154 ARG B N 1
ATOM 3086 C CA . ARG B 1 154 ? 4.352 14.211 6.984 1 79.69 154 ARG B CA 1
ATOM 3087 C C . ARG B 1 154 ? 4.398 12.711 7.238 1 79.69 154 ARG B C 1
ATOM 3089 O O . ARG B 1 154 ? 5.184 11.992 6.609 1 79.69 154 ARG B O 1
ATOM 3096 N N . HIS B 1 155 ? 3.551 12.344 8.086 1 75.88 155 HIS B N 1
ATOM 3097 C CA . HIS B 1 155 ? 3.477 10.922 8.422 1 75.88 155 HIS B CA 1
ATOM 3098 C C . HIS B 1 155 ? 3.117 10.086 7.203 1 75.88 155 HIS B C 1
ATOM 3100 O O . HIS B 1 155 ? 3.645 8.984 7.027 1 75.88 155 HIS B O 1
ATOM 3106 N N . LEU B 1 156 ? 2.385 10.664 6.367 1 79 156 LEU B N 1
ATOM 3107 C CA . LEU B 1 156 ? 1.914 9.93 5.199 1 79 156 LEU B CA 1
ATOM 3108 C C . LEU B 1 156 ? 2.924 10.016 4.059 1 79 156 LEU B C 1
ATOM 3110 O O . LEU B 1 156 ? 2.783 9.328 3.045 1 79 156 LEU B O 1
ATOM 3114 N N . GLY B 1 157 ? 3.861 10.859 4.25 1 77.5 157 GLY B N 1
ATOM 3115 C CA . GLY B 1 157 ? 4.914 10.93 3.25 1 77.5 157 GLY B CA 1
ATOM 3116 C C . GLY B 1 157 ? 4.688 12.016 2.217 1 77.5 157 GLY B C 1
ATOM 3117 O O . GLY B 1 157 ? 5.316 12.016 1.156 1 77.5 157 GLY B O 1
ATOM 3118 N N . PHE B 1 158 ? 3.787 12.984 2.471 1 85.31 158 PHE B N 1
ATOM 3119 C CA . PHE B 1 158 ? 3.549 14.07 1.525 1 85.31 158 PHE B CA 1
ATOM 3120 C C . PHE B 1 158 ? 4.668 15.102 1.592 1 85.31 158 PHE B C 1
ATOM 3122 O O . PHE B 1 158 ? 4.812 15.93 0.69 1 85.31 158 PHE B O 1
ATOM 3129 N N . ASP B 1 159 ? 5.406 15.094 2.668 1 81 159 ASP B N 1
ATOM 3130 C CA . ASP B 1 159 ? 6.578 15.945 2.873 1 81 159 ASP B CA 1
ATOM 3131 C C . ASP B 1 159 ? 6.219 17.422 2.738 1 81 159 ASP B C 1
ATOM 3133 O O . ASP B 1 159 ? 6.77 18.125 1.894 1 81 159 ASP B O 1
ATOM 3137 N N . PRO B 1 160 ? 5.32 17.906 3.639 1 85.88 160 PRO B N 1
ATOM 3138 C CA . PRO B 1 160 ? 4.895 19.312 3.586 1 85.88 160 PRO B CA 1
ATOM 3139 C C . PRO B 1 160 ? 5.996 20.281 4.012 1 85.88 160 PRO B C 1
ATOM 3141 O O . PRO B 1 160 ? 6.672 20.047 5.02 1 85.88 160 PRO B O 1
ATOM 3144 N N . GLU B 1 161 ? 6.25 21.234 3.168 1 82.31 161 GLU B N 1
ATOM 3145 C CA . GLU B 1 161 ? 7.121 22.359 3.496 1 82.31 161 GLU B CA 1
ATOM 3146 C C . GLU B 1 161 ? 6.309 23.641 3.719 1 82.31 161 GLU B C 1
ATOM 3148 O O . GLU B 1 161 ? 5.555 24.062 2.84 1 82.31 161 GLU B O 1
ATOM 3153 N N . VAL B 1 162 ? 6.52 24.188 4.891 1 85.19 162 VAL B N 1
ATOM 3154 C CA . VAL B 1 162 ? 5.754 25.391 5.234 1 85.19 162 VAL B CA 1
ATOM 3155 C C . VAL B 1 162 ? 6.492 26.625 4.746 1 85.19 162 VAL B C 1
ATOM 3157 O O . VAL B 1 162 ? 7.68 26.812 5.027 1 85.19 162 VAL B O 1
ATOM 3160 N N . GLU B 1 163 ? 5.785 27.312 3.928 1 83.69 163 GLU B N 1
ATOM 3161 C CA . GLU B 1 163 ? 6.301 28.609 3.486 1 83.69 163 GLU B CA 1
ATOM 3162 C C . GLU B 1 163 ? 5.504 29.75 4.098 1 83.69 163 GLU B C 1
ATOM 3164 O O . GLU B 1 163 ? 4.273 29.781 4.016 1 83.69 163 GLU B O 1
ATOM 3169 N N . LYS B 1 164 ? 6.195 30.562 4.77 1 76.75 164 LYS B N 1
ATOM 3170 C CA . LYS B 1 164 ? 5.527 31.734 5.324 1 76.75 164 LYS B CA 1
ATOM 3171 C C . LYS B 1 164 ? 5.195 32.75 4.23 1 76.75 164 LYS B C 1
ATOM 3173 O O . LYS B 1 164 ? 5.973 32.938 3.293 1 76.75 164 LYS B O 1
ATOM 3178 N N . THR B 1 165 ? 4.016 33.219 4.41 1 84.62 165 THR B N 1
ATOM 3179 C CA . THR B 1 165 ? 3.572 34.25 3.498 1 84.62 165 THR B CA 1
ATOM 3180 C C . THR B 1 165 ? 3.645 35.625 4.172 1 84.62 165 THR B C 1
ATOM 3182 O O . THR B 1 165 ? 3.926 35.719 5.367 1 84.62 165 THR B O 1
ATOM 3185 N N . GLN B 1 166 ? 3.463 36.688 3.367 1 85.75 166 GLN B N 1
ATOM 3186 C CA . GLN B 1 166 ? 3.438 38.062 3.902 1 85.75 166 GLN B CA 1
ATOM 3187 C C . GLN B 1 166 ? 2.271 38.25 4.871 1 85.75 166 GLN B C 1
ATOM 3189 O O . GLN B 1 166 ? 2.373 39 5.832 1 85.75 166 GLN B O 1
ATOM 3194 N N . ASP B 1 167 ? 1.194 37.562 4.625 1 88.12 167 ASP B N 1
ATOM 3195 C CA . ASP B 1 167 ? 0.031 37.562 5.508 1 88.12 167 ASP B CA 1
ATOM 3196 C C . ASP B 1 167 ? 0.201 36.531 6.633 1 88.12 167 ASP B C 1
ATOM 3198 O O . ASP B 1 167 ? 0.269 35.344 6.383 1 88.12 167 ASP B O 1
ATOM 3202 N N . PRO B 1 168 ? 0.282 37.094 7.898 1 85.75 168 PRO B N 1
ATOM 3203 C CA . PRO B 1 168 ? 0.531 36.188 9.031 1 85.75 168 PRO B CA 1
ATOM 3204 C C . PRO B 1 168 ? -0.587 35.156 9.234 1 85.75 168 PRO B C 1
ATOM 3206 O O . PRO B 1 168 ? -0.393 34.156 9.93 1 85.75 168 PRO B O 1
ATOM 3209 N N . THR B 1 169 ? -1.722 35.406 8.703 1 89.38 169 THR B N 1
ATOM 3210 C CA . THR B 1 169 ? -2.846 34.5 8.891 1 89.38 169 THR B CA 1
ATOM 3211 C C . THR B 1 169 ? -2.875 33.438 7.793 1 89.38 169 THR B C 1
ATOM 3213 O O . THR B 1 169 ? -3.719 32.562 7.812 1 89.38 169 THR B O 1
ATOM 3216 N N . THR B 1 170 ? -1.931 33.594 6.871 1 92.56 170 THR B N 1
ATOM 3217 C CA . THR B 1 170 ? -1.914 32.688 5.742 1 92.56 170 THR B CA 1
ATOM 3218 C C . THR B 1 170 ? -0.592 31.922 5.688 1 92.56 170 THR B C 1
ATOM 3220 O O . THR B 1 170 ? 0.476 32.5 5.875 1 92.56 170 THR B O 1
ATOM 3223 N N . SER B 1 171 ? -0.666 30.625 5.543 1 92.38 171 SER B N 1
ATOM 3224 C CA . SER B 1 171 ? 0.499 29.766 5.332 1 92.38 171 SER B CA 1
ATOM 3225 C C . SER B 1 171 ? 0.356 28.953 4.055 1 92.38 171 SER B C 1
ATOM 3227 O O . SER B 1 171 ? -0.747 28.531 3.705 1 92.38 171 SER B O 1
ATOM 3229 N N . MET B 1 172 ? 1.447 28.844 3.414 1 92.81 172 MET B N 1
ATOM 3230 C CA . MET B 1 172 ? 1.477 27.969 2.242 1 92.81 172 MET B CA 1
ATOM 3231 C C . MET B 1 172 ? 2.24 26.688 2.539 1 92.81 172 MET B C 1
ATOM 3233 O O . MET B 1 172 ? 3.363 26.734 3.045 1 92.81 172 MET B O 1
ATOM 3237 N N . LEU B 1 173 ? 1.581 25.594 2.266 1 92.06 173 LEU B N 1
ATOM 3238 C CA . LEU B 1 173 ? 2.207 24.281 2.377 1 92.06 173 LEU B CA 1
ATOM 3239 C C . LEU B 1 173 ? 2.518 23.719 0.997 1 92.06 173 LEU B C 1
ATOM 3241 O O . LEU B 1 173 ? 1.611 23.5 0.189 1 92.06 173 LEU B O 1
ATOM 3245 N N . GLN B 1 174 ? 3.816 23.5 0.791 1 89.12 174 GLN B N 1
ATOM 3246 C CA . GLN B 1 174 ? 4.223 22.797 -0.418 1 89.12 174 GLN B CA 1
ATOM 3247 C C . GLN B 1 174 ? 4.426 21.312 -0.143 1 89.12 174 GLN B C 1
ATOM 3249 O O . GLN B 1 174 ? 5.301 20.938 0.635 1 89.12 174 GLN B O 1
ATOM 3254 N N . LEU B 1 175 ? 3.516 20.531 -0.776 1 88.44 175 LEU B N 1
ATOM 3255 C CA . LEU B 1 175 ? 3.697 19.078 -0.689 1 88.44 175 LEU B CA 1
ATOM 3256 C C . LEU B 1 175 ? 4.672 18.594 -1.754 1 88.44 175 LEU B C 1
ATOM 3258 O O . LEU B 1 175 ? 4.34 18.562 -2.941 1 88.44 175 LEU B O 1
ATOM 3262 N N . ARG B 1 176 ? 5.754 18.109 -1.365 1 80.62 176 ARG B N 1
ATOM 3263 C CA . ARG B 1 176 ? 6.848 17.859 -2.295 1 80.62 176 ARG B CA 1
ATOM 3264 C C . ARG B 1 176 ? 6.754 16.453 -2.869 1 80.62 176 ARG B C 1
ATOM 3266 O O . ARG B 1 176 ? 7.414 16.125 -3.861 1 80.62 176 ARG B O 1
ATOM 3273 N N . THR B 1 177 ? 5.941 15.672 -2.209 1 78.06 177 THR B N 1
ATOM 3274 C CA . THR B 1 177 ? 5.797 14.289 -2.65 1 78.06 177 THR B CA 1
ATOM 3275 C C . THR B 1 177 ? 4.348 13.828 -2.516 1 78.06 177 THR B C 1
ATOM 3277 O O . THR B 1 177 ? 3.623 14.289 -1.629 1 78.06 177 THR B O 1
ATOM 3280 N N . CYS B 1 178 ? 3.939 12.984 -3.42 1 82.69 178 CYS B N 1
ATOM 3281 C CA . CYS B 1 178 ? 2.646 12.32 -3.291 1 82.69 178 CYS B CA 1
ATOM 3282 C C . CYS B 1 178 ? 2.814 10.805 -3.234 1 82.69 178 CYS B C 1
ATOM 3284 O O . CYS B 1 178 ? 3.264 10.188 -4.203 1 82.69 178 CYS B O 1
ATOM 3286 N N . PRO B 1 179 ? 2.4 10.219 -2.164 1 79.38 179 PRO B N 1
ATOM 3287 C CA . PRO B 1 179 ? 2.496 8.766 -2.039 1 79.38 179 PRO B CA 1
ATOM 3288 C C . PRO B 1 179 ? 1.671 8.023 -3.092 1 79.38 179 PRO B C 1
ATOM 3290 O O . PRO B 1 179 ? 1.883 6.832 -3.322 1 79.38 179 PRO B O 1
ATOM 3293 N N . PHE B 1 180 ? 0.729 8.711 -3.693 1 81.25 180 PHE B N 1
ATOM 3294 C CA . PHE B 1 180 ? -0.113 8.102 -4.715 1 81.25 180 PHE B CA 1
ATOM 3295 C C . PHE B 1 180 ? 0.397 8.445 -6.109 1 81.25 180 PHE B C 1
ATOM 3297 O O . PHE B 1 180 ? -0.299 8.219 -7.105 1 81.25 180 PHE B O 1
ATOM 3304 N N . GLY B 1 181 ? 1.566 9 -6.121 1 73 181 GLY B N 1
ATOM 3305 C CA . GLY B 1 181 ? 2.092 9.555 -7.355 1 73 181 GLY B CA 1
ATOM 3306 C C . GLY B 1 181 ? 2.34 8.508 -8.422 1 73 181 GLY B C 1
ATOM 3307 O O . GLY B 1 181 ? 2.395 8.828 -9.609 1 73 181 GLY B O 1
ATOM 3308 N N . SER B 1 182 ? 2.486 7.254 -8.055 1 65.5 182 SER B N 1
ATOM 3309 C CA . SER B 1 182 ? 2.77 6.203 -9.023 1 65.5 182 SER B CA 1
ATOM 3310 C C . SER B 1 182 ? 1.499 5.742 -9.734 1 65.5 182 SER B C 1
ATOM 3312 O O . SER B 1 182 ? 1.56 4.961 -10.688 1 65.5 182 SER B O 1
ATOM 3314 N N . MET B 1 183 ? 0.373 6.293 -9.289 1 62.75 183 MET B N 1
ATOM 3315 C CA . MET B 1 183 ? -0.902 5.945 -9.906 1 62.75 183 MET B CA 1
ATOM 3316 C C . MET B 1 183 ? -1.052 6.629 -11.266 1 62.75 183 MET B C 1
ATOM 3318 O O . MET B 1 183 ? -0.465 7.684 -11.5 1 62.75 183 MET B O 1
ATOM 3322 N N . ALA B 1 184 ? -1.706 5.824 -12.125 1 61.66 184 ALA B N 1
ATOM 3323 C CA . ALA B 1 184 ? -2.094 6.48 -13.367 1 61.66 184 ALA B CA 1
ATOM 3324 C C . ALA B 1 184 ? -2.82 7.793 -13.094 1 61.66 184 ALA B C 1
ATOM 3326 O O . ALA B 1 184 ? -3.34 8.008 -11.992 1 61.66 184 ALA B O 1
ATOM 3327 N N . HIS B 1 185 ? -2.861 8.664 -14.016 1 64.38 185 HIS B N 1
ATOM 3328 C CA . HIS B 1 185 ? -3.406 10.016 -13.898 1 64.38 185 HIS B CA 1
ATOM 3329 C C . HIS B 1 185 ? -4.867 9.977 -13.453 1 64.38 185 HIS B C 1
ATOM 3331 O O . HIS B 1 185 ? -5.266 10.719 -12.555 1 64.38 185 HIS B O 1
ATOM 3337 N N . ALA B 1 186 ? -5.656 9.156 -14.008 1 62.81 186 ALA B N 1
ATOM 3338 C CA . ALA B 1 186 ? -7.082 9.133 -13.68 1 62.81 186 ALA B CA 1
ATOM 3339 C C . ALA B 1 186 ? -7.305 8.766 -12.219 1 62.81 186 ALA B C 1
ATOM 3341 O O . ALA B 1 186 ? -7.984 9.484 -11.484 1 62.81 186 ALA B O 1
ATOM 3342 N N . PRO B 1 187 ? -6.668 7.801 -11.68 1 76.62 187 PRO B N 1
ATOM 3343 C CA . PRO B 1 187 ? -6.828 7.469 -10.258 1 76.62 187 PRO B CA 1
ATOM 3344 C C . PRO B 1 187 ? -6.215 8.516 -9.336 1 76.62 187 PRO B C 1
ATOM 3346 O O . PRO B 1 187 ? -6.723 8.742 -8.234 1 76.62 187 PRO B O 1
ATOM 3349 N N . LEU B 1 188 ? -5.387 9.25 -10.055 1 82.44 188 LEU B N 1
ATOM 3350 C CA . LEU B 1 188 ? -4.742 10.281 -9.258 1 82.44 188 LEU B CA 1
ATOM 3351 C C . LEU B 1 188 ? -5.68 11.469 -9.031 1 82.44 188 LEU B C 1
ATOM 3353 O O . LEU B 1 188 ? -5.707 12.047 -7.945 1 82.44 188 LEU B O 1
ATOM 3357 N N . SER B 1 189 ? -6.461 11.82 -10.094 1 87.62 189 SER B N 1
ATOM 3358 C CA . SER B 1 189 ? -7.43 12.906 -9.953 1 87.62 189 SER B CA 1
ATOM 3359 C C . SER B 1 189 ? -8.445 12.602 -8.859 1 87.62 189 SER B C 1
ATOM 3361 O O . SER B 1 189 ? -8.844 13.492 -8.109 1 87.62 189 SER B O 1
ATOM 3363 N N . PHE B 1 190 ? -8.883 11.414 -8.852 1 92.62 190 PHE B N 1
ATOM 3364 C CA . PHE B 1 190 ? -9.812 10.992 -7.809 1 92.62 190 PHE B CA 1
ATOM 3365 C C . PHE B 1 190 ? -9.195 11.172 -6.426 1 92.62 190 PHE B C 1
ATOM 3367 O O . PHE B 1 190 ? -9.836 11.703 -5.52 1 92.62 190 PHE B O 1
ATOM 3374 N N . VAL B 1 191 ? -8.016 10.75 -6.266 1 91.81 191 VAL B N 1
ATOM 3375 C CA . VAL B 1 191 ? -7.32 10.797 -4.984 1 91.81 191 VAL B CA 1
ATOM 3376 C C . VAL B 1 191 ? -7.129 12.25 -4.559 1 91.81 191 VAL B C 1
ATOM 3378 O O . VAL B 1 191 ? -7.32 12.594 -3.387 1 91.81 191 VAL B O 1
ATOM 3381 N N . CYS B 1 192 ? -6.82 13.07 -5.484 1 91.38 192 CYS B N 1
ATOM 3382 C CA . CYS B 1 192 ? -6.656 14.492 -5.188 1 91.38 192 CYS B CA 1
ATOM 3383 C C . CYS B 1 192 ? -7.969 15.102 -4.703 1 91.38 192 CYS B C 1
ATOM 3385 O O . CYS B 1 192 ? -7.98 15.875 -3.744 1 91.38 192 CYS B O 1
ATOM 3387 N N . ARG B 1 193 ? -9.016 14.758 -5.387 1 93.12 193 ARG B N 1
ATOM 3388 C CA . ARG B 1 193 ? -10.328 15.242 -4.98 1 93.12 193 ARG B CA 1
ATOM 3389 C C . ARG B 1 193 ? -10.703 14.703 -3.604 1 93.12 193 ARG B C 1
ATOM 3391 O O . ARG B 1 193 ? -11.336 15.398 -2.809 1 93.12 193 ARG B O 1
ATOM 3398 N N . ALA B 1 194 ? -10.398 13.453 -3.363 1 94.62 194 ALA B N 1
ATOM 3399 C CA . ALA B 1 194 ? -10.625 12.898 -2.031 1 94.62 194 ALA B CA 1
ATOM 3400 C C . ALA B 1 194 ? -9.852 13.68 -0.972 1 94.62 194 ALA B C 1
ATOM 3402 O O . ALA B 1 194 ? -10.383 13.961 0.108 1 94.62 194 ALA B O 1
ATOM 3403 N N . HIS B 1 195 ? -8.602 14.055 -1.283 1 92.12 195 HIS B N 1
ATOM 3404 C CA . HIS B 1 195 ? -7.809 14.844 -0.351 1 92.12 195 HIS B CA 1
ATOM 3405 C C . HIS B 1 195 ? -8.422 16.219 -0.137 1 92.12 195 HIS B C 1
ATOM 3407 O O . HIS B 1 195 ? -8.367 16.766 0.968 1 92.12 195 HIS B O 1
ATOM 3413 N N . GLU B 1 196 ? -9.008 16.781 -1.178 1 93.69 196 GLU B N 1
ATOM 3414 C CA . GLU B 1 196 ? -9.766 18.016 -1.015 1 93.69 196 GLU B CA 1
ATOM 3415 C C . GLU B 1 196 ? -10.906 17.844 -0.02 1 93.69 196 GLU B C 1
ATOM 3417 O O . GLU B 1 196 ? -11.141 18.703 0.827 1 93.69 196 GLU B O 1
ATOM 3422 N N . GLY B 1 197 ? -11.578 16.781 -0.191 1 94.94 197 GLY B N 1
ATOM 3423 C CA . GLY B 1 197 ? -12.625 16.453 0.764 1 94.94 197 GLY B CA 1
ATOM 3424 C C . GLY B 1 197 ? -12.109 16.312 2.186 1 94.94 197 GLY B C 1
ATOM 3425 O O . GLY B 1 197 ? -12.75 16.781 3.131 1 94.94 197 GLY B O 1
ATOM 3426 N N . MET B 1 198 ? -11.031 15.648 2.344 1 93.69 198 MET B N 1
ATOM 3427 C CA . MET B 1 198 ? -10.422 15.484 3.664 1 93.69 198 MET B CA 1
ATOM 3428 C C . MET B 1 198 ? -10.133 16.844 4.297 1 93.69 198 MET B C 1
ATOM 3430 O O . MET B 1 198 ? -10.469 17.078 5.461 1 93.69 198 MET B O 1
ATOM 3434 N N . LEU B 1 199 ? -9.57 17.75 3.523 1 94.31 199 LEU B N 1
ATOM 3435 C CA . LEU B 1 199 ? -9.234 19.094 4.02 1 94.31 199 LEU B CA 1
ATOM 3436 C C . LEU B 1 199 ? -10.5 19.844 4.414 1 94.31 199 LEU B C 1
ATOM 3438 O O . LEU B 1 199 ? -10.508 20.562 5.426 1 94.31 199 LEU B O 1
ATOM 3442 N N . SER B 1 200 ? -11.523 19.688 3.66 1 93.75 200 SER B N 1
ATOM 3443 C CA . SER B 1 200 ? -12.797 20.344 3.955 1 93.75 200 SER B 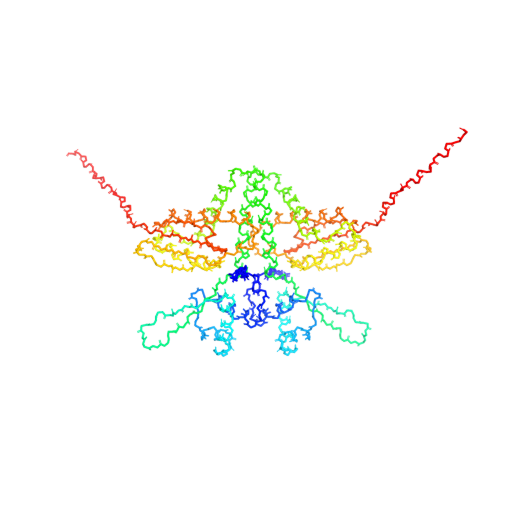CA 1
ATOM 3444 C C . SER B 1 200 ? -13.359 19.875 5.293 1 93.75 200 SER B C 1
ATOM 3446 O O . SER B 1 200 ? -13.93 20.656 6.043 1 93.75 200 SER B O 1
ATOM 3448 N N . ALA B 1 201 ? -13.195 18.625 5.539 1 92.69 201 ALA B N 1
ATOM 3449 C CA . ALA B 1 201 ? -13.664 18.078 6.809 1 92.69 201 ALA B CA 1
ATOM 3450 C C . ALA B 1 201 ? -12.875 18.656 7.98 1 92.69 201 ALA B C 1
ATOM 3452 O O . ALA B 1 201 ? -13.445 18.969 9.031 1 92.69 201 ALA B O 1
ATOM 3453 N N . VAL B 1 202 ? -11.633 18.797 7.805 1 90.12 202 VAL B N 1
ATOM 3454 C CA . VAL B 1 202 ? -10.758 19.344 8.836 1 90.12 202 VAL B CA 1
ATOM 3455 C C . VAL B 1 202 ? -11.102 20.812 9.078 1 90.12 202 VAL B C 1
ATOM 3457 O O . VAL B 1 202 ? -11.133 21.281 10.219 1 90.12 202 VAL B O 1
ATOM 3460 N N . GLU B 1 203 ? -11.375 21.531 8.047 1 89.69 203 GLU B N 1
ATOM 3461 C CA . GLU B 1 203 ? -11.75 22.953 8.094 1 89.69 203 GLU B CA 1
ATOM 3462 C C . GLU B 1 203 ? -12.961 23.172 8.992 1 89.69 203 GLU B C 1
ATOM 3464 O O . GLU B 1 203 ? -13.008 24.125 9.758 1 89.69 203 GLU B O 1
ATOM 3469 N N . LYS B 1 204 ? -13.898 22.359 8.898 1 78.06 204 LYS B N 1
ATOM 3470 C CA . LYS B 1 204 ? -15.172 22.516 9.586 1 78.06 204 LYS B CA 1
ATOM 3471 C C . LYS B 1 204 ? -14.992 22.453 11.102 1 78.06 204 LYS B C 1
ATOM 3473 O O . LYS B 1 204 ? -15.797 23.016 11.852 1 78.06 204 LYS B O 1
ATOM 3478 N N . THR B 1 205 ? -13.859 22.016 11.617 1 71.5 205 THR B N 1
ATOM 3479 C CA . THR B 1 205 ? -13.742 21.75 13.047 1 71.5 205 THR B CA 1
ATOM 3480 C C . THR B 1 205 ? -12.711 22.672 13.688 1 71.5 205 THR B C 1
ATOM 3482 O O . THR B 1 205 ? -12.656 22.797 14.914 1 71.5 205 THR B O 1
ATOM 3485 N N . GLY B 1 206 ? -11.938 23.547 12.961 1 72.5 206 GLY B N 1
ATOM 3486 C CA . GLY B 1 206 ? -10.727 24.016 13.625 1 72.5 206 GLY B CA 1
ATOM 3487 C C . GLY B 1 206 ? -10.492 25.5 13.453 1 72.5 206 GLY B C 1
ATOM 3488 O O . GLY B 1 206 ? -9.469 26.031 13.891 1 72.5 206 GLY B O 1
ATOM 3489 N N . GLY B 1 207 ? -11.461 26.391 12.844 1 84.38 207 GLY B N 1
ATOM 3490 C CA . GLY B 1 207 ? -11.195 27.812 12.664 1 84.38 207 GLY B CA 1
ATOM 3491 C C . GLY B 1 207 ? -10.156 28.078 11.586 1 84.38 207 GLY B C 1
ATOM 3492 O O . GLY B 1 207 ? -9.359 29.016 11.711 1 84.38 207 GLY B O 1
ATOM 3493 N N . ILE B 1 208 ? -10.023 27.203 10.656 1 92.5 208 ILE B N 1
ATOM 3494 C CA . ILE B 1 208 ? -9.047 27.281 9.578 1 92.5 208 ILE B CA 1
ATOM 3495 C C . ILE B 1 208 ? -9.688 26.859 8.266 1 92.5 208 ILE B C 1
ATOM 3497 O O . ILE B 1 208 ? -10.609 26.031 8.258 1 92.5 208 ILE B O 1
ATOM 3501 N N . SER B 1 209 ? -9.328 27.516 7.152 1 94.12 209 SER B N 1
ATOM 3502 C CA . SER B 1 209 ? -9.766 27.094 5.828 1 94.12 209 SER B CA 1
ATOM 3503 C C . SER B 1 209 ? -8.586 26.688 4.953 1 94.12 209 SER B C 1
ATOM 3505 O O . SER B 1 209 ? -7.469 27.172 5.16 1 94.12 209 SER B O 1
ATOM 3507 N N . PHE B 1 210 ? -8.852 25.766 4.004 1 95.38 210 PHE B N 1
ATOM 3508 C CA . PHE B 1 210 ? -7.809 25.25 3.121 1 95.38 210 PHE B CA 1
ATOM 3509 C C . PHE B 1 210 ? -8.219 25.391 1.66 1 95.38 210 PHE B C 1
ATOM 3511 O O . PHE B 1 210 ? -9.398 25.219 1.324 1 95.38 210 PHE B O 1
ATOM 3518 N N . GLU B 1 211 ? -7.262 25.688 0.841 1 94.19 211 GLU B N 1
ATOM 3519 C CA . GLU B 1 211 ? -7.406 25.578 -0.609 1 94.19 211 GLU B CA 1
ATOM 3520 C C . GLU B 1 211 ? -6.309 24.703 -1.211 1 94.19 211 GLU B C 1
ATOM 3522 O O . GLU B 1 211 ? -5.125 25.031 -1.116 1 94.19 211 GLU B O 1
ATOM 3527 N N . LEU B 1 212 ? -6.777 23.641 -1.813 1 95.06 212 LEU B N 1
ATOM 3528 C CA . LEU B 1 212 ? -5.836 22.703 -2.42 1 95.06 212 LEU B CA 1
ATOM 3529 C C . LEU B 1 212 ? -5.656 23 -3.906 1 95.06 212 LEU B C 1
ATOM 3531 O O . LEU B 1 212 ? -6.641 23.188 -4.625 1 95.06 212 LEU B O 1
ATOM 3535 N N . THR B 1 213 ? -4.434 23.141 -4.348 1 93.75 213 THR B N 1
ATOM 3536 C CA . THR B 1 213 ? -4.078 23.156 -5.762 1 93.75 213 THR B CA 1
ATOM 3537 C C . THR B 1 213 ? -3.365 21.859 -6.148 1 93.75 213 THR B C 1
ATOM 3539 O O . THR B 1 213 ? -2.176 21.688 -5.875 1 93.75 213 THR B O 1
ATOM 3542 N N . PRO B 1 214 ? -4.102 21 -6.777 1 89.31 214 PRO B N 1
ATOM 3543 C CA . PRO B 1 214 ? -3.521 19.688 -7.102 1 89.31 214 PRO B CA 1
ATOM 3544 C C . PRO B 1 214 ? -2.48 19.766 -8.219 1 89.31 214 PRO B C 1
ATOM 3546 O O . PRO B 1 214 ? -2.631 20.562 -9.156 1 89.31 214 PRO B O 1
ATOM 3549 N N . LEU B 1 215 ? -1.47 18.953 -8.062 1 83.94 215 LEU B N 1
ATOM 3550 C CA . LEU B 1 215 ? -0.471 18.719 -9.094 1 83.94 215 LEU B CA 1
ATOM 3551 C C . LEU B 1 215 ? 0.06 20.031 -9.648 1 83.94 215 LEU B C 1
ATOM 3553 O O . LEU B 1 215 ? 0.099 20.234 -10.859 1 83.94 215 LEU B O 1
ATOM 3557 N N . SER B 1 216 ? 0.379 20.953 -8.688 1 83.44 216 SER B N 1
ATOM 3558 C CA . SER B 1 216 ? 1.002 22.219 -9.055 1 83.44 216 SER B CA 1
ATOM 3559 C C . SER B 1 216 ? 2.357 22 -9.711 1 83.44 216 SER B C 1
ATOM 3561 O O . SER B 1 216 ? 2.854 22.875 -10.43 1 83.44 216 SER B O 1
ATOM 3563 N N . ALA B 1 217 ? 3.014 20.875 -9.484 1 80.5 217 ALA B N 1
ATOM 3564 C CA . ALA B 1 217 ? 4.188 20.297 -10.133 1 80.5 217 ALA B CA 1
ATOM 3565 C C . ALA B 1 217 ? 4.094 18.766 -10.148 1 80.5 217 ALA B C 1
ATOM 3567 O O . ALA B 1 217 ? 3.211 18.188 -9.516 1 80.5 217 ALA B O 1
ATOM 3568 N N . PRO B 1 218 ? 4.812 18.188 -11.031 1 76.62 218 PRO B N 1
ATOM 3569 C CA . PRO B 1 218 ? 4.727 16.719 -11.055 1 76.62 218 PRO B CA 1
ATOM 3570 C C . PRO B 1 218 ? 4.832 16.109 -9.672 1 76.62 218 PRO B C 1
ATOM 3572 O O . PRO B 1 218 ? 5.828 16.312 -8.969 1 76.62 218 PRO B O 1
ATOM 3575 N N . HIS B 1 219 ? 3.77 15.461 -9.203 1 76.25 219 HIS B N 1
ATOM 3576 C CA . HIS B 1 219 ? 3.672 14.719 -7.949 1 76.25 219 HIS B CA 1
ATOM 3577 C C . HIS B 1 219 ? 3.695 15.664 -6.754 1 76.25 219 HIS B C 1
ATOM 3579 O O . HIS B 1 219 ? 4.031 15.25 -5.641 1 76.25 219 HIS B O 1
ATOM 3585 N N . GLN B 1 220 ? 3.453 16.953 -7.078 1 84.25 220 GLN B N 1
ATOM 3586 C CA . GLN B 1 220 ? 3.434 17.922 -5.996 1 84.25 220 GLN B CA 1
ATOM 3587 C C . GLN B 1 220 ? 2.107 18.672 -5.961 1 84.25 220 GLN B C 1
ATOM 3589 O O . GLN B 1 220 ? 1.502 18.938 -7.004 1 84.25 220 GLN B O 1
ATOM 3594 N N . CYS B 1 221 ? 1.725 18.938 -4.789 1 90.75 221 CYS B N 1
ATOM 3595 C CA . CYS B 1 221 ? 0.535 19.75 -4.559 1 90.75 221 CYS B CA 1
ATOM 3596 C C . CYS B 1 221 ? 0.817 20.859 -3.555 1 90.75 221 CYS B C 1
ATOM 3598 O O . CYS B 1 221 ? 1.831 20.828 -2.854 1 90.75 221 CYS B O 1
ATOM 3600 N N . SER B 1 222 ? -0.018 21.875 -3.631 1 94.38 222 SER B N 1
ATOM 3601 C CA . SER B 1 222 ? 0.117 22.953 -2.656 1 94.38 222 SER B CA 1
ATOM 3602 C C . SER B 1 222 ? -1.199 23.203 -1.929 1 94.38 222 SER B C 1
ATOM 3604 O O . SER B 1 222 ? -2.275 23 -2.494 1 94.38 222 SER B O 1
ATOM 3606 N N . ILE B 1 223 ? -1.059 23.547 -0.677 1 95.56 223 ILE B N 1
ATOM 3607 C CA . ILE B 1 223 ? -2.211 23.906 0.147 1 95.56 223 ILE B CA 1
ATOM 3608 C C . ILE B 1 223 ? -2.018 25.297 0.737 1 95.56 223 ILE B C 1
ATOM 3610 O O . ILE B 1 223 ? -0.961 25.594 1.298 1 95.56 223 ILE B O 1
ATOM 3614 N N . VAL B 1 224 ? -2.998 26.156 0.553 1 95.25 224 VAL B N 1
ATOM 3615 C CA . VAL B 1 224 ? -3.031 27.422 1.259 1 95.25 224 VAL B CA 1
ATOM 3616 C C . VAL B 1 224 ? -3.932 27.312 2.488 1 95.25 224 VAL B C 1
ATOM 3618 O O . VAL B 1 224 ? -5.098 26.938 2.377 1 95.25 224 VAL B O 1
ATOM 3621 N N . ALA B 1 225 ? -3.328 27.562 3.594 1 94.69 225 ALA B N 1
ATOM 3622 C CA . ALA B 1 225 ? -4.062 27.547 4.855 1 94.69 225 ALA B CA 1
ATOM 3623 C C . ALA B 1 225 ? -4.316 28.969 5.355 1 94.69 225 ALA B C 1
ATOM 3625 O O . ALA B 1 225 ? -3.387 29.781 5.445 1 94.69 225 ALA B O 1
ATOM 3626 N N . GLN B 1 226 ? -5.574 29.266 5.652 1 93.62 226 GLN B N 1
ATOM 3627 C CA . GLN B 1 226 ? -5.961 30.578 6.18 1 93.62 226 GLN B CA 1
ATOM 3628 C C . GLN B 1 226 ? -6.551 30.453 7.582 1 93.62 226 GLN B C 1
ATOM 3630 O O . GLN B 1 226 ? -7.582 29.797 7.77 1 93.62 226 GLN B O 1
ATOM 3635 N N . LEU B 1 227 ? -5.914 31.031 8.586 1 91.12 227 LEU B N 1
ATOM 3636 C CA . LEU B 1 227 ? -6.41 31.031 9.961 1 91.12 227 LEU B CA 1
ATOM 3637 C C . LEU B 1 227 ? -7.52 32.062 10.133 1 91.12 227 LEU B C 1
ATOM 3639 O O . LEU B 1 227 ? -7.434 33.156 9.602 1 91.12 227 LEU B O 1
ATOM 3643 N N . HIS B 1 228 ? -8.625 31.5 10.719 1 87.12 228 HIS B N 1
ATOM 3644 C CA . HIS B 1 228 ? -9.734 32.406 10.992 1 87.12 228 HIS B CA 1
ATOM 3645 C C . HIS B 1 228 ? -9.773 32.812 12.469 1 87.12 228 HIS B C 1
ATOM 3647 O O . HIS B 1 228 ? -9.391 32.031 13.336 1 87.12 228 HIS B O 1
ATOM 3653 N N . GLY B 1 229 ? -9.484 33.969 12.852 1 67.69 229 GLY B N 1
ATOM 3654 C CA . GLY B 1 229 ? -9.523 34.469 14.219 1 67.69 229 GLY B CA 1
ATOM 3655 C C . GLY B 1 229 ? -10.633 33.844 15.047 1 67.69 229 GLY B C 1
ATOM 3656 O O . GLY B 1 229 ? -11.609 33.312 14.5 1 67.69 229 GLY B O 1
ATOM 3657 N N . ASN B 1 230 ? -10.312 33.188 16.172 1 55.59 230 ASN B N 1
ATOM 3658 C CA . ASN B 1 230 ? -11.273 32.719 17.172 1 55.59 230 ASN B CA 1
ATOM 3659 C C . ASN B 1 230 ? -12.445 33.656 17.312 1 55.59 230 ASN B C 1
ATOM 3661 O O . ASN B 1 230 ? -12.297 34.75 17.906 1 55.59 230 ASN B O 1
ATOM 3665 N N . GLU B 1 231 ? -13.141 34.125 16.312 1 45.84 231 GLU B N 1
ATOM 3666 C CA . GLU B 1 231 ? -14.312 34.812 16.844 1 45.84 231 GLU B CA 1
ATOM 3667 C C . GLU B 1 231 ? -15.023 33.938 17.891 1 45.84 231 GLU B C 1
ATOM 3669 O O . GLU B 1 231 ? -15.406 32.812 17.609 1 45.84 231 GLU B O 1
ATOM 3674 N N . THR B 1 232 ? -14.57 33.938 19.094 1 40.94 232 THR B N 1
ATOM 3675 C CA . THR B 1 232 ? -15.328 33.438 20.25 1 40.94 232 THR B CA 1
ATOM 3676 C C . THR B 1 232 ? -16.828 33.594 20.016 1 40.94 232 THR B C 1
ATOM 3678 O O . THR B 1 232 ? -17.328 34.688 19.797 1 40.94 232 THR B O 1
ATOM 3681 N N . ILE B 1 233 ? -17.375 32.688 19.312 1 40.47 233 ILE B N 1
ATOM 3682 C CA . ILE B 1 233 ? -18.828 32.656 19.422 1 40.47 233 ILE B CA 1
ATOM 3683 C C . ILE B 1 233 ? -19.25 32.906 20.859 1 40.47 233 ILE B C 1
ATOM 3685 O O . ILE B 1 233 ? -19.109 32.031 21.719 1 40.47 233 ILE B O 1
ATOM 3689 N N . HIS B 1 234 ? -18.844 33.969 21.453 1 37.5 234 HIS B N 1
ATOM 3690 C CA . HIS B 1 234 ? -19.516 34.344 22.688 1 37.5 234 HIS B CA 1
ATOM 3691 C C . HIS B 1 234 ? -21.031 34.188 22.562 1 37.5 234 HIS B C 1
ATOM 3693 O O . HIS B 1 234 ? -21.672 34.938 21.828 1 37.5 234 HIS B O 1
ATOM 3699 N N . ARG B 1 235 ? -21.484 32.969 22.469 1 37.38 235 ARG B N 1
ATOM 3700 C CA . ARG B 1 235 ? -22.906 32.812 22.797 1 37.38 235 ARG B CA 1
ATOM 3701 C C . ARG B 1 235 ? -23.297 33.719 23.953 1 37.38 235 ARG B C 1
ATOM 3703 O O . ARG B 1 235 ? -22.75 33.594 25.047 1 37.38 235 ARG B O 1
ATOM 3710 N N . GLN B 1 236 ? -23.625 34.938 23.672 1 37.75 236 GLN B N 1
ATOM 3711 C CA . GLN B 1 236 ? -24.344 35.812 24.594 1 37.75 236 GLN B CA 1
ATOM 3712 C C . GLN B 1 236 ? -25.422 35.031 25.344 1 37.75 236 GLN B C 1
ATOM 3714 O O . GLN B 1 236 ? -26.391 34.562 24.75 1 37.75 236 GLN B O 1
ATOM 3719 N N . ARG B 1 237 ? -25 34.031 26.188 1 37.44 237 ARG B N 1
ATOM 3720 C CA . ARG B 1 237 ? -25.984 33.625 27.188 1 37.44 237 ARG B CA 1
ATOM 3721 C C . ARG B 1 237 ? -26.766 34.812 27.703 1 37.44 237 ARG B C 1
ATOM 3723 O O . ARG B 1 237 ? -26.188 35.688 28.375 1 37.44 237 ARG B O 1
ATOM 3730 N N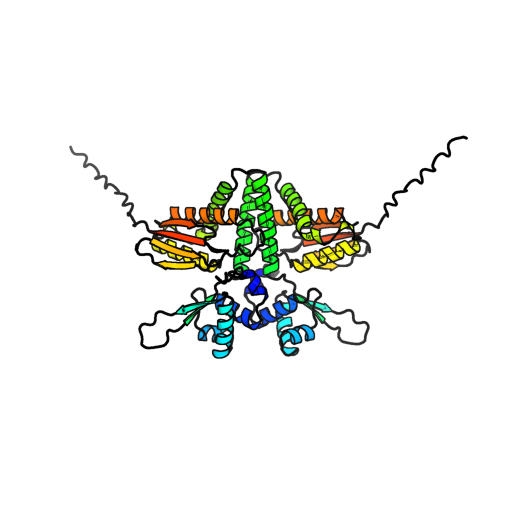 . GLY B 1 238 ? -27.562 35.375 26.859 1 34.91 238 GLY B N 1
ATOM 3731 C CA . GLY B 1 238 ? -28.547 36.312 27.344 1 34.91 238 GLY B CA 1
ATOM 3732 C C . GLY B 1 238 ? -29.062 36 28.734 1 34.91 238 GLY B C 1
ATOM 3733 O O . GLY B 1 238 ? -29.453 34.844 29 1 34.91 238 GLY B O 1
ATOM 3734 N N . GLU B 1 239 ? -28.391 36.5 29.812 1 39.88 239 GLU B N 1
ATOM 3735 C CA . GLU B 1 239 ? -28.906 36.594 31.172 1 39.88 239 GLU B CA 1
ATOM 3736 C C . GLU B 1 239 ? -30.406 36.906 31.172 1 39.88 239 GLU B C 1
ATOM 3738 O O . GLU B 1 239 ? -30.812 38.031 30.812 1 39.88 239 GLU B O 1
ATOM 3743 N N . GLU B 1 240 ? -31.141 36 30.625 1 39.88 240 GLU B N 1
ATOM 3744 C CA . GLU B 1 240 ? -32.562 36.188 30.859 1 39.88 240 GLU B CA 1
ATOM 3745 C C . GLU B 1 240 ? -32.875 36.5 32.312 1 39.88 240 GLU B C 1
ATOM 3747 O O . GLU B 1 240 ? -32.469 35.719 33.188 1 39.88 240 GLU B O 1
ATOM 3752 N N . HIS B 1 241 ? -32.781 37.781 32.75 1 42 241 HIS B N 1
ATOM 3753 C CA . HIS B 1 241 ? -33.25 38.344 34 1 42 241 HIS B CA 1
ATOM 3754 C C . HIS B 1 241 ? -34.594 37.75 34.406 1 42 241 HIS B C 1
ATOM 3756 O O . HIS B 1 241 ? -35.562 37.812 33.656 1 42 241 HIS B O 1
ATOM 3762 N N . PRO B 1 242 ? -34.5 36.688 35.312 1 43.41 242 PRO B N 1
ATOM 3763 C CA . PRO B 1 242 ? -35.781 36.188 35.812 1 43.41 242 PRO B CA 1
ATOM 3764 C C . PRO B 1 242 ? -36.75 37.312 36.219 1 43.41 242 PRO B C 1
ATOM 3766 O O . PRO B 1 242 ? -36.344 38.312 36.75 1 43.41 242 PRO B O 1
ATOM 3769 N N . HIS B 1 243 ? -37.719 37.594 35.344 1 39.84 243 HIS B N 1
ATOM 3770 C CA . HIS B 1 243 ? -38.844 38.5 35.656 1 39.84 243 HIS B CA 1
ATOM 3771 C C . HIS B 1 243 ? -39.375 38.219 37.062 1 39.84 243 HIS B C 1
ATOM 3773 O O . HIS B 1 243 ? -39.781 37.094 37.375 1 39.84 243 HIS B O 1
ATOM 3779 N N . ALA B 1 244 ? -38.812 38.844 38.094 1 40.5 244 ALA B N 1
ATOM 3780 C CA . ALA B 1 244 ? -39.375 38.938 39.438 1 40.5 244 ALA B CA 1
ATOM 3781 C C . ALA B 1 244 ? -40.906 39.188 39.375 1 40.5 244 ALA B C 1
ATOM 3783 O O . ALA B 1 244 ? -41.344 40.188 38.812 1 40.5 244 ALA B O 1
ATOM 3784 N N . GLY B 1 245 ? -41.688 38.125 39.25 1 31.69 245 GLY B N 1
ATOM 3785 C CA . GLY B 1 245 ? -43.125 38.219 39.469 1 31.69 245 GLY B CA 1
ATOM 3786 C C . GLY B 1 245 ? -43.5 39.125 40.625 1 31.69 245 GLY B C 1
ATOM 3787 O O . GLY B 1 245 ? -42.781 39.219 41.594 1 31.69 245 GLY B O 1
ATOM 3788 N N . HIS B 1 246 ? -44.375 40.156 40.438 1 35.84 246 HIS B N 1
ATOM 3789 C CA . HIS B 1 246 ? -45.156 41.156 41.188 1 35.84 246 HIS B CA 1
ATOM 3790 C C . HIS B 1 246 ? -45.781 40.531 42.406 1 35.84 246 HIS B C 1
ATOM 3792 O O . HIS B 1 246 ? -46.594 39.625 42.312 1 35.84 246 HIS B O 1
ATOM 3798 N N . ARG B 1 247 ? -45.062 40.031 43.5 1 25.81 247 ARG B N 1
ATOM 3799 C CA . ARG B 1 247 ? -45.938 40.312 44.594 1 25.81 247 ARG B CA 1
ATOM 3800 C C . ARG B 1 247 ? -45.969 41.781 44.938 1 25.81 247 ARG B C 1
ATOM 3802 O O . ARG B 1 247 ? -44.969 42.469 44.906 1 25.81 247 ARG B O 1
#

Radius of gyration: 28.12 Å; Cα contacts (8 Å, |Δi|>4): 743; chains: 2; bounding box: 77×80×110 Å

InterPro domains:
  IPR036388 Winged helix-like DNA-binding domain superfamily [G3DSA:1.10.10.10] (8-129)
  IPR036390 Winged helix DNA-binding domain superfamily [SSF46785] (27-202)